Protein AF-C5LJG6-F1 (afdb_monomer_lite)

Organism: Perkinsus marinus (strain ATCC 50983 / TXsc) (NCBI:txid423536)

Foldseek 3Di:
DDPPPPDDDQPQQAPVVCVVVLVVLLLLLLVLLLQLQVFALLCQQQAFDVVQPRGHVLVSVQLVVQLVVQLVVVCVDLFDGLDDPVSHDHHVDPDDPPNDDNAADDDDFCLVVLVVCCSVPLSVLWYHHDHDPDPVSSNSSSVSVSSNSRSLRSSLSVLRSVLSNVCSVPVVVLVVCLVVLPLVVLLVVPDDPVVLVVSLVVQLVSSVVVQADPDPDDPDPPPPRDGSTNSVSRSCCCVVPRVVSSSVSSSVRSNCRPPQQEEEEEPDCLVVLVQCVNVVDHPPDPPDDDPDPSRRRYDYDNAPLVNQVCVLVVVGPHYGYQQADPQPGGDPRNVVSQVQQPPPPHSNDDDPDDGDDQFKKWKFWADPPPDDDPPVVGPDIDIDRDDDPPVVPVVVPDPPEDEDDDRDDVVLVVVVVVVCNVDVGYMYIDGPSVVVVVVVVVVVVVVPPPDDPDDDDDDDDD

Sequence (462 aa):
MNIECNRRQPEPLQLADLRSDLIRQEETVIFALIERAQHKQNLSNYTLCEEIGSCSKLDYFLTETEKLHSRFRRYDMLEEPFTNPKLLPAPLFTEVDDTPQRIVPNTINANTRLKSFYIKNVIPLVCPAGEDKSSASLGASVVRDVTALQAMSRRIHYGKMVAEAKFQAHRELYSELIRQQDADGLMDLLTDSAVEEKLLRRVREKARAYGRDIQTGSVEADECASLKVDPDTVVLAYRDLMIPLTKEVQVAYLLRRLDSVVIAVTTGWARVAAVEYTMGQPLNSSPKATGHALRPQLKVHDSVKCVFDDVASSAVSFGVVPLDSSITGVDIQTLGALIDSHRPSGANLVVCDQITLQPSYTVISLPKSGRPVPLTKASTVITTSLTSKYCRAQISEVPGIKLQLSDTYFEAVEKLIEIVEEDPKAVAVIPTPYLYEMMENYDKDFKSINIPNSELDQVKLQ

InterPro domains:
  IPR001086 Prephenate dehydratase [PF00800] (298-431)
  IPR001086 Prephenate dehydratase [PS51171] (274-462)
  IPR002701 Chorismate mutase II, prokaryotic-type [PF01817] (145-250)
  IPR008238 Chorismate mutase, AroQ class, eukaryotic type [PS51169] (6-259)
  IPR008238 Chorismate mutase, AroQ class, eukaryotic type [PTHR21145] (9-259)
  IPR008238 Chorismate mutase, AroQ class, eukaryotic type [TIGR01802] (13-259)
  IPR036263 Chorismate mutase type II superfamily [SSF48600] (10-259)
  IPR037039 Chorismate mutase, AroQ class superfamily, eukaryotic [G3DSA:1.10.590.10] (6-259)

Secondary structure (DSSP, 8-state):
--------------HHHHHHHHHHHHHHHHHHHHHHHTS---GGGTSEEGGGTSEEHHHHHHHHHHHHHHTTTGGGSSPPPSS-GGGSPPPS------PPPSS-------HHHHHHHIIIIIHHHHS-SS--SSHHHHHHHHH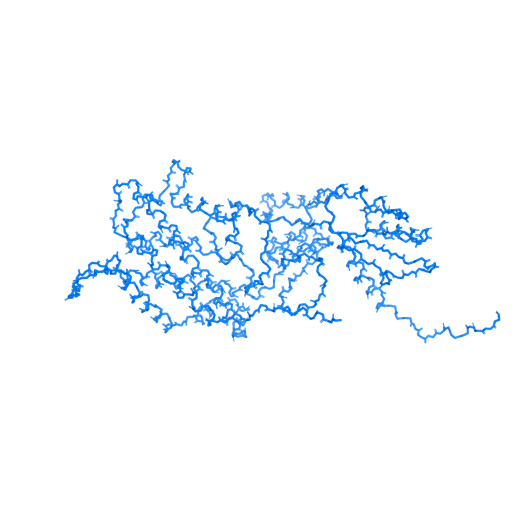HHHHHHHHHHHHHHTHHHHHHHHHHHTHHHHHHHHHTT-HHHHHHHH--HHHHHHHHHHHHHHHHHHTS---TT-SS--TT---SS-HHHHHHHIIIIIHHHHHHHHHHHHHTTS---EEEEESTHHHHHHHHHHHT--TTS-----SSS---EEEEESSHHHHHHHHHTT-SSEEE---EETTTEE-HHHHHHHHHHTSTTS-------------EEEEEE--S-SSPPPGGG-SEEEEEE--STTHHHHSTTSTT--EE--SSHHHHHHHHHHHHHH-TT-EEEEEHHHHHHHHHHHHHHTSS----S-S-------

Structure (mmCIF, N/CA/C/O backbone):
data_AF-C5LJG6-F1
#
_entry.id   AF-C5LJG6-F1
#
loop_
_atom_site.group_PDB
_atom_site.id
_atom_site.type_symbol
_atom_site.label_atom_id
_atom_site.label_alt_id
_atom_site.label_comp_id
_atom_site.label_asym_id
_atom_site.label_entity_id
_atom_site.label_seq_id
_atom_site.pdbx_PDB_ins_code
_atom_site.Cartn_x
_atom_site.Cartn_y
_atom_site.Cartn_z
_atom_site.occupancy
_atom_site.B_iso_or_equiv
_atom_site.auth_seq_id
_atom_site.auth_comp_id
_atom_site.auth_asym_id
_atom_site.auth_atom_id
_atom_site.pdbx_PDB_model_num
ATOM 1 N N . MET A 1 1 ? -41.383 26.216 8.316 1.00 28.47 1 MET A N 1
ATOM 2 C CA . MET A 1 1 ? -40.659 25.726 7.125 1.00 28.47 1 MET A CA 1
ATOM 3 C C . MET A 1 1 ? -39.734 24.619 7.592 1.00 28.47 1 MET A C 1
ATOM 5 O O . MET A 1 1 ? -38.770 24.904 8.290 1.00 28.47 1 MET A O 1
ATOM 9 N N . ASN A 1 2 ? -40.097 23.366 7.319 1.00 22.72 2 ASN A N 1
ATOM 10 C CA . ASN A 1 2 ? -39.275 22.205 7.648 1.00 22.72 2 ASN A CA 1
ATOM 11 C C . ASN A 1 2 ? -38.095 22.171 6.680 1.00 22.72 2 ASN A C 1
ATOM 13 O O . ASN A 1 2 ? -38.275 21.884 5.501 1.00 22.72 2 ASN A O 1
ATOM 17 N N . ILE A 1 3 ? -36.901 22.491 7.171 1.00 25.55 3 ILE A N 1
ATOM 18 C CA . ILE A 1 3 ? -35.667 22.191 6.450 1.00 25.55 3 ILE A CA 1
ATOM 19 C C . ILE A 1 3 ? -35.388 20.713 6.723 1.00 25.55 3 ILE A C 1
ATOM 21 O O . ILE A 1 3 ? -34.764 20.354 7.723 1.00 25.55 3 ILE A O 1
ATOM 25 N N . GLU A 1 4 ? -35.927 19.842 5.871 1.00 24.58 4 GLU A N 1
ATOM 26 C CA . GLU A 1 4 ? -35.448 18.469 5.750 1.00 24.58 4 GLU A CA 1
ATOM 27 C C . GLU A 1 4 ? -33.977 18.538 5.342 1.00 24.58 4 GLU A C 1
ATOM 29 O O . GLU A 1 4 ? -33.619 18.788 4.192 1.00 24.58 4 GLU A O 1
ATOM 34 N N . CYS A 1 5 ? -33.101 18.384 6.331 1.00 26.72 5 CYS A N 1
ATOM 35 C CA . CYS A 1 5 ? -31.684 18.176 6.112 1.00 26.72 5 CYS A CA 1
ATOM 36 C C . CYS A 1 5 ? -31.551 16.800 5.448 1.00 26.72 5 CYS A C 1
ATOM 38 O O . CYS A 1 5 ? -31.531 15.772 6.126 1.00 26.72 5 CYS A O 1
ATOM 40 N N . ASN A 1 6 ? -31.559 16.793 4.116 1.00 26.66 6 ASN A N 1
ATOM 41 C CA . ASN A 1 6 ? -31.378 15.625 3.267 1.00 26.66 6 ASN A CA 1
ATOM 42 C C . ASN A 1 6 ? -29.930 15.124 3.447 1.00 26.66 6 ASN A C 1
ATOM 44 O O . ASN A 1 6 ? -29.032 15.450 2.671 1.00 26.66 6 ASN A O 1
ATOM 48 N N . ARG A 1 7 ? -29.668 14.434 4.565 1.00 36.28 7 ARG A N 1
ATOM 49 C CA . ARG A 1 7 ? -28.359 13.866 4.903 1.00 36.28 7 ARG A CA 1
ATOM 50 C C . ARG A 1 7 ? -28.114 12.682 3.978 1.00 36.28 7 ARG A C 1
ATOM 52 O O . ARG A 1 7 ? -28.754 11.643 4.126 1.00 36.28 7 ARG A O 1
ATOM 59 N N . ARG A 1 8 ? -27.189 12.843 3.031 1.00 35.66 8 ARG A N 1
ATOM 60 C CA . ARG A 1 8 ? -26.712 11.746 2.185 1.00 35.66 8 ARG A CA 1
ATOM 61 C C . ARG A 1 8 ? -26.113 10.675 3.092 1.00 35.66 8 ARG A C 1
ATOM 63 O O . ARG A 1 8 ? -25.075 10.897 3.709 1.00 35.66 8 ARG A O 1
ATOM 70 N N . GLN A 1 9 ? -26.780 9.530 3.202 1.00 39.34 9 GLN A N 1
ATOM 71 C CA . GLN A 1 9 ? -26.105 8.327 3.675 1.00 39.34 9 GLN A CA 1
ATOM 72 C C . GLN A 1 9 ? -24.911 8.054 2.749 1.00 39.34 9 GLN A C 1
ATOM 74 O O . GLN A 1 9 ? -25.015 8.379 1.562 1.00 39.34 9 GLN A O 1
ATOM 79 N N . PRO A 1 10 ? -23.789 7.500 3.247 1.00 53.34 10 PRO A N 1
ATOM 80 C CA . PRO A 1 10 ? -22.742 7.021 2.358 1.00 53.34 10 PRO A CA 1
ATOM 81 C C . PRO A 1 10 ? -23.381 6.081 1.342 1.00 53.34 10 PRO A C 1
ATOM 83 O O . PRO A 1 10 ? -23.948 5.054 1.716 1.00 53.34 10 PRO A O 1
ATOM 86 N N . GLU A 1 11 ? -23.347 6.470 0.070 1.00 61.44 11 GLU A N 1
ATOM 87 C CA . GLU A 1 11 ? -23.898 5.639 -0.989 1.00 61.44 11 GLU A CA 1
ATOM 88 C C . GLU A 1 11 ? -23.191 4.278 -0.969 1.00 61.44 11 GLU A C 1
ATOM 90 O O . GLU A 1 11 ? -21.957 4.232 -0.813 1.00 61.44 11 GLU A O 1
ATOM 95 N N . PRO A 1 12 ? -23.958 3.178 -1.102 1.00 69.44 12 PRO A N 1
ATOM 96 C CA . PRO A 1 12 ? -23.397 1.837 -1.081 1.00 69.44 12 PRO A CA 1
ATOM 97 C C . PRO A 1 12 ? -22.282 1.745 -2.118 1.00 69.44 12 PRO A C 1
ATOM 99 O O . PRO A 1 12 ? -22.400 2.245 -3.237 1.00 69.44 12 PRO A O 1
ATOM 102 N N . LEU A 1 13 ? -21.164 1.153 -1.720 1.00 82.12 13 LEU A N 1
ATOM 103 C CA . LEU A 1 13 ? -19.975 1.082 -2.547 1.00 82.12 13 LEU A CA 1
ATOM 104 C C . LEU A 1 13 ? -20.167 0.009 -3.614 1.00 82.12 13 LEU A C 1
ATOM 106 O O . LEU A 1 13 ? -20.173 -1.181 -3.305 1.00 82.12 13 LEU A O 1
ATOM 110 N N . GLN A 1 14 ? -20.301 0.416 -4.877 1.00 84.00 14 GLN A N 1
ATOM 111 C CA . GLN A 1 14 ? -20.460 -0.529 -5.976 1.00 84.00 14 GLN A CA 1
ATOM 112 C C . GLN A 1 14 ? -19.134 -0.774 -6.693 1.00 84.00 14 GLN A C 1
ATOM 114 O O . GLN A 1 14 ? -18.335 0.133 -6.923 1.00 84.00 14 GLN A O 1
ATOM 119 N N . LEU A 1 15 ? -18.918 -2.017 -7.132 1.00 83.62 15 LEU A N 1
ATOM 120 C CA . LEU A 1 15 ? -17.744 -2.378 -7.937 1.00 83.62 15 LEU A CA 1
ATOM 121 C C . LEU A 1 15 ? -17.674 -1.602 -9.262 1.00 83.62 15 LEU A C 1
ATOM 123 O O . LEU A 1 15 ? -16.580 -1.390 -9.787 1.00 83.62 15 LEU A O 1
ATOM 127 N N . ALA A 1 16 ? -18.823 -1.185 -9.803 1.00 85.19 16 ALA A N 1
ATOM 128 C CA . ALA A 1 16 ? -18.896 -0.365 -11.007 1.00 85.19 16 ALA A CA 1
ATOM 129 C C . ALA A 1 16 ? -18.226 1.004 -10.802 1.00 85.19 16 ALA A C 1
ATOM 131 O O . ALA A 1 16 ? -17.433 1.415 -11.652 1.00 85.19 16 ALA A O 1
ATOM 132 N N . ASP A 1 17 ? -18.455 1.638 -9.648 1.00 81.75 17 ASP A N 1
ATOM 133 C CA . ASP A 1 17 ? -17.880 2.942 -9.289 1.00 81.75 17 ASP A CA 1
ATOM 134 C C . ASP A 1 17 ? -16.354 2.876 -9.183 1.00 81.75 17 ASP A C 1
ATOM 136 O O . ASP A 1 17 ? -15.646 3.812 -9.542 1.00 81.75 17 ASP A O 1
ATOM 140 N N . LEU A 1 18 ? -15.837 1.737 -8.713 1.00 89.44 18 LEU A N 1
ATOM 141 C CA . LEU A 1 18 ? -14.407 1.516 -8.502 1.00 89.44 18 LEU A CA 1
ATOM 142 C C . LEU A 1 18 ? -13.652 1.177 -9.789 1.00 89.44 18 LEU A C 1
ATOM 144 O O . LEU A 1 18 ? -12.424 1.271 -9.844 1.00 89.44 18 LEU A O 1
ATOM 148 N N . ARG A 1 19 ? -14.359 0.724 -10.830 1.00 89.44 19 ARG A N 1
ATOM 149 C CA . ARG A 1 19 ? -13.734 0.141 -12.021 1.00 89.44 19 ARG A CA 1
ATOM 150 C C . ARG A 1 19 ? -12.889 1.158 -12.785 1.00 89.44 19 ARG A C 1
ATOM 152 O O . ARG A 1 19 ? -11.786 0.819 -13.209 1.00 89.44 19 ARG A O 1
ATOM 159 N N . SER A 1 20 ? -13.387 2.380 -12.960 1.00 89.75 20 SER A N 1
ATOM 160 C CA . SER A 1 20 ? -12.664 3.462 -13.644 1.00 89.75 20 SER A CA 1
ATOM 161 C C . SER A 1 20 ? -11.384 3.842 -12.893 1.00 89.75 20 SER A C 1
ATOM 163 O O . SER A 1 20 ? -10.318 3.948 -13.501 1.00 89.75 20 SER A O 1
ATOM 165 N N . ASP A 1 21 ? -11.460 3.945 -11.566 1.00 91.56 21 ASP A N 1
ATOM 166 C CA . ASP A 1 21 ? -10.315 4.236 -10.707 1.00 91.56 21 ASP A CA 1
ATOM 167 C C . ASP A 1 21 ? -9.250 3.141 -10.759 1.00 91.56 21 ASP A C 1
ATOM 169 O O . ASP A 1 21 ? -8.063 3.447 -10.875 1.00 91.56 21 ASP A O 1
ATOM 173 N N . LEU A 1 22 ? -9.653 1.870 -10.728 1.00 93.31 22 LEU A N 1
ATOM 174 C CA . LEU A 1 22 ? -8.733 0.737 -10.846 1.00 93.31 22 LEU A CA 1
ATOM 175 C C . LEU A 1 22 ? -8.014 0.716 -12.203 1.00 93.31 22 LEU A C 1
ATOM 177 O O . LEU A 1 22 ? -6.819 0.425 -12.251 1.00 93.31 22 LEU A O 1
ATOM 181 N N . ILE A 1 23 ? -8.719 1.044 -13.292 1.00 92.69 23 ILE A N 1
ATOM 182 C CA . ILE A 1 23 ? -8.146 1.126 -14.646 1.00 92.69 23 ILE A CA 1
ATOM 183 C C . ILE A 1 23 ? -7.145 2.286 -14.748 1.00 92.69 23 ILE A C 1
ATOM 185 O O . ILE A 1 23 ? -6.078 2.120 -15.338 1.00 92.69 23 ILE A O 1
ATOM 189 N N . ARG A 1 24 ? -7.444 3.437 -14.140 1.00 93.88 24 ARG A N 1
ATOM 190 C CA . ARG A 1 24 ? -6.531 4.590 -14.106 1.00 93.88 24 ARG A CA 1
ATOM 191 C C . ARG A 1 24 ? -5.283 4.317 -13.261 1.00 93.88 24 ARG A C 1
ATOM 193 O O . ARG A 1 24 ? -4.170 4.681 -13.638 1.00 93.88 24 ARG A O 1
ATOM 200 N N . GLN A 1 25 ? -5.450 3.655 -12.116 1.00 95.31 25 GLN A N 1
ATOM 201 C CA . GLN A 1 25 ? -4.320 3.251 -11.275 1.00 95.31 25 GLN A CA 1
ATOM 202 C C . GLN A 1 25 ? -3.431 2.221 -11.985 1.00 95.31 25 GLN A C 1
ATOM 204 O O . GLN A 1 25 ? -2.213 2.281 -11.850 1.00 95.31 25 GLN A O 1
ATOM 209 N N . GLU A 1 26 ? -4.016 1.321 -12.784 1.00 94.81 26 GLU A N 1
ATOM 210 C CA . GLU A 1 26 ? -3.267 0.373 -13.617 1.00 94.81 26 GLU A CA 1
ATOM 211 C C . GLU A 1 26 ? -2.314 1.095 -14.581 1.00 94.81 26 GLU A C 1
ATOM 213 O O . GLU A 1 26 ? -1.129 0.770 -14.632 1.00 94.81 26 GLU A O 1
ATOM 218 N N . GLU A 1 27 ? -2.803 2.122 -15.281 1.00 94.94 27 GLU A N 1
ATOM 219 C CA . GLU A 1 27 ? -1.991 2.959 -16.178 1.00 94.94 27 GLU A CA 1
ATOM 220 C C . GLU A 1 27 ? -0.882 3.686 -15.425 1.00 94.94 27 GLU A C 1
ATOM 222 O O . GLU A 1 27 ? 0.269 3.670 -15.855 1.00 94.94 27 GLU A O 1
ATOM 227 N N . THR A 1 28 ? -1.205 4.254 -14.262 1.00 96.62 28 THR A N 1
ATOM 228 C CA . THR A 1 28 ? -0.229 4.951 -13.409 1.00 96.62 28 THR A CA 1
ATOM 229 C C . THR A 1 28 ? 0.940 4.038 -13.027 1.00 96.62 28 THR A C 1
ATOM 231 O O . THR A 1 28 ? 2.097 4.444 -13.123 1.00 96.62 28 THR A O 1
ATOM 234 N N . VAL A 1 29 ? 0.657 2.789 -12.639 1.00 97.00 29 VAL A N 1
ATOM 235 C CA . VAL A 1 29 ? 1.699 1.803 -12.313 1.00 97.00 29 VAL A CA 1
ATOM 236 C C . VAL A 1 29 ? 2.525 1.446 -13.550 1.00 97.00 29 VAL A C 1
ATOM 238 O O . VAL A 1 29 ? 3.748 1.390 -13.458 1.00 97.00 29 VAL A O 1
ATOM 241 N N . ILE A 1 30 ? 1.890 1.235 -14.709 1.00 95.62 30 ILE A N 1
ATOM 242 C CA . ILE A 1 30 ? 2.604 0.906 -15.954 1.00 95.62 30 ILE A CA 1
ATOM 243 C C . ILE A 1 30 ? 3.569 2.035 -16.331 1.00 95.62 30 ILE A C 1
ATOM 245 O O . ILE A 1 30 ? 4.744 1.768 -16.571 1.00 95.62 30 ILE A O 1
ATOM 249 N N . PHE A 1 31 ? 3.113 3.290 -16.325 1.00 95.88 31 PHE A N 1
ATOM 250 C CA . PHE A 1 31 ? 3.976 4.435 -16.617 1.00 95.88 31 PHE A CA 1
ATOM 251 C C . PHE A 1 31 ? 5.123 4.563 -15.615 1.00 95.88 31 PHE A C 1
ATOM 253 O O . PHE A 1 31 ? 6.261 4.771 -16.023 1.00 95.88 31 PHE A O 1
ATOM 260 N N . ALA A 1 32 ? 4.862 4.377 -14.319 1.00 96.75 32 ALA A N 1
ATOM 261 C CA . ALA A 1 32 ? 5.914 4.449 -13.309 1.00 96.75 32 ALA A CA 1
ATOM 262 C C . ALA A 1 32 ? 7.002 3.377 -13.514 1.00 96.75 32 ALA A C 1
ATOM 264 O O . ALA A 1 32 ? 8.187 3.671 -13.362 1.00 96.75 32 ALA A O 1
ATOM 265 N N . LEU A 1 33 ? 6.618 2.157 -13.909 1.00 95.69 33 LEU A N 1
ATOM 266 C CA . LEU A 1 33 ? 7.570 1.089 -14.231 1.00 95.69 33 LEU A CA 1
ATOM 267 C C . LEU A 1 33 ? 8.345 1.372 -15.525 1.00 95.69 33 LEU A C 1
ATOM 269 O O . LEU A 1 33 ? 9.549 1.129 -15.562 1.00 95.69 33 LEU A O 1
ATOM 273 N N . ILE A 1 34 ? 7.695 1.936 -16.551 1.00 93.94 34 ILE A N 1
ATOM 274 C CA . ILE A 1 34 ? 8.365 2.373 -17.788 1.00 93.94 34 ILE A CA 1
ATOM 275 C C . ILE A 1 34 ? 9.419 3.442 -17.494 1.00 93.94 34 ILE A C 1
ATOM 277 O O . ILE A 1 34 ? 10.545 3.345 -17.974 1.00 93.94 34 ILE A O 1
ATOM 281 N N . GLU A 1 35 ? 9.088 4.431 -16.665 1.00 94.81 35 GLU A N 1
ATOM 282 C CA . GLU A 1 35 ? 10.033 5.475 -16.265 1.00 94.81 35 GLU A CA 1
ATOM 283 C C . GLU A 1 35 ? 11.183 4.920 -15.418 1.00 94.81 35 GLU A C 1
ATOM 285 O O . GLU A 1 35 ? 12.331 5.333 -15.579 1.00 94.81 35 GLU A O 1
ATOM 290 N N . ARG A 1 36 ? 10.915 3.949 -14.536 1.00 95.81 36 ARG A N 1
ATOM 291 C CA . ARG A 1 36 ? 11.970 3.320 -13.734 1.00 95.81 36 ARG A CA 1
ATOM 292 C C . ARG A 1 36 ? 12.938 2.492 -14.582 1.00 95.81 36 ARG A C 1
ATOM 294 O O . ARG A 1 36 ? 14.132 2.483 -14.281 1.00 95.81 36 ARG A O 1
ATOM 301 N N . ALA A 1 37 ? 12.455 1.833 -15.630 1.00 93.56 37 ALA A N 1
ATOM 302 C CA . ALA A 1 37 ? 13.266 0.972 -16.490 1.00 93.56 37 ALA A CA 1
ATOM 303 C C . ALA A 1 37 ? 14.306 1.717 -17.342 1.00 93.56 37 ALA A C 1
ATOM 305 O O . ALA A 1 37 ? 15.245 1.101 -17.841 1.00 93.56 37 ALA A O 1
ATOM 306 N N . GLN A 1 38 ? 14.177 3.041 -17.481 1.00 91.50 38 GLN A N 1
ATOM 307 C CA . GLN A 1 38 ? 15.178 3.881 -18.152 1.00 91.50 38 GLN A CA 1
ATOM 308 C C . GLN A 1 38 ? 16.508 3.955 -17.380 1.00 91.50 38 GLN A C 1
ATOM 310 O O . GLN A 1 38 ? 17.518 4.408 -17.917 1.00 91.50 38 GLN A O 1
ATOM 315 N N . HIS A 1 39 ? 16.513 3.508 -16.123 1.00 94.44 39 HIS A N 1
ATOM 316 C CA . HIS A 1 39 ? 17.675 3.454 -15.246 1.00 94.44 39 HIS A CA 1
ATOM 317 C C . HIS A 1 39 ? 18.081 2.005 -14.977 1.00 94.44 39 HIS A C 1
ATOM 319 O O . HIS A 1 39 ? 17.240 1.102 -14.945 1.00 94.44 39 HIS A O 1
ATOM 325 N N . LYS A 1 40 ? 19.363 1.772 -14.692 1.00 95.44 40 LYS A N 1
ATOM 326 C CA . LYS A 1 40 ? 19.828 0.446 -14.265 1.00 95.44 40 LYS A CA 1
ATOM 327 C C . LYS A 1 40 ? 19.313 0.073 -12.872 1.00 95.44 40 LYS A C 1
ATOM 329 O O . LYS A 1 40 ? 18.633 0.850 -12.198 1.00 95.44 40 LYS A O 1
ATOM 334 N N . GLN A 1 41 ? 19.614 -1.145 -12.429 1.00 95.38 41 GLN A N 1
ATOM 335 C CA . GLN A 1 41 ? 19.210 -1.648 -11.114 1.00 95.38 41 GLN A CA 1
ATOM 336 C C . GLN A 1 41 ? 19.648 -0.738 -9.963 1.00 95.38 41 GLN A C 1
ATOM 338 O O . GLN A 1 41 ? 18.856 -0.543 -9.048 1.00 95.38 41 GLN A O 1
ATOM 343 N N . ASN A 1 42 ? 20.838 -0.133 -10.037 1.00 95.06 42 ASN A N 1
ATOM 344 C CA . ASN A 1 42 ? 21.320 0.854 -9.063 1.00 95.06 42 ASN A CA 1
ATOM 345 C C . ASN A 1 42 ? 21.175 0.369 -7.606 1.00 95.06 42 ASN A C 1
ATOM 347 O O . ASN A 1 42 ? 20.594 1.046 -6.755 1.00 95.06 42 ASN A O 1
ATOM 351 N N . LEU A 1 43 ? 21.672 -0.841 -7.329 1.00 93.94 43 LEU A N 1
ATOM 352 C CA . LEU A 1 43 ? 21.542 -1.530 -6.043 1.00 93.94 43 LEU A CA 1
ATOM 353 C C . LEU A 1 43 ? 22.131 -0.730 -4.875 1.00 93.94 43 LEU A C 1
ATOM 355 O O . LEU A 1 43 ? 21.648 -0.847 -3.747 1.00 93.94 43 LEU A O 1
ATOM 359 N N . SER A 1 44 ? 23.113 0.129 -5.153 1.00 92.69 44 SER A N 1
ATOM 360 C CA . SER A 1 44 ? 23.684 1.083 -4.196 1.00 92.69 44 SER A CA 1
ATOM 361 C C . SER A 1 44 ? 22.645 2.013 -3.542 1.00 92.69 44 SER A C 1
ATOM 363 O O . SER A 1 44 ? 22.868 2.520 -2.441 1.00 92.69 44 SER A O 1
ATOM 365 N N . ASN A 1 45 ? 21.484 2.225 -4.172 1.00 94.44 45 ASN A N 1
ATOM 366 C CA . ASN A 1 45 ? 20.395 3.026 -3.611 1.00 94.44 45 ASN A CA 1
ATOM 367 C C . ASN A 1 45 ? 19.594 2.310 -2.512 1.00 94.44 45 ASN A C 1
ATOM 369 O O . ASN A 1 45 ? 18.899 2.971 -1.735 1.00 94.44 45 ASN A O 1
ATOM 373 N N . TYR A 1 46 ? 19.691 0.982 -2.439 1.00 95.00 46 TYR A N 1
ATOM 374 C CA . TYR A 1 46 ? 18.949 0.141 -1.494 1.00 95.00 46 TYR A CA 1
ATOM 375 C C . TYR A 1 46 ? 19.821 -0.360 -0.336 1.00 95.00 46 TYR A C 1
ATOM 377 O O . TYR A 1 46 ? 19.312 -0.948 0.616 1.00 95.00 46 TYR A O 1
ATOM 385 N N . THR A 1 47 ? 21.131 -0.126 -0.400 1.00 92.12 47 THR A N 1
ATOM 386 C CA . THR A 1 47 ? 22.081 -0.422 0.677 1.00 92.12 47 THR A CA 1
ATOM 387 C C . THR A 1 47 ? 22.190 0.737 1.662 1.00 92.12 47 THR A C 1
ATOM 389 O O . THR A 1 47 ? 21.900 1.882 1.316 1.00 92.12 47 THR A O 1
ATOM 392 N N . LEU A 1 48 ? 22.629 0.444 2.889 1.00 91.88 48 LEU A N 1
ATOM 393 C CA . LEU A 1 48 ? 22.852 1.460 3.918 1.00 91.88 48 LEU A CA 1
ATOM 394 C C . LEU A 1 48 ? 23.911 2.471 3.470 1.00 91.88 48 LEU A C 1
ATOM 396 O O . LEU A 1 48 ? 24.951 2.098 2.931 1.00 91.88 48 LEU A O 1
ATOM 400 N N . CYS A 1 49 ? 23.644 3.746 3.731 1.00 87.94 49 CYS A N 1
ATOM 401 C CA . CYS A 1 49 ? 24.546 4.849 3.454 1.00 87.94 49 CYS A CA 1
ATOM 402 C C . CYS A 1 49 ? 24.749 5.660 4.740 1.00 87.94 49 CYS A C 1
ATOM 404 O O . CYS A 1 49 ? 23.798 6.195 5.314 1.00 87.94 49 CYS A O 1
ATOM 406 N N . GLU A 1 50 ? 25.994 5.727 5.214 1.00 86.62 50 GLU A N 1
ATOM 407 C CA . GLU A 1 50 ? 26.342 6.402 6.473 1.00 86.62 50 GLU A CA 1
ATOM 408 C C . GLU A 1 50 ? 26.140 7.921 6.392 1.00 86.62 50 GLU A C 1
ATOM 410 O O . GLU A 1 50 ? 25.698 8.535 7.360 1.00 86.62 50 GLU A O 1
ATOM 415 N N . GLU A 1 51 ? 26.359 8.518 5.215 1.00 84.19 51 GLU A N 1
ATOM 416 C CA . GLU A 1 51 ? 26.220 9.964 4.973 1.00 84.19 51 GLU A CA 1
ATOM 417 C C . GLU A 1 51 ? 24.800 10.492 5.234 1.00 84.19 51 GLU A C 1
ATOM 419 O O . GLU A 1 51 ? 24.618 11.669 5.537 1.00 84.19 51 GLU A O 1
ATOM 424 N N . ILE A 1 52 ? 23.792 9.619 5.146 1.00 85.25 52 ILE A N 1
ATOM 425 C CA . ILE A 1 52 ? 22.373 9.943 5.355 1.00 85.25 52 ILE A CA 1
ATOM 426 C C . ILE A 1 52 ? 21.809 9.301 6.630 1.00 85.25 52 ILE A C 1
ATOM 428 O O . ILE A 1 52 ? 20.608 9.057 6.737 1.00 85.25 52 ILE A O 1
ATOM 432 N N . GLY A 1 53 ? 22.673 9.021 7.612 1.00 81.50 53 GLY A N 1
ATOM 433 C CA . GLY A 1 53 ? 22.261 8.514 8.922 1.00 81.50 53 GLY A CA 1
ATOM 434 C C . GLY A 1 53 ? 22.000 7.008 8.948 1.00 81.50 53 GLY A C 1
ATOM 435 O O . GLY A 1 53 ? 21.079 6.557 9.624 1.00 81.50 53 GLY A O 1
ATOM 436 N N . SER A 1 54 ? 22.799 6.235 8.207 1.00 86.12 54 SER A N 1
ATOM 437 C CA . SER A 1 54 ? 22.749 4.765 8.184 1.00 86.12 54 SER A CA 1
ATOM 438 C C . SER A 1 54 ? 21.392 4.205 7.751 1.00 86.12 54 SER A C 1
ATOM 440 O O . SER A 1 54 ? 20.903 3.223 8.307 1.00 86.12 54 SER A O 1
ATOM 442 N N . CYS A 1 55 ? 20.786 4.816 6.733 1.00 89.56 55 CYS A N 1
ATOM 443 C CA . CYS A 1 55 ? 19.604 4.300 6.043 1.00 89.56 55 CYS A CA 1
ATOM 444 C C . CYS A 1 55 ? 19.874 4.173 4.535 1.00 89.56 55 CYS A C 1
ATOM 446 O O . CYS A 1 55 ? 20.901 4.644 4.042 1.00 89.56 55 CYS A O 1
ATOM 448 N N . SER A 1 56 ? 18.997 3.485 3.797 1.00 94.38 56 SER A N 1
ATOM 449 C CA . SER A 1 56 ? 19.109 3.443 2.334 1.00 94.38 56 SER A CA 1
ATOM 450 C C . SER A 1 56 ? 18.646 4.763 1.715 1.00 94.38 56 SER A C 1
ATOM 452 O O . SER A 1 56 ? 17.790 5.451 2.277 1.00 94.38 56 SER A O 1
ATOM 454 N N . LYS A 1 57 ? 19.167 5.122 0.533 1.00 94.69 57 LYS A N 1
ATOM 455 C CA . LYS A 1 57 ? 18.707 6.328 -0.183 1.00 94.69 57 LYS A CA 1
ATOM 456 C C . LYS A 1 57 ? 17.210 6.251 -0.465 1.00 94.69 57 LYS A C 1
ATOM 458 O O . LYS A 1 57 ? 16.517 7.253 -0.331 1.00 94.69 57 LYS A O 1
ATOM 463 N N . LEU A 1 58 ? 16.701 5.063 -0.791 1.00 95.94 58 LEU A N 1
ATOM 464 C CA . LEU A 1 58 ? 15.268 4.840 -0.953 1.00 95.94 58 LEU A CA 1
ATOM 465 C C . LEU A 1 58 ? 14.480 5.145 0.330 1.00 95.94 58 LEU A C 1
ATOM 467 O O . LEU A 1 58 ? 13.483 5.859 0.268 1.00 95.94 58 LEU A O 1
ATOM 471 N N . ASP A 1 59 ? 14.922 4.641 1.484 1.00 94.75 59 ASP A N 1
ATOM 472 C CA . ASP A 1 59 ? 14.238 4.869 2.765 1.00 94.75 59 ASP A CA 1
ATOM 473 C C . ASP A 1 59 ? 14.268 6.337 3.189 1.00 94.75 59 ASP A C 1
ATOM 475 O O . ASP A 1 59 ? 13.275 6.844 3.716 1.00 94.75 59 ASP A O 1
ATOM 479 N N . TYR A 1 60 ? 15.381 7.024 2.925 1.00 94.75 60 TYR A N 1
ATOM 480 C CA . TYR A 1 60 ? 15.505 8.460 3.144 1.00 94.75 60 TYR A CA 1
ATOM 481 C C . TYR A 1 60 ? 14.506 9.237 2.280 1.00 94.75 60 TYR A C 1
ATOM 483 O O . TYR A 1 60 ? 13.712 10.022 2.797 1.00 94.75 60 TYR A O 1
ATOM 491 N N . PHE A 1 61 ? 14.492 8.976 0.968 1.00 95.38 61 PHE A N 1
ATOM 492 C CA . PHE A 1 61 ? 13.589 9.649 0.035 1.00 95.38 61 PHE A CA 1
ATOM 493 C C . PHE A 1 61 ? 12.119 9.366 0.336 1.00 95.38 61 PHE A C 1
ATOM 495 O O . PHE A 1 61 ? 11.316 10.298 0.288 1.00 95.38 61 PHE A O 1
ATOM 502 N N . LEU A 1 62 ? 11.762 8.119 0.665 1.00 95.94 62 LEU A N 1
ATOM 503 C CA . LEU A 1 62 ? 10.424 7.784 1.148 1.00 95.94 62 LEU A CA 1
ATOM 504 C C . LEU A 1 62 ? 10.116 8.632 2.381 1.00 95.94 62 LEU A C 1
ATOM 506 O O . LEU A 1 62 ? 9.243 9.485 2.312 1.00 95.94 62 LEU A O 1
ATOM 510 N N . THR A 1 63 ? 10.898 8.506 3.451 1.00 94.44 63 THR A N 1
ATOM 511 C CA . THR A 1 63 ? 10.633 9.192 4.723 1.00 94.44 63 THR A CA 1
ATOM 512 C C . THR A 1 63 ? 10.455 10.702 4.567 1.00 94.44 63 THR A C 1
ATOM 514 O O . THR A 1 63 ? 9.479 11.249 5.073 1.00 94.44 63 THR A O 1
ATOM 517 N N . GLU A 1 64 ? 11.339 11.390 3.847 1.00 94.94 64 GLU A N 1
ATOM 518 C CA . GLU A 1 64 ? 11.223 12.842 3.660 1.00 94.94 64 GLU A CA 1
ATOM 519 C C . GLU A 1 64 ? 10.020 13.233 2.788 1.00 94.94 64 GLU A C 1
ATOM 521 O O . GLU A 1 64 ? 9.317 14.200 3.094 1.00 94.94 64 GLU A O 1
ATOM 526 N N . THR A 1 65 ? 9.714 12.445 1.754 1.00 95.75 65 THR A N 1
ATOM 527 C CA . THR A 1 65 ? 8.520 12.653 0.921 1.00 95.75 65 THR A CA 1
ATOM 528 C C . THR A 1 65 ? 7.238 12.427 1.725 1.00 95.75 65 THR A C 1
ATOM 530 O O . THR A 1 65 ? 6.286 13.200 1.622 1.00 95.75 65 THR A O 1
ATOM 533 N N . GLU A 1 66 ? 7.203 11.393 2.561 1.00 95.12 66 GLU A N 1
ATOM 534 C CA . GLU A 1 66 ? 6.040 11.069 3.381 1.00 95.12 66 GLU A CA 1
ATOM 535 C C . GLU A 1 66 ? 5.829 12.090 4.498 1.00 95.12 66 GLU A C 1
ATOM 537 O O . GLU A 1 66 ? 4.694 12.492 4.739 1.00 95.12 66 GLU A O 1
ATOM 542 N N . LYS A 1 67 ? 6.897 12.615 5.112 1.00 92.56 67 LYS A N 1
ATOM 543 C CA . LYS A 1 67 ? 6.788 13.743 6.052 1.00 92.56 67 LYS A CA 1
ATOM 544 C C . LYS A 1 67 ? 6.185 14.982 5.398 1.00 92.56 67 LYS A C 1
ATOM 546 O O . LYS A 1 67 ? 5.439 15.720 6.040 1.00 92.56 67 LYS A O 1
ATOM 551 N N . LEU A 1 68 ? 6.528 15.250 4.137 1.00 94.12 68 LEU A N 1
ATOM 552 C CA . LEU A 1 68 ? 5.920 16.346 3.391 1.00 94.12 68 LEU A CA 1
ATOM 553 C C . LEU A 1 68 ? 4.435 16.066 3.147 1.00 94.12 68 LEU A C 1
ATOM 555 O O . LEU A 1 68 ? 3.611 16.925 3.429 1.00 94.12 68 LEU A O 1
ATOM 559 N N . HIS A 1 69 ? 4.083 14.873 2.674 1.00 92.19 69 HIS A N 1
ATOM 560 C CA . HIS A 1 69 ? 2.699 14.506 2.383 1.00 92.19 69 HIS A CA 1
ATOM 561 C C . HIS A 1 69 ? 1.797 14.403 3.627 1.00 92.19 69 HIS A C 1
ATOM 563 O O . HIS A 1 69 ? 0.619 14.759 3.547 1.00 92.19 69 HIS A O 1
ATOM 569 N N . SER A 1 70 ? 2.316 13.957 4.776 1.00 87.44 70 SER A N 1
ATOM 570 C CA . SER A 1 70 ? 1.532 13.809 6.012 1.00 87.44 70 SER A CA 1
ATOM 571 C C . SER A 1 70 ? 1.059 15.157 6.553 1.00 87.44 70 SER A C 1
ATOM 573 O O . SER A 1 70 ? -0.069 15.275 7.025 1.00 87.44 70 SER A O 1
ATOM 575 N N . ARG A 1 71 ? 1.862 16.215 6.370 1.00 86.00 71 ARG A N 1
ATOM 576 C CA . ARG A 1 71 ? 1.475 17.600 6.691 1.00 86.00 71 ARG A CA 1
ATOM 577 C C . ARG A 1 71 ? 0.214 18.060 5.955 1.00 86.00 71 ARG A C 1
ATOM 579 O O . ARG A 1 71 ? -0.468 18.957 6.444 1.00 86.00 71 ARG A O 1
ATOM 586 N N . PHE A 1 72 ? -0.103 17.438 4.820 1.00 86.31 72 PHE A N 1
ATOM 587 C CA . PHE A 1 72 ? -1.289 17.708 4.004 1.00 86.31 72 PHE A CA 1
ATOM 588 C C . PHE A 1 72 ? -2.321 16.570 4.068 1.00 86.31 72 PHE A C 1
ATOM 590 O O . PHE A 1 72 ? -3.095 16.404 3.130 1.00 86.31 72 PHE A O 1
ATOM 597 N N . ARG A 1 73 ? -2.337 15.771 5.148 1.00 80.81 73 ARG A N 1
ATOM 598 C CA . ARG A 1 73 ? -3.357 14.731 5.405 1.00 80.81 73 ARG A CA 1
ATOM 599 C C . ARG A 1 73 ? -3.451 13.624 4.354 1.00 80.81 73 ARG A C 1
ATOM 601 O O . ARG A 1 73 ? -4.452 12.919 4.278 1.00 80.81 73 ARG A O 1
ATOM 608 N N . ARG A 1 74 ? -2.406 13.410 3.545 1.00 84.06 74 ARG A N 1
ATOM 609 C CA . ARG A 1 74 ? -2.430 12.380 2.489 1.00 84.06 74 ARG A CA 1
ATOM 610 C C . ARG A 1 74 ? -2.762 10.979 3.028 1.00 84.06 74 ARG A C 1
ATOM 612 O O . ARG A 1 74 ? -3.441 10.217 2.345 1.00 84.06 74 ARG A O 1
ATOM 619 N N . TYR A 1 75 ? -2.289 10.670 4.234 1.00 82.31 75 TYR A N 1
ATOM 620 C CA . TYR A 1 75 ? -2.445 9.367 4.891 1.00 82.31 75 TYR A CA 1
ATOM 621 C C . TYR A 1 75 ? -3.678 9.268 5.802 1.00 82.31 75 TYR A C 1
ATOM 623 O O . TYR A 1 75 ? -3.878 8.234 6.425 1.00 82.31 75 TYR A O 1
ATOM 631 N N . ASP A 1 76 ? -4.519 10.307 5.860 1.00 73.69 76 ASP A N 1
ATOM 632 C CA . ASP A 1 76 ? -5.829 10.237 6.532 1.00 73.69 76 ASP A CA 1
ATOM 633 C C . ASP A 1 76 ? -6.859 9.493 5.649 1.00 73.69 76 ASP A C 1
ATOM 635 O O . ASP A 1 76 ? -7.945 9.120 6.092 1.00 73.69 76 ASP A O 1
ATOM 639 N N . MET A 1 77 ? -6.514 9.288 4.372 1.00 70.31 77 MET A N 1
ATOM 640 C CA . MET A 1 77 ? -7.301 8.577 3.367 1.00 70.31 77 MET A CA 1
ATOM 641 C C . MET A 1 77 ? -6.843 7.112 3.238 1.00 70.31 77 MET A C 1
ATOM 643 O O . MET A 1 77 ? -6.088 6.592 4.045 1.00 70.31 77 MET A O 1
ATOM 647 N N . LEU A 1 78 ? -7.282 6.418 2.184 1.00 73.62 78 LEU A N 1
ATOM 648 C CA . LEU A 1 78 ? -6.962 5.003 1.938 1.00 73.62 78 LEU A CA 1
ATOM 649 C C . LEU A 1 78 ? -5.475 4.712 1.626 1.00 73.62 78 LEU A C 1
ATOM 651 O O . LEU A 1 78 ? -5.108 3.556 1.412 1.00 73.62 78 LEU A O 1
ATOM 655 N N . GLU A 1 79 ? -4.639 5.742 1.491 1.00 81.81 79 GLU A N 1
ATOM 656 C CA . GLU A 1 79 ? -3.222 5.574 1.171 1.00 81.81 79 GLU A CA 1
ATOM 657 C C . GLU A 1 79 ? -2.418 5.303 2.446 1.00 81.81 79 GLU A C 1
ATOM 659 O O . GLU A 1 79 ? -2.533 6.024 3.430 1.00 81.81 79 GLU A O 1
ATOM 664 N N . GLU A 1 80 ? -1.565 4.281 2.404 1.00 86.94 80 GLU A N 1
ATOM 665 C CA . GLU A 1 80 ? -0.750 3.862 3.544 1.00 86.94 80 GLU A CA 1
ATOM 666 C C . GLU A 1 80 ? 0.699 4.353 3.393 1.00 86.94 80 GLU A C 1
ATOM 668 O O . GLU A 1 80 ? 1.255 4.238 2.291 1.00 86.94 80 GLU A O 1
ATOM 673 N N . PRO A 1 81 ? 1.354 4.839 4.464 1.00 91.88 81 PRO A N 1
ATOM 674 C CA . PRO A 1 81 ? 2.762 5.228 4.423 1.00 91.88 81 PRO A CA 1
ATOM 675 C C . PRO A 1 81 ? 3.703 4.012 4.472 1.00 91.88 81 PRO A C 1
ATOM 677 O O . PRO A 1 81 ? 3.370 2.952 5.013 1.00 91.88 81 PRO A O 1
ATOM 680 N N . PHE A 1 82 ? 4.891 4.133 3.884 1.00 92.31 82 PHE A N 1
ATOM 681 C CA . PHE A 1 82 ? 5.994 3.172 4.012 1.00 92.31 82 PHE A CA 1
ATOM 682 C C . PHE A 1 82 ? 6.771 3.370 5.315 1.00 92.31 82 PHE A C 1
ATOM 684 O O . PHE A 1 82 ? 7.303 2.410 5.880 1.00 92.31 82 PHE A O 1
ATOM 691 N N . THR A 1 83 ? 6.851 4.612 5.777 1.00 87.38 83 THR A N 1
ATOM 692 C CA . THR A 1 83 ? 7.458 5.016 7.035 1.00 87.38 83 THR A CA 1
ATOM 693 C C . THR A 1 83 ? 6.481 4.764 8.176 1.00 87.38 83 THR A C 1
ATOM 695 O O . THR A 1 83 ? 5.264 4.865 8.028 1.00 87.38 83 THR A O 1
ATOM 698 N N . ASN A 1 84 ? 7.021 4.423 9.347 1.00 81.00 84 ASN A N 1
ATOM 699 C CA . ASN A 1 84 ? 6.220 4.264 10.552 1.00 81.00 84 ASN A CA 1
ATOM 700 C C . ASN A 1 84 ? 5.412 5.556 10.808 1.00 81.00 84 ASN A C 1
ATOM 702 O O . ASN A 1 84 ? 6.041 6.606 10.969 1.00 81.00 84 ASN A O 1
ATOM 706 N N . PRO A 1 85 ? 4.068 5.494 10.903 1.00 79.25 85 PRO A N 1
ATOM 707 C CA . PRO A 1 85 ? 3.229 6.668 11.138 1.00 79.25 85 PRO A CA 1
ATOM 708 C C . PRO A 1 85 ? 3.658 7.507 12.348 1.00 79.25 85 PRO A C 1
ATOM 710 O O . PRO A 1 85 ? 3.546 8.726 12.314 1.00 79.25 85 PRO A O 1
ATOM 713 N N . LYS A 1 86 ? 4.247 6.884 13.381 1.00 76.38 86 LYS A N 1
ATOM 714 C CA . LYS A 1 86 ? 4.765 7.576 14.578 1.00 76.38 86 LYS A CA 1
ATOM 715 C C . LYS A 1 86 ? 5.915 8.548 14.291 1.00 76.38 86 LYS A C 1
ATOM 717 O O . LYS A 1 86 ? 6.216 9.398 15.120 1.00 76.38 86 LYS A O 1
ATOM 722 N N . LEU A 1 87 ? 6.598 8.388 13.159 1.00 78.69 87 LEU A N 1
ATOM 723 C CA . LEU A 1 87 ? 7.703 9.248 12.728 1.00 78.69 87 LEU A CA 1
ATOM 724 C C . LEU A 1 87 ? 7.238 10.367 11.783 1.00 78.69 87 LEU A C 1
ATOM 726 O O . LEU A 1 87 ? 8.050 11.207 11.386 1.00 78.69 87 LEU A O 1
ATOM 730 N N . LEU A 1 88 ? 5.960 10.367 11.391 1.00 83.81 88 LEU A N 1
ATOM 731 C CA . LEU A 1 88 ? 5.389 11.371 10.506 1.00 83.81 88 LEU A CA 1
ATOM 732 C C . LEU A 1 88 ? 4.880 12.570 11.325 1.00 83.81 88 LEU A C 1
ATOM 734 O O . LEU A 1 88 ? 4.279 12.387 12.383 1.00 83.81 88 LEU A O 1
ATOM 738 N N . PRO A 1 89 ? 5.115 13.813 10.870 1.00 81.25 89 PRO A N 1
ATOM 739 C CA . PRO A 1 89 ? 4.595 14.999 11.529 1.00 81.25 89 PRO A CA 1
ATOM 740 C C . PRO A 1 89 ? 3.072 15.074 11.405 1.00 81.25 89 PRO A C 1
ATOM 742 O O . PRO A 1 89 ? 2.500 14.642 10.398 1.00 81.25 89 PRO A O 1
ATOM 745 N N . ALA A 1 90 ? 2.452 15.707 12.403 1.00 77.25 90 ALA A N 1
ATOM 746 C CA . ALA A 1 90 ? 1.028 16.010 12.400 1.00 77.25 90 ALA A CA 1
ATOM 747 C C . ALA A 1 90 ? 0.634 16.920 11.212 1.00 77.25 90 ALA A C 1
ATOM 749 O O . ALA A 1 90 ? 1.456 17.732 10.758 1.00 77.25 90 ALA A O 1
ATOM 750 N N . PRO A 1 91 ? -0.614 16.818 10.717 1.00 80.81 91 PRO A N 1
ATOM 751 C CA . PRO A 1 91 ? -1.139 17.712 9.691 1.00 80.81 91 PRO A CA 1
ATOM 752 C C . PRO A 1 91 ? -1.047 19.194 10.071 1.00 80.81 91 PRO A C 1
ATOM 754 O O . PRO A 1 91 ? -1.290 19.565 11.216 1.00 80.81 91 PRO A O 1
ATOM 757 N N . LEU A 1 92 ? -0.743 20.056 9.095 1.00 78.12 92 LEU A N 1
ATOM 758 C CA . LEU A 1 92 ? -0.692 21.511 9.297 1.00 78.12 92 LEU A CA 1
ATOM 759 C C . LEU A 1 92 ? -2.084 22.150 9.356 1.00 78.12 92 LEU A C 1
ATOM 761 O O . LEU A 1 92 ? -2.253 23.191 9.986 1.00 78.12 92 LEU A O 1
ATOM 765 N N . PHE A 1 93 ? -3.069 21.545 8.690 1.00 75.31 93 PHE A N 1
ATOM 766 C CA . PHE A 1 93 ? -4.424 22.079 8.572 1.00 75.31 93 PHE A CA 1
ATOM 767 C C . PHE A 1 93 ? -5.395 21.254 9.421 1.00 75.31 93 PHE A C 1
ATOM 769 O O . PHE A 1 93 ? -5.425 20.025 9.339 1.00 75.31 93 PHE A O 1
ATOM 776 N N . THR A 1 94 ? -6.200 21.922 10.247 1.00 61.44 94 THR A N 1
ATOM 777 C CA . THR A 1 94 ? -7.146 21.279 11.177 1.00 61.44 94 THR A CA 1
ATOM 778 C C . THR A 1 94 ? -8.467 20.876 10.529 1.00 61.44 94 THR A C 1
ATOM 780 O O . THR A 1 94 ? -9.211 20.109 11.130 1.00 61.44 94 THR A O 1
ATOM 783 N N . GLU A 1 95 ? -8.757 21.366 9.326 1.00 64.25 95 GLU A N 1
ATOM 784 C CA . GLU A 1 95 ? -9.979 21.035 8.593 1.00 64.25 95 GLU A CA 1
ATOM 785 C C . GLU A 1 95 ? -9.970 19.559 8.176 1.00 64.25 95 GLU A C 1
ATOM 787 O O . GLU A 1 95 ? -8.986 19.056 7.628 1.00 64.25 95 GLU A O 1
ATOM 792 N N . VAL A 1 96 ? -11.065 18.868 8.483 1.00 63.50 96 VAL A N 1
ATOM 793 C CA . VAL A 1 96 ? -11.336 17.492 8.070 1.00 63.50 96 VAL A CA 1
ATOM 794 C C . VAL A 1 96 ? -12.545 17.560 7.152 1.00 63.50 96 VAL A C 1
ATOM 796 O O . VAL A 1 96 ? -13.553 18.160 7.521 1.00 63.50 96 VAL A O 1
ATOM 799 N N . ASP A 1 97 ? -12.445 16.980 5.958 1.00 57.16 97 ASP A N 1
ATOM 800 C CA . ASP A 1 97 ? -13.602 16.851 5.077 1.00 57.16 97 ASP A CA 1
ATOM 801 C C . ASP A 1 97 ? -14.671 15.984 5.759 1.00 57.16 97 ASP A C 1
ATOM 803 O O . ASP A 1 97 ? -14.400 14.847 6.143 1.00 57.16 97 ASP A O 1
ATOM 807 N N . ASP A 1 98 ? -15.915 16.470 5.811 1.00 54.94 98 ASP A N 1
ATOM 808 C CA . ASP A 1 98 ? -17.093 15.742 6.322 1.00 54.94 98 ASP A CA 1
ATOM 809 C C . ASP A 1 98 ? -17.517 14.557 5.419 1.00 54.94 98 ASP A C 1
ATOM 811 O O . ASP A 1 98 ? -18.661 14.091 5.452 1.00 54.94 98 ASP A O 1
ATOM 815 N N . THR A 1 99 ? -16.618 14.061 4.564 1.00 55.34 99 THR A N 1
ATOM 816 C CA . THR A 1 99 ? -16.920 12.966 3.643 1.00 55.34 99 THR A CA 1
ATOM 817 C C . THR A 1 99 ? -17.049 11.666 4.439 1.00 55.34 99 THR A C 1
ATOM 819 O O . THR A 1 99 ? -16.077 11.234 5.063 1.00 55.34 99 THR A O 1
ATOM 822 N N . PRO A 1 100 ? -18.213 10.989 4.411 1.00 57.75 100 PRO A N 1
ATOM 823 C CA . PRO A 1 100 ? -18.398 9.755 5.159 1.00 57.75 100 PRO A CA 1
ATOM 824 C C . PRO A 1 100 ? -17.384 8.691 4.726 1.00 57.75 100 PRO A C 1
ATOM 826 O O . PRO A 1 100 ? -17.262 8.388 3.533 1.00 57.75 100 PRO A O 1
ATOM 829 N N . GLN A 1 101 ? -16.685 8.086 5.689 1.00 65.38 101 GLN A N 1
ATOM 830 C CA . GLN A 1 101 ? -15.795 6.963 5.402 1.00 65.38 101 GLN A CA 1
ATOM 831 C C . GLN A 1 101 ? -16.605 5.801 4.813 1.00 65.38 101 GLN A C 1
ATOM 833 O O . GLN A 1 101 ? -17.530 5.278 5.432 1.00 65.38 101 GLN A O 1
ATOM 838 N N . ARG A 1 102 ? -16.251 5.396 3.588 1.00 76.94 102 ARG A N 1
ATOM 839 C CA . ARG A 1 102 ? -16.930 4.309 2.857 1.00 76.94 102 ARG A CA 1
ATOM 840 C C . ARG A 1 102 ? -16.457 2.915 3.275 1.00 76.94 102 ARG A C 1
ATOM 842 O O . ARG A 1 102 ? -17.016 1.938 2.795 1.00 76.94 102 ARG A O 1
ATOM 849 N N . ILE A 1 103 ? -15.431 2.825 4.124 1.00 81.50 103 ILE A N 1
ATOM 850 C CA . ILE A 1 103 ? -14.849 1.577 4.629 1.00 81.50 103 ILE A CA 1
ATOM 851 C C . ILE A 1 103 ? -14.695 1.636 6.154 1.00 81.50 103 ILE A C 1
ATOM 853 O O . ILE A 1 103 ? -14.546 2.712 6.723 1.00 81.50 103 ILE A O 1
ATOM 857 N N . VAL A 1 104 ? -14.687 0.474 6.809 1.00 79.19 104 VAL A N 1
ATOM 858 C CA . VAL A 1 104 ? -14.372 0.356 8.245 1.00 79.19 104 VAL A CA 1
ATOM 859 C C . VAL A 1 104 ? -12.916 0.771 8.544 1.00 79.19 104 VAL A C 1
ATOM 861 O O . VAL A 1 104 ? -12.007 0.322 7.825 1.00 79.19 104 VAL A O 1
ATOM 864 N N . PRO A 1 105 ? -12.675 1.582 9.598 1.00 75.56 105 PRO A N 1
ATOM 865 C CA . PRO A 1 105 ? -11.333 1.907 10.078 1.00 75.56 105 PRO A CA 1
ATOM 866 C C . PRO A 1 105 ? -10.484 0.657 10.318 1.00 75.56 105 PRO A C 1
ATOM 868 O O . PRO A 1 105 ? -10.962 -0.347 10.839 1.00 75.56 105 PRO A O 1
ATOM 871 N N . ASN A 1 106 ? -9.216 0.694 9.914 1.00 80.62 106 ASN A N 1
ATOM 872 C CA . ASN A 1 106 ? -8.313 -0.451 10.005 1.00 80.62 106 ASN A CA 1
ATOM 873 C C . ASN A 1 106 ? -6.848 0.004 10.018 1.00 80.62 106 ASN A C 1
ATOM 875 O O . ASN A 1 106 ? -6.534 1.123 9.636 1.00 80.62 106 ASN A O 1
ATOM 879 N N . THR A 1 107 ? -5.954 -0.902 10.410 1.00 80.19 107 THR A N 1
ATOM 880 C CA . THR A 1 107 ? -4.498 -0.677 10.501 1.00 80.19 107 THR A CA 1
ATOM 881 C C . THR A 1 107 ? -3.709 -1.504 9.479 1.00 80.19 107 THR A C 1
ATOM 883 O O . THR A 1 107 ? -2.540 -1.828 9.682 1.00 80.19 107 THR A O 1
ATOM 886 N N . ILE A 1 108 ? -4.363 -1.938 8.397 1.00 85.00 108 ILE A N 1
ATOM 887 C CA . ILE A 1 108 ? -3.779 -2.881 7.437 1.00 85.00 108 ILE A CA 1
ATOM 888 C C . ILE A 1 108 ? -2.831 -2.139 6.504 1.00 85.00 108 ILE A C 1
ATOM 890 O O . ILE A 1 108 ? -3.273 -1.303 5.719 1.00 85.00 108 ILE A O 1
ATOM 894 N N . ASN A 1 109 ? -1.555 -2.513 6.529 1.00 89.00 109 ASN A N 1
ATOM 895 C CA . ASN A 1 109 ? -0.530 -1.920 5.684 1.00 89.00 109 ASN A CA 1
ATOM 896 C C . ASN A 1 109 ? 0.427 -3.002 5.148 1.00 89.00 109 ASN A C 1
ATOM 898 O O . ASN A 1 109 ? 1.146 -3.656 5.902 1.00 89.00 109 ASN A O 1
ATOM 902 N N . ALA A 1 110 ? 0.432 -3.192 3.829 1.00 91.94 110 ALA A N 1
ATOM 903 C CA . ALA A 1 110 ? 1.250 -4.164 3.105 1.00 91.94 110 ALA A CA 1
ATOM 904 C C . ALA A 1 110 ? 2.585 -3.584 2.590 1.00 91.94 110 ALA A C 1
ATOM 906 O O . ALA A 1 110 ? 3.352 -4.291 1.929 1.00 91.94 110 ALA A O 1
ATOM 907 N N . ASN A 1 111 ? 2.896 -2.315 2.881 1.00 93.44 111 ASN A N 1
ATOM 908 C CA . ASN A 1 111 ? 4.039 -1.604 2.303 1.00 93.44 111 ASN A CA 1
ATOM 909 C C . ASN A 1 111 ? 5.393 -2.225 2.641 1.00 93.44 111 ASN A C 1
ATOM 911 O O . ASN A 1 111 ? 6.288 -2.223 1.797 1.00 93.44 111 ASN A O 1
ATOM 915 N N . THR A 1 112 ? 5.556 -2.810 3.831 1.00 92.69 112 THR A N 1
ATOM 916 C CA . THR A 1 112 ? 6.802 -3.499 4.205 1.00 92.69 112 THR A CA 1
ATOM 917 C C . THR A 1 112 ? 7.105 -4.652 3.248 1.00 92.69 112 THR A C 1
ATOM 919 O O . THR A 1 112 ? 8.224 -4.775 2.742 1.00 92.69 112 THR A O 1
ATOM 922 N N . ARG A 1 113 ? 6.091 -5.475 2.954 1.00 93.50 113 ARG A N 1
ATOM 923 C CA . ARG A 1 113 ? 6.215 -6.617 2.044 1.00 93.50 113 ARG A CA 1
ATOM 924 C C . ARG A 1 113 ? 6.347 -6.156 0.595 1.00 93.50 113 ARG A C 1
ATOM 926 O O . ARG A 1 113 ? 7.228 -6.649 -0.107 1.00 93.50 113 ARG A O 1
ATOM 933 N N . LEU A 1 114 ? 5.550 -5.165 0.185 1.00 96.25 114 LEU A N 1
ATOM 934 C CA . LEU A 1 114 ? 5.640 -4.536 -1.134 1.00 96.25 114 LEU A CA 1
ATOM 935 C C . LEU A 1 114 ? 7.051 -4.007 -1.408 1.00 96.25 114 LEU A C 1
ATOM 937 O O . LEU A 1 114 ? 7.635 -4.364 -2.424 1.00 96.25 114 LEU A O 1
ATOM 941 N N . LYS A 1 115 ? 7.628 -3.215 -0.495 1.00 97.00 115 LYS A N 1
ATOM 942 C CA . LYS A 1 115 ? 8.980 -2.658 -0.649 1.00 97.00 115 LYS A CA 1
ATOM 943 C C . LYS A 1 115 ? 10.021 -3.764 -0.809 1.00 97.00 115 LYS A C 1
ATOM 945 O O . LYS A 1 115 ? 10.866 -3.688 -1.697 1.00 97.00 115 LYS A O 1
ATOM 950 N N . SER A 1 116 ? 9.949 -4.811 0.019 1.00 95.69 116 SER A N 1
ATOM 951 C CA . SER A 1 116 ? 10.898 -5.929 -0.054 1.00 95.69 116 SER A CA 1
ATOM 952 C C . SER A 1 116 ? 10.829 -6.653 -1.399 1.00 95.69 116 SER A C 1
ATOM 954 O O . SER A 1 116 ? 11.863 -6.893 -2.019 1.00 95.69 116 SER A O 1
ATOM 956 N N . PHE A 1 117 ? 9.621 -6.966 -1.870 1.00 95.62 117 PHE A N 1
ATOM 957 C CA . PHE A 1 117 ? 9.422 -7.675 -3.133 1.00 95.62 117 PHE A CA 1
ATOM 958 C C . PHE A 1 117 ? 9.739 -6.789 -4.344 1.00 95.62 117 PHE A C 1
ATOM 960 O O . PHE A 1 117 ? 10.322 -7.254 -5.319 1.00 95.62 117 PHE A O 1
ATOM 967 N N . TYR A 1 118 ? 9.424 -5.494 -4.276 1.00 97.12 118 TYR A N 1
ATOM 968 C CA . TYR A 1 118 ? 9.785 -4.527 -5.308 1.00 97.12 118 TYR A CA 1
ATOM 969 C C . TYR A 1 118 ? 11.300 -4.528 -5.557 1.00 97.12 118 TYR A C 1
ATOM 971 O O . TYR A 1 118 ? 11.739 -4.750 -6.683 1.00 97.12 118 TYR A O 1
ATOM 979 N N . ILE A 1 119 ? 12.103 -4.398 -4.496 1.00 96.69 119 ILE A N 1
ATOM 980 C CA . ILE A 1 119 ? 13.570 -4.381 -4.598 1.00 96.69 119 ILE A CA 1
ATOM 981 C C . ILE A 1 119 ? 14.120 -5.737 -5.068 1.00 96.69 119 ILE A C 1
ATOM 983 O O . ILE A 1 119 ? 15.024 -5.780 -5.895 1.00 96.69 119 ILE A O 1
ATOM 987 N N . LYS A 1 120 ? 13.596 -6.852 -4.542 1.00 95.38 120 LYS A N 1
ATOM 988 C CA . LYS A 1 120 ? 14.153 -8.194 -4.791 1.00 95.38 120 LYS A CA 1
ATOM 989 C C . LYS A 1 120 ? 13.716 -8.824 -6.110 1.00 95.38 120 LYS A C 1
ATOM 991 O O . LYS A 1 120 ? 14.449 -9.649 -6.645 1.00 95.38 120 LYS A O 1
ATOM 996 N N . ASN A 1 121 ? 12.533 -8.481 -6.611 1.00 94.12 121 ASN A N 1
ATOM 997 C CA . ASN A 1 121 ? 11.913 -9.175 -7.737 1.00 94.12 121 ASN A CA 1
ATOM 998 C C . ASN A 1 121 ? 11.550 -8.222 -8.876 1.00 94.12 121 ASN A C 1
ATOM 1000 O O . ASN A 1 121 ? 11.822 -8.547 -10.025 1.00 94.12 121 ASN A O 1
ATOM 1004 N N . VAL A 1 122 ? 10.974 -7.048 -8.589 1.00 94.88 122 VAL A N 1
ATOM 1005 C CA . VAL A 1 122 ? 10.536 -6.118 -9.650 1.00 94.88 122 VAL A CA 1
ATOM 1006 C C . VAL A 1 122 ? 11.724 -5.390 -10.271 1.00 94.88 122 VAL A C 1
ATOM 1008 O O . VAL A 1 122 ? 11.844 -5.370 -11.492 1.00 94.88 122 VAL A O 1
ATOM 1011 N N . ILE A 1 123 ? 12.632 -4.842 -9.458 1.00 95.88 123 ILE A N 1
ATOM 1012 C CA . ILE A 1 123 ? 13.814 -4.130 -9.963 1.00 95.88 123 ILE A CA 1
ATOM 1013 C C . ILE A 1 123 ? 14.686 -5.024 -10.858 1.00 95.88 123 ILE A C 1
ATOM 1015 O O . ILE A 1 123 ? 14.982 -4.598 -11.976 1.00 95.88 123 ILE A O 1
ATOM 1019 N N . PRO A 1 124 ? 15.055 -6.261 -10.462 1.00 94.56 124 PRO A N 1
ATOM 1020 C CA . PRO A 1 124 ? 15.858 -7.126 -11.322 1.00 94.56 124 PRO A CA 1
ATOM 1021 C C . PRO A 1 124 ? 15.152 -7.559 -12.607 1.00 94.56 124 PRO A C 1
ATOM 1023 O O . PRO A 1 124 ? 15.823 -7.856 -13.590 1.00 94.56 124 PRO A O 1
ATOM 1026 N N . LEU A 1 125 ? 13.818 -7.607 -12.588 1.00 92.25 125 LEU A N 1
ATOM 1027 C CA . LEU A 1 125 ? 13.001 -8.021 -13.721 1.00 92.25 125 LEU A CA 1
ATOM 1028 C C . LEU A 1 125 ? 12.819 -6.898 -14.751 1.00 92.25 125 LEU A C 1
ATOM 1030 O O . LEU A 1 125 ? 12.838 -7.160 -15.947 1.00 92.25 125 LEU A O 1
ATOM 1034 N N . VAL A 1 126 ? 12.621 -5.661 -14.290 1.00 92.00 126 VAL A N 1
ATOM 1035 C CA . VAL A 1 126 ? 12.262 -4.517 -15.144 1.00 92.00 126 VAL A CA 1
ATOM 1036 C C . VAL A 1 126 ? 13.491 -3.719 -15.592 1.00 92.00 126 VAL A C 1
ATOM 1038 O O . VAL A 1 126 ? 13.478 -3.132 -16.671 1.00 92.00 126 VAL A O 1
ATOM 1041 N N . CYS A 1 127 ? 14.553 -3.674 -14.782 1.00 93.69 127 CYS A N 1
ATOM 1042 C CA . CYS A 1 127 ? 15.688 -2.777 -15.007 1.00 93.69 127 CYS A CA 1
ATOM 1043 C C . CYS A 1 127 ? 16.934 -3.527 -15.512 1.00 93.69 127 CYS A C 1
ATOM 1045 O O . CYS A 1 127 ? 17.262 -4.595 -14.982 1.00 93.69 127 CYS A O 1
ATOM 1047 N N . PRO A 1 128 ? 17.710 -2.945 -16.447 1.00 92.31 128 PRO A N 1
ATOM 1048 C CA . PRO A 1 128 ? 18.988 -3.511 -16.870 1.00 92.31 128 PRO A CA 1
ATOM 1049 C C . PRO A 1 128 ? 19.977 -3.656 -15.707 1.00 92.31 128 PRO A C 1
ATOM 1051 O O . PRO A 1 128 ? 20.054 -2.802 -14.818 1.00 92.31 128 PRO A O 1
ATOM 1054 N N . ALA A 1 129 ? 20.780 -4.719 -15.731 1.00 94.19 129 ALA A N 1
ATOM 1055 C CA . ALA A 1 129 ? 21.746 -4.999 -14.675 1.00 94.19 129 ALA A CA 1
ATOM 1056 C C . ALA A 1 129 ? 22.851 -3.930 -14.557 1.00 94.19 129 ALA A C 1
ATOM 1058 O O . ALA A 1 129 ? 23.321 -3.358 -15.547 1.00 94.19 129 ALA A O 1
ATOM 1059 N N . GLY A 1 130 ? 23.314 -3.719 -13.324 1.00 93.12 130 GLY A N 1
ATOM 1060 C CA . GLY A 1 130 ? 24.452 -2.861 -12.993 1.00 93.12 130 GLY A CA 1
ATOM 1061 C C . GLY A 1 130 ? 24.075 -1.506 -12.393 1.00 93.12 130 GLY A C 1
ATOM 1062 O O . GLY A 1 130 ? 22.961 -1.298 -11.917 1.00 93.12 130 GLY A O 1
ATOM 1063 N N . GLU A 1 131 ? 25.044 -0.592 -12.420 1.00 93.31 131 GLU A N 1
ATOM 1064 C CA . GLU A 1 131 ? 24.946 0.760 -11.858 1.00 93.31 131 GLU A CA 1
ATOM 1065 C C . GLU A 1 131 ? 25.098 1.816 -12.961 1.00 93.31 131 GLU A C 1
ATOM 1067 O O . GLU A 1 131 ? 25.874 1.656 -13.924 1.00 93.31 131 GLU A O 1
ATOM 1072 N N . ASP A 1 132 ? 24.345 2.900 -12.826 1.00 90.75 132 ASP A N 1
ATOM 1073 C CA . ASP A 1 132 ? 24.511 4.104 -13.625 1.00 90.75 132 ASP A CA 1
ATOM 1074 C C . ASP A 1 132 ? 25.790 4.844 -13.211 1.00 90.75 132 ASP A C 1
ATOM 1076 O O . ASP A 1 132 ? 26.134 4.944 -12.036 1.00 90.75 132 ASP A O 1
ATOM 1080 N N . LYS A 1 133 ? 26.521 5.385 -14.194 1.00 85.81 133 LYS A N 1
ATOM 1081 C CA . LYS A 1 133 ? 27.833 6.019 -13.955 1.00 85.81 133 LYS A CA 1
ATOM 1082 C C . LYS A 1 133 ? 27.738 7.389 -13.278 1.00 85.81 133 LYS A C 1
ATOM 1084 O O . LYS A 1 133 ? 28.714 7.846 -12.695 1.00 85.81 133 LYS A O 1
ATOM 1089 N N . SER A 1 134 ? 26.604 8.071 -13.420 1.00 89.44 134 SER A N 1
ATOM 1090 C CA . SER A 1 134 ? 26.398 9.430 -12.918 1.00 89.44 134 SER A CA 1
ATOM 1091 C C . SER A 1 134 ? 25.603 9.413 -11.618 1.00 89.44 134 SER A C 1
ATOM 1093 O O . SER A 1 134 ? 24.545 8.787 -11.543 1.00 89.44 134 SER A O 1
ATOM 1095 N N . SER A 1 135 ? 26.056 10.177 -10.622 1.00 82.69 135 SER A N 1
ATOM 1096 C CA . SER A 1 135 ? 25.323 10.384 -9.367 1.00 82.69 135 SER A CA 1
ATOM 1097 C C . SER A 1 135 ? 23.938 11.001 -9.590 1.00 82.69 135 SER A C 1
ATOM 1099 O O . SER A 1 135 ? 22.997 10.665 -8.871 1.00 82.69 135 SER A O 1
ATOM 1101 N N . ALA A 1 136 ? 23.777 11.836 -10.623 1.00 86.88 136 ALA A N 1
ATOM 1102 C CA . ALA A 1 136 ? 22.483 12.403 -10.998 1.00 86.88 136 ALA A CA 1
ATOM 1103 C C . ALA A 1 136 ? 21.490 11.320 -11.457 1.00 86.88 136 ALA A C 1
ATOM 1105 O O . ALA A 1 136 ? 20.318 11.362 -11.088 1.00 86.88 136 ALA A O 1
ATOM 1106 N N . SER A 1 137 ? 21.960 10.316 -12.205 1.00 88.00 137 SER A N 1
ATOM 1107 C CA . SER A 1 137 ? 21.137 9.180 -12.642 1.00 88.00 137 SER A CA 1
ATOM 1108 C C . SER A 1 137 ? 20.745 8.276 -11.471 1.00 88.00 137 SER A C 1
ATOM 1110 O O . SER A 1 137 ? 19.600 7.831 -11.408 1.00 88.00 137 SER A O 1
ATOM 1112 N N . LEU A 1 138 ? 21.648 8.075 -10.501 1.00 89.12 138 LEU A N 1
ATOM 1113 C CA . LEU A 1 138 ? 21.331 7.357 -9.263 1.00 89.12 138 LEU A CA 1
ATOM 1114 C C . LEU A 1 138 ? 20.214 8.065 -8.488 1.00 89.12 138 LEU A C 1
ATOM 1116 O O . LEU A 1 138 ? 19.228 7.423 -8.132 1.00 89.12 138 LEU A O 1
ATOM 1120 N N . GLY A 1 139 ? 20.320 9.384 -8.293 1.00 91.12 139 GLY A N 1
ATOM 1121 C CA . GLY A 1 139 ? 19.281 10.180 -7.633 1.00 91.12 139 GLY A CA 1
ATOM 1122 C C . GLY A 1 139 ? 17.943 10.150 -8.378 1.00 91.12 139 GLY A C 1
ATOM 1123 O O . GLY A 1 139 ? 16.899 9.938 -7.763 1.00 91.12 139 GLY A O 1
ATOM 1124 N N . ALA A 1 140 ? 17.967 10.278 -9.709 1.00 93.94 140 ALA A N 1
ATOM 1125 C CA . ALA A 1 140 ? 16.766 10.184 -10.537 1.00 93.94 140 ALA A CA 1
ATOM 1126 C C . ALA A 1 140 ? 16.065 8.823 -10.388 1.00 93.94 140 ALA A C 1
ATOM 1128 O O . ALA A 1 140 ? 14.845 8.783 -10.225 1.00 93.94 140 ALA A O 1
ATOM 1129 N N . SER A 1 141 ? 16.824 7.721 -10.354 1.00 96.19 141 SER A N 1
ATOM 1130 C CA . SER A 1 141 ? 16.246 6.383 -10.194 1.00 96.19 141 SER A CA 1
ATOM 1131 C C . SER A 1 141 ? 15.506 6.203 -8.861 1.00 96.19 141 SER A C 1
ATOM 1133 O O . SER A 1 141 ? 14.415 5.638 -8.861 1.00 96.19 141 SER A O 1
ATOM 1135 N N . VAL A 1 142 ? 16.000 6.784 -7.757 1.00 96.06 142 VAL A N 1
ATOM 1136 C CA . VAL A 1 142 ? 15.307 6.742 -6.452 1.00 96.06 142 VAL A CA 1
ATOM 1137 C C . VAL A 1 142 ? 13.984 7.507 -6.489 1.00 96.06 142 VAL A C 1
ATOM 1139 O O . VAL A 1 142 ? 12.983 7.047 -5.945 1.00 96.06 142 VAL A O 1
ATOM 1142 N N . VAL A 1 143 ? 13.933 8.652 -7.173 1.00 96.81 143 VAL A N 1
ATOM 1143 C CA . VAL A 1 143 ? 12.678 9.403 -7.351 1.00 96.81 143 VAL A CA 1
ATOM 1144 C C . VAL A 1 143 ? 11.651 8.575 -8.138 1.00 96.81 143 VAL A C 1
ATOM 1146 O O . VAL A 1 143 ? 10.456 8.590 -7.819 1.00 96.81 143 VAL A O 1
ATOM 1149 N N . ARG A 1 144 ? 12.099 7.811 -9.146 1.00 97.44 144 ARG A N 1
ATOM 1150 C CA . ARG A 1 144 ? 11.237 6.870 -9.883 1.00 97.44 144 ARG A CA 1
ATOM 1151 C C . ARG A 1 144 ? 10.795 5.692 -9.023 1.00 97.44 144 ARG A C 1
ATOM 1153 O O . ARG A 1 144 ? 9.621 5.337 -9.091 1.00 97.44 144 ARG A O 1
ATOM 1160 N N . ASP A 1 145 ? 11.662 5.175 -8.154 1.00 97.94 145 ASP A N 1
ATOM 1161 C CA . ASP A 1 145 ? 11.297 4.141 -7.181 1.00 97.94 145 ASP A CA 1
ATOM 1162 C C . ASP A 1 145 ? 10.190 4.605 -6.233 1.00 97.94 145 ASP A C 1
ATOM 1164 O O . ASP A 1 145 ? 9.194 3.904 -6.070 1.00 97.94 145 ASP A O 1
ATOM 1168 N N . VAL A 1 146 ? 10.312 5.805 -5.655 1.00 97.88 146 VAL A N 1
ATOM 1169 C CA . VAL A 1 146 ? 9.270 6.379 -4.784 1.00 97.88 146 VAL A CA 1
ATOM 1170 C C . VAL A 1 146 ? 7.942 6.508 -5.531 1.00 97.88 146 VAL A C 1
ATOM 1172 O O . VAL A 1 146 ? 6.897 6.130 -5.002 1.00 97.88 146 VAL A O 1
ATOM 1175 N N . THR A 1 147 ? 7.978 6.993 -6.774 1.00 97.44 147 THR A N 1
ATOM 1176 C CA . THR A 1 147 ? 6.775 7.151 -7.607 1.00 97.44 147 THR A CA 1
ATOM 1177 C C . THR A 1 147 ? 6.108 5.799 -7.886 1.00 97.44 147 THR A C 1
ATOM 1179 O O . THR A 1 147 ? 4.893 5.663 -7.723 1.00 97.44 147 THR A O 1
ATOM 1182 N N . ALA A 1 148 ? 6.893 4.784 -8.260 1.00 97.69 148 ALA A N 1
ATOM 1183 C CA . ALA A 1 148 ? 6.399 3.435 -8.517 1.00 97.69 148 ALA A CA 1
ATOM 1184 C C . ALA A 1 148 ? 5.825 2.790 -7.250 1.00 97.69 148 ALA A C 1
ATOM 1186 O O . ALA A 1 148 ? 4.700 2.292 -7.271 1.00 97.69 148 ALA A O 1
ATOM 1187 N N . LEU A 1 149 ? 6.540 2.867 -6.127 1.00 98.06 149 LEU A N 1
ATOM 1188 C CA . LEU A 1 149 ? 6.100 2.324 -4.843 1.00 98.06 149 LEU A CA 1
ATOM 1189 C C . LEU A 1 149 ? 4.802 2.971 -4.350 1.00 98.06 149 LEU A C 1
ATOM 1191 O O . LEU A 1 149 ? 3.906 2.252 -3.911 1.00 98.06 149 LEU A O 1
ATOM 1195 N N . GLN A 1 150 ? 4.651 4.293 -4.468 1.00 96.50 150 GLN A N 1
ATOM 1196 C CA . GLN A 1 150 ? 3.405 4.982 -4.113 1.00 96.50 150 GLN A CA 1
ATOM 1197 C C . GLN A 1 150 ? 2.237 4.549 -5.009 1.00 96.50 150 GLN A C 1
ATOM 1199 O O . GLN A 1 150 ? 1.154 4.249 -4.504 1.00 96.50 150 GLN A O 1
ATOM 1204 N N . ALA A 1 151 ? 2.450 4.456 -6.327 1.00 96.88 151 ALA A N 1
ATOM 1205 C CA . ALA A 1 151 ? 1.423 3.999 -7.264 1.00 96.88 151 ALA A CA 1
ATOM 1206 C C . ALA A 1 151 ? 0.995 2.546 -6.984 1.00 96.88 151 ALA A C 1
ATOM 1208 O O . ALA A 1 151 ? -0.199 2.235 -6.946 1.00 96.88 151 ALA A O 1
ATOM 1209 N N . MET A 1 152 ? 1.965 1.662 -6.738 1.00 97.56 152 MET A N 1
ATOM 1210 C CA . MET A 1 152 ? 1.719 0.257 -6.412 1.00 97.56 152 MET A CA 1
ATOM 1211 C C . MET A 1 152 ? 1.023 0.108 -5.058 1.00 97.56 152 MET A C 1
ATOM 1213 O O . MET A 1 152 ? 0.042 -0.629 -4.957 1.00 97.56 152 MET A O 1
ATOM 1217 N N . SER A 1 153 ? 1.476 0.842 -4.037 1.00 97.06 153 SER A N 1
ATOM 1218 C CA . SER A 1 153 ? 0.869 0.850 -2.705 1.00 97.06 153 SER A CA 1
ATOM 1219 C C . SER A 1 153 ? -0.592 1.267 -2.772 1.00 97.06 153 SER A C 1
ATOM 1221 O O . SER A 1 153 ? -1.455 0.536 -2.284 1.00 97.06 153 SER A O 1
ATOM 1223 N N . ARG A 1 154 ? -0.892 2.381 -3.450 1.00 95.31 154 ARG A N 1
ATOM 1224 C CA . ARG A 1 154 ? -2.268 2.839 -3.639 1.00 95.31 154 ARG A CA 1
ATOM 1225 C C . ARG A 1 154 ? -3.116 1.757 -4.299 1.00 95.31 154 ARG A C 1
ATOM 1227 O O . ARG A 1 154 ? -4.179 1.435 -3.782 1.00 95.31 154 ARG A O 1
ATOM 1234 N N . ARG A 1 155 ? -2.632 1.145 -5.384 1.00 96.25 155 ARG A N 1
ATOM 1235 C CA . ARG A 1 155 ? -3.364 0.101 -6.121 1.00 96.25 155 ARG A CA 1
ATOM 1236 C C . ARG A 1 155 ? -3.631 -1.156 -5.298 1.00 96.25 155 ARG A C 1
ATOM 1238 O O . ARG A 1 155 ? -4.705 -1.745 -5.451 1.00 96.25 155 ARG A O 1
ATOM 1245 N N . ILE A 1 156 ? -2.680 -1.563 -4.461 1.00 96.69 156 ILE A N 1
ATOM 1246 C CA . ILE A 1 156 ? -2.806 -2.718 -3.565 1.00 96.69 156 ILE A CA 1
ATOM 1247 C C . ILE A 1 156 ? -3.798 -2.412 -2.437 1.00 96.69 156 ILE A C 1
ATOM 1249 O O . ILE A 1 156 ? -4.743 -3.172 -2.227 1.00 96.69 156 ILE A O 1
ATOM 1253 N N . HIS A 1 157 ? -3.650 -1.271 -1.758 1.00 95.12 157 HIS A N 1
ATOM 1254 C CA . HIS A 1 157 ? -4.518 -0.881 -0.642 1.00 95.12 157 HIS A CA 1
ATOM 1255 C C . HIS A 1 157 ? -5.927 -0.473 -1.077 1.00 95.12 157 HIS A C 1
ATOM 1257 O O . HIS A 1 157 ? -6.874 -0.637 -0.308 1.00 95.12 157 HIS A O 1
ATOM 1263 N N . TYR A 1 158 ? -6.116 -0.091 -2.344 1.00 94.50 158 TYR A N 1
ATOM 1264 C CA . TYR A 1 158 ? -7.445 0.038 -2.948 1.00 94.50 158 TYR A CA 1
ATOM 1265 C C . TYR A 1 158 ? -8.249 -1.275 -2.895 1.00 94.50 158 TYR A C 1
ATOM 1267 O O . TYR A 1 158 ? -9.478 -1.262 -2.966 1.00 94.50 158 TYR A O 1
ATOM 1275 N N . GLY A 1 159 ? -7.574 -2.413 -2.679 1.00 95.06 159 GLY A N 1
ATOM 1276 C CA . GLY A 1 159 ? -8.192 -3.690 -2.336 1.00 95.06 159 GLY A CA 1
ATOM 1277 C C . GLY A 1 159 ? -9.155 -3.613 -1.145 1.00 95.06 159 GLY A C 1
ATOM 1278 O O . GLY A 1 159 ? -10.155 -4.318 -1.162 1.00 95.06 159 GLY A O 1
ATOM 1279 N N . LYS A 1 160 ? -8.947 -2.715 -0.172 1.00 92.94 160 LYS A N 1
ATOM 1280 C CA . LYS A 1 160 ? -9.877 -2.499 0.954 1.00 92.94 160 LYS A CA 1
ATOM 1281 C C . LYS A 1 160 ? -11.269 -2.061 0.473 1.00 92.94 160 LYS A C 1
ATOM 1283 O O . LYS A 1 160 ? -12.275 -2.617 0.897 1.00 92.94 160 LYS A O 1
ATOM 1288 N N . MET A 1 161 ? -11.332 -1.119 -0.474 1.00 92.50 161 MET A N 1
ATOM 1289 C CA . MET A 1 161 ? -12.598 -0.682 -1.084 1.00 92.50 161 MET A CA 1
ATOM 1290 C C . MET A 1 161 ? -13.230 -1.791 -1.929 1.00 92.50 161 MET A C 1
ATOM 1292 O O . MET A 1 161 ? -14.441 -1.985 -1.900 1.00 92.50 161 MET A O 1
ATOM 1296 N N . VAL A 1 162 ? -12.418 -2.556 -2.662 1.00 94.50 162 VAL A N 1
ATOM 1297 C CA . VAL A 1 162 ? -12.918 -3.697 -3.444 1.00 94.50 162 VAL A CA 1
ATOM 1298 C C . VAL A 1 162 ? -13.514 -4.771 -2.531 1.00 94.50 162 VAL A C 1
ATOM 1300 O O . VAL A 1 162 ? -14.590 -5.287 -2.829 1.00 94.50 162 VAL A O 1
ATOM 1303 N N . ALA A 1 163 ? -12.849 -5.084 -1.418 1.00 94.88 163 ALA A N 1
ATOM 1304 C CA . ALA A 1 163 ? -13.357 -6.005 -0.409 1.00 94.88 163 ALA A CA 1
ATOM 1305 C C . ALA A 1 163 ? -14.670 -5.506 0.196 1.00 94.88 163 ALA A C 1
ATOM 1307 O O . ALA A 1 163 ? -15.618 -6.279 0.289 1.00 94.88 163 ALA A O 1
ATOM 1308 N N . GLU A 1 164 ? -14.758 -4.219 0.541 1.00 92.69 164 GLU A N 1
ATOM 1309 C CA . GLU A 1 164 ? -15.989 -3.632 1.070 1.00 92.69 164 GLU A CA 1
ATOM 1310 C C . GLU A 1 164 ? -17.149 -3.730 0.075 1.00 92.69 164 GLU A C 1
ATOM 1312 O O . GLU A 1 164 ? -18.241 -4.155 0.444 1.00 92.69 164 GLU A O 1
ATOM 1317 N N . ALA A 1 165 ? -16.915 -3.417 -1.201 1.00 92.62 165 ALA A N 1
ATOM 1318 C CA . ALA A 1 165 ? -17.935 -3.534 -2.241 1.00 92.62 165 ALA A CA 1
ATOM 1319 C C . ALA A 1 165 ? -18.430 -4.984 -2.402 1.00 92.62 165 ALA A C 1
ATOM 1321 O O . ALA A 1 165 ? -19.632 -5.233 -2.505 1.00 92.62 165 ALA A O 1
ATOM 1322 N N . LYS A 1 166 ? -17.509 -5.959 -2.388 1.00 93.81 166 LYS A N 1
ATOM 1323 C CA . LYS A 1 166 ? -17.843 -7.391 -2.449 1.00 93.81 166 LYS A CA 1
ATOM 1324 C C . LYS A 1 166 ? -18.619 -7.849 -1.210 1.00 93.81 166 LYS A C 1
ATOM 1326 O O . LYS A 1 166 ? -19.617 -8.555 -1.347 1.00 93.81 166 LYS A O 1
ATOM 1331 N N . PHE A 1 167 ? -18.206 -7.408 -0.021 1.00 93.31 167 PHE A N 1
ATOM 1332 C CA . PHE A 1 167 ? -18.901 -7.688 1.234 1.00 93.31 167 PHE A CA 1
ATOM 1333 C C . PHE A 1 167 ? -20.325 -7.128 1.222 1.00 93.31 167 PHE A C 1
ATOM 1335 O O . PHE A 1 167 ? -21.262 -7.838 1.571 1.00 93.31 167 PHE A O 1
ATOM 1342 N N . GLN A 1 168 ? -20.513 -5.880 0.786 1.00 88.44 168 GLN A N 1
ATOM 1343 C CA . GLN A 1 168 ? -21.838 -5.263 0.697 1.00 88.44 168 GLN A CA 1
ATOM 1344 C C . GLN A 1 168 ? -22.750 -5.996 -0.297 1.00 88.44 168 GLN A C 1
ATOM 1346 O O . GLN A 1 168 ? -23.932 -6.173 -0.010 1.00 88.44 168 GLN A O 1
ATOM 1351 N N . ALA A 1 169 ? -22.206 -6.470 -1.423 1.00 88.44 169 ALA A N 1
ATOM 1352 C CA . ALA A 1 169 ? -22.962 -7.226 -2.422 1.00 88.44 169 ALA A CA 1
ATOM 1353 C C . ALA A 1 169 ? -23.393 -8.626 -1.938 1.00 88.44 169 ALA A C 1
ATOM 1355 O O . ALA A 1 169 ? -24.493 -9.070 -2.259 1.00 88.44 169 ALA A O 1
ATOM 1356 N N . HIS A 1 170 ? -22.555 -9.318 -1.157 1.00 90.12 170 HIS A N 1
ATOM 1357 C CA . HIS A 1 170 ? -22.795 -10.702 -0.715 1.00 90.12 170 HIS A CA 1
ATOM 1358 C C . HIS A 1 170 ? -22.589 -10.880 0.796 1.00 90.12 170 HIS A C 1
ATOM 1360 O O . HIS A 1 170 ? -21.835 -11.744 1.248 1.00 90.12 170 HIS A O 1
ATOM 1366 N N . ARG A 1 171 ? -23.273 -10.050 1.591 1.00 89.94 171 ARG A N 1
ATOM 1367 C CA . ARG A 1 171 ? -23.025 -9.911 3.035 1.00 89.94 171 ARG A CA 1
ATOM 1368 C C . ARG A 1 171 ? -23.088 -11.220 3.813 1.00 89.94 171 ARG A C 1
ATOM 1370 O O . ARG A 1 171 ? -22.224 -11.445 4.653 1.00 89.94 171 ARG A O 1
ATOM 1377 N N . GLU A 1 172 ? -24.092 -12.057 3.573 1.00 85.00 172 GLU A N 1
ATOM 1378 C CA . GLU A 1 172 ? -24.287 -13.312 4.315 1.00 85.00 172 GLU A CA 1
ATOM 1379 C C . GLU A 1 172 ? -23.123 -14.285 4.102 1.00 85.00 172 GLU A C 1
ATOM 1381 O O . GLU A 1 172 ? -22.531 -14.743 5.077 1.00 85.00 172 GLU A O 1
ATOM 1386 N N . LEU A 1 173 ? -22.740 -14.505 2.839 1.00 90.38 173 LEU A N 1
ATOM 1387 C CA . LEU A 1 173 ? -21.661 -15.412 2.448 1.00 90.38 173 LEU A CA 1
ATOM 1388 C C . LEU A 1 173 ? -20.321 -15.005 3.069 1.00 90.38 173 LEU A C 1
ATOM 1390 O O . LEU A 1 173 ? -19.669 -15.813 3.723 1.00 90.38 173 LEU A O 1
ATOM 1394 N N . TYR A 1 174 ? -19.929 -13.737 2.904 1.00 91.06 174 TYR A N 1
ATOM 1395 C CA . TYR A 1 174 ? -18.693 -13.240 3.507 1.00 91.06 174 TYR A CA 1
ATOM 1396 C C . TYR A 1 174 ? -18.770 -13.251 5.035 1.00 91.06 174 TYR A C 1
ATOM 1398 O O . TYR A 1 174 ? -17.789 -13.592 5.686 1.00 91.06 174 TYR A O 1
ATOM 1406 N N . SER A 1 175 ? -19.919 -12.904 5.624 1.00 85.75 175 SER A N 1
ATOM 1407 C CA . SER A 1 175 ? -20.051 -12.864 7.085 1.00 85.75 175 SER A CA 1
ATOM 1408 C C . SER A 1 175 ? -19.831 -14.226 7.734 1.00 85.75 175 SER A C 1
ATOM 1410 O O . SER A 1 175 ? -19.288 -14.283 8.832 1.00 85.75 175 SER A O 1
ATOM 1412 N N . GLU A 1 176 ? -20.247 -15.307 7.077 1.00 87.69 176 GLU A N 1
ATOM 1413 C CA . GLU A 1 176 ? -20.035 -16.661 7.586 1.00 87.69 176 GLU A CA 1
ATOM 1414 C C . GLU A 1 176 ? -18.546 -17.014 7.643 1.00 87.69 176 GLU A C 1
ATOM 1416 O O . GLU A 1 176 ? -18.033 -17.338 8.713 1.00 87.69 176 GLU A O 1
ATOM 1421 N N . LEU A 1 177 ? -17.827 -16.826 6.532 1.00 88.62 177 LEU A N 1
ATOM 1422 C CA . LEU A 1 177 ? -1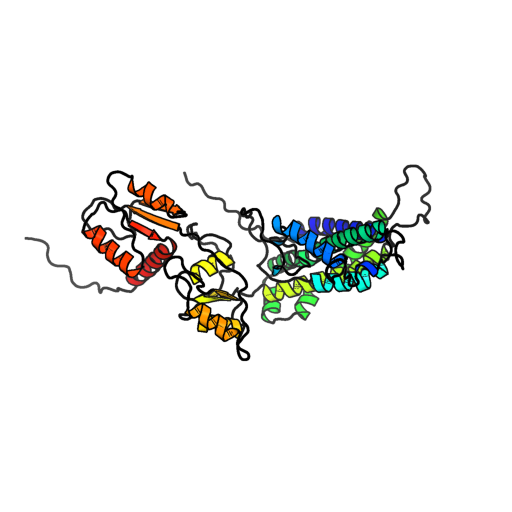6.384 -17.077 6.456 1.00 88.62 177 LEU A CA 1
ATOM 1423 C C . LEU A 1 177 ? -15.591 -16.200 7.439 1.00 88.62 177 LEU A C 1
ATOM 1425 O O . LEU A 1 177 ? -14.660 -16.668 8.090 1.00 88.62 177 LEU A O 1
ATOM 1429 N N . ILE A 1 178 ? -15.992 -14.934 7.606 1.00 88.38 178 ILE A N 1
ATOM 1430 C CA . ILE A 1 178 ? -15.351 -14.009 8.552 1.00 88.38 178 ILE A CA 1
ATOM 1431 C C . ILE A 1 178 ? -15.548 -14.472 10.001 1.00 88.38 178 ILE A C 1
ATOM 1433 O O . ILE A 1 178 ? -14.597 -14.455 10.782 1.00 88.38 178 ILE A O 1
ATOM 1437 N N . ARG A 1 179 ? -16.755 -14.914 10.385 1.00 83.94 179 ARG A N 1
ATOM 1438 C CA . ARG A 1 179 ? -17.008 -15.426 11.747 1.00 83.94 179 ARG A CA 1
ATOM 1439 C C . ARG A 1 179 ? -16.225 -16.699 12.042 1.00 83.94 179 ARG A C 1
ATOM 1441 O O . ARG A 1 179 ? -15.797 -16.888 13.175 1.00 83.94 179 ARG A O 1
ATOM 1448 N N . GLN A 1 180 ? -16.025 -17.539 11.032 1.00 85.81 180 GLN A N 1
ATOM 1449 C CA . GLN A 1 180 ? -15.208 -18.747 11.131 1.00 85.81 180 GLN A CA 1
ATOM 1450 C C . GLN A 1 180 ? -13.697 -18.459 11.094 1.00 85.81 180 GLN A C 1
ATOM 1452 O O . GLN A 1 180 ? -12.909 -19.374 11.311 1.00 85.81 180 GLN A O 1
ATOM 1457 N N . GLN A 1 181 ? -13.290 -17.205 10.847 1.00 84.50 181 GLN A N 1
ATOM 1458 C CA . GLN A 1 181 ? -11.894 -16.804 10.623 1.00 84.50 181 GLN A CA 1
ATOM 1459 C C . GLN A 1 181 ? -11.220 -17.607 9.494 1.00 84.50 181 GLN A C 1
ATOM 1461 O O . GLN A 1 181 ? -10.017 -17.869 9.525 1.00 84.50 181 GLN A O 1
ATOM 1466 N N . ASP A 1 182 ? -11.998 -17.981 8.476 1.00 90.00 182 ASP A N 1
ATOM 1467 C CA . ASP A 1 182 ? -11.543 -18.802 7.356 1.00 90.00 182 ASP A CA 1
ATOM 1468 C C . ASP A 1 182 ? -10.845 -17.943 6.289 1.00 90.00 182 ASP A C 1
ATOM 1470 O O . ASP A 1 182 ? -11.445 -17.470 5.319 1.00 90.00 182 ASP A O 1
ATOM 1474 N N . ALA A 1 183 ? -9.553 -17.692 6.504 1.00 91.31 183 ALA A N 1
ATOM 1475 C CA . ALA A 1 183 ? -8.726 -16.911 5.588 1.00 91.31 183 ALA A CA 1
ATOM 1476 C C . ALA A 1 183 ? -8.584 -17.572 4.204 1.00 91.31 183 ALA A C 1
ATOM 1478 O O . ALA A 1 183 ? -8.564 -16.863 3.193 1.00 91.31 183 ALA A O 1
ATOM 1479 N N . ASP A 1 184 ? -8.512 -18.904 4.160 1.00 94.56 184 ASP A N 1
ATOM 1480 C CA . ASP A 1 184 ? -8.337 -19.668 2.924 1.00 94.56 184 ASP A CA 1
ATOM 1481 C C . ASP A 1 184 ? -9.635 -19.666 2.108 1.00 94.56 184 ASP A C 1
ATOM 1483 O O . ASP A 1 184 ? -9.620 -19.315 0.928 1.00 94.56 184 ASP A O 1
ATOM 1487 N N . GLY A 1 185 ? -10.783 -19.902 2.751 1.00 95.00 185 GLY A N 1
ATOM 1488 C CA . GLY A 1 185 ? -12.092 -19.787 2.109 1.00 95.00 185 GLY A CA 1
ATOM 1489 C C . GLY A 1 185 ? -12.372 -18.379 1.575 1.00 95.00 185 GLY A C 1
ATOM 1490 O O . GLY A 1 185 ? -12.926 -18.221 0.484 1.00 95.00 185 GLY A O 1
ATOM 1491 N N . LEU A 1 186 ? -11.933 -17.330 2.285 1.00 94.06 186 LEU A N 1
ATOM 1492 C CA . LEU A 1 186 ? -11.988 -15.955 1.777 1.00 94.06 186 LEU A CA 1
ATOM 1493 C C . LEU A 1 186 ? -11.074 -15.753 0.560 1.00 94.06 186 LEU A C 1
ATOM 1495 O O . LEU A 1 186 ? -11.478 -15.085 -0.393 1.00 94.06 186 LEU A O 1
ATOM 1499 N N . MET A 1 187 ? -9.858 -16.304 0.571 1.00 95.62 187 MET A N 1
ATOM 1500 C CA . MET A 1 187 ? -8.922 -16.211 -0.553 1.00 95.62 187 MET A CA 1
ATOM 1501 C C . MET A 1 187 ? -9.480 -16.888 -1.811 1.00 95.62 187 MET A C 1
ATOM 1503 O O . MET A 1 187 ? -9.422 -16.305 -2.902 1.00 95.62 187 MET A O 1
ATOM 1507 N N . ASP A 1 188 ? -10.062 -18.075 -1.656 1.00 96.25 188 ASP A N 1
ATOM 1508 C CA . ASP A 1 188 ? -10.690 -18.828 -2.739 1.00 96.25 188 ASP A CA 1
ATOM 1509 C C . ASP A 1 188 ? -11.900 -18.076 -3.296 1.00 96.25 188 ASP A C 1
ATOM 1511 O O . ASP A 1 188 ? -11.991 -17.851 -4.503 1.00 96.25 188 ASP A O 1
ATOM 1515 N N . LEU A 1 189 ? -12.777 -17.571 -2.421 1.00 95.38 189 LEU A N 1
ATOM 1516 C CA . LEU A 1 189 ? -13.950 -16.789 -2.819 1.00 95.38 189 LEU A CA 1
ATOM 1517 C C . LEU A 1 189 ? -13.581 -15.486 -3.551 1.00 95.38 189 LEU A C 1
ATOM 1519 O O . LEU A 1 189 ? -14.324 -15.002 -4.405 1.00 95.38 189 LEU A O 1
ATOM 1523 N N . LEU A 1 190 ? -12.448 -14.874 -3.206 1.00 94.38 190 LEU A N 1
ATOM 1524 C CA . LEU A 1 190 ? -11.970 -13.652 -3.853 1.00 94.38 190 LEU A CA 1
ATOM 1525 C C . LEU A 1 190 ? -11.270 -13.903 -5.191 1.00 94.38 190 LEU A C 1
ATOM 1527 O O . LEU A 1 190 ? -11.096 -12.939 -5.950 1.00 94.38 190 LEU A O 1
ATOM 1531 N N . THR A 1 191 ? -10.857 -15.141 -5.462 1.00 93.44 191 THR A N 1
ATOM 1532 C CA . THR A 1 191 ? -10.089 -15.512 -6.648 1.00 93.44 191 THR A CA 1
ATOM 1533 C C . THR A 1 191 ? -11.018 -15.752 -7.834 1.00 93.44 191 THR A C 1
ATOM 1535 O O . THR A 1 191 ? -11.791 -16.701 -7.874 1.00 93.44 191 THR A O 1
ATOM 1538 N N . ASP A 1 192 ? -10.900 -14.891 -8.844 1.00 92.94 192 ASP A N 1
ATOM 1539 C CA . ASP A 1 192 ? -11.567 -15.049 -10.137 1.00 92.94 192 ASP A CA 1
ATOM 1540 C C . ASP A 1 192 ? -10.498 -15.082 -11.231 1.00 92.94 192 ASP A C 1
ATOM 1542 O O . ASP A 1 192 ? -10.019 -14.045 -11.703 1.00 92.94 192 ASP A O 1
ATOM 1546 N N . SER A 1 193 ? -10.111 -16.295 -11.630 1.00 93.19 193 SER A N 1
ATOM 1547 C CA . SER A 1 193 ? -9.054 -16.507 -12.621 1.00 93.19 193 SER A CA 1
ATOM 1548 C C . SER A 1 193 ? -9.383 -15.876 -13.977 1.00 93.19 193 SER A C 1
ATOM 1550 O O . SER A 1 193 ? -8.478 -15.407 -14.665 1.00 93.19 193 SER A O 1
ATOM 1552 N N . ALA A 1 194 ? -10.662 -15.796 -14.362 1.00 94.69 194 ALA A N 1
ATOM 1553 C CA . ALA A 1 194 ? -11.063 -15.194 -15.631 1.00 94.69 194 ALA A CA 1
ATOM 1554 C C . ALA A 1 194 ? -10.913 -13.663 -15.605 1.00 94.69 194 ALA A C 1
ATOM 1556 O O . ALA A 1 194 ? -10.539 -13.049 -16.610 1.00 94.69 194 ALA A O 1
ATOM 1557 N N . VAL A 1 195 ? -11.192 -13.024 -14.465 1.00 91.62 195 VAL A N 1
ATOM 1558 C CA . VAL A 1 195 ? -10.951 -11.587 -14.266 1.00 91.62 195 VAL A CA 1
ATOM 1559 C C . VAL A 1 195 ? -9.457 -11.286 -14.184 1.00 91.62 195 VAL A C 1
ATOM 1561 O O . VAL A 1 195 ? -9.010 -10.311 -14.798 1.00 91.62 195 VAL A O 1
ATOM 1564 N N . GLU A 1 196 ? -8.683 -12.118 -13.486 1.00 94.75 196 GLU A N 1
ATOM 1565 C CA . GLU A 1 196 ? -7.224 -11.998 -13.409 1.00 94.75 196 GLU A CA 1
ATOM 1566 C C . GLU A 1 196 ? -6.583 -12.127 -14.802 1.00 94.75 196 GLU A C 1
ATOM 1568 O O . GLU A 1 196 ? -5.786 -11.275 -15.194 1.00 94.75 196 GLU A O 1
ATOM 1573 N N . GLU A 1 197 ? -6.995 -13.102 -15.615 1.00 95.75 197 GLU A N 1
ATOM 1574 C CA . GLU A 1 197 ? -6.470 -13.270 -16.975 1.00 95.75 197 GLU A CA 1
ATOM 1575 C C . GLU A 1 197 ? -6.802 -12.067 -17.877 1.00 95.75 197 GLU A C 1
ATOM 1577 O O . GLU A 1 197 ? -5.939 -11.554 -18.596 1.00 95.75 197 GLU A O 1
ATOM 1582 N N . LYS A 1 198 ? -8.039 -11.552 -17.804 1.00 95.25 198 LYS A N 1
ATOM 1583 C CA . LYS A 1 198 ? -8.448 -10.336 -18.531 1.00 95.25 198 LYS A CA 1
ATOM 1584 C C . LYS A 1 198 ? -7.649 -9.108 -18.094 1.00 95.25 198 LYS A C 1
ATOM 1586 O O . LYS A 1 198 ? -7.332 -8.262 -18.932 1.00 95.25 198 LYS A O 1
ATOM 1591 N N . LEU A 1 199 ? -7.339 -8.988 -16.802 1.00 94.81 199 LEU A N 1
ATOM 1592 C CA . LEU A 1 199 ? -6.472 -7.938 -16.268 1.00 94.81 199 LEU A CA 1
ATOM 1593 C C . LEU A 1 199 ? -5.061 -8.053 -16.857 1.00 94.81 199 LEU A C 1
ATOM 1595 O O . LEU A 1 199 ? -4.572 -7.079 -17.421 1.00 94.81 199 LEU A O 1
ATOM 1599 N N . LEU A 1 200 ? -4.438 -9.232 -16.801 1.00 97.06 200 LEU A N 1
ATOM 1600 C CA . LEU A 1 200 ? -3.081 -9.442 -17.316 1.00 97.06 200 LEU A CA 1
ATOM 1601 C C . LEU A 1 200 ? -2.987 -9.200 -18.830 1.00 97.06 200 LEU A C 1
ATOM 1603 O O . LEU A 1 200 ? -2.021 -8.599 -19.301 1.00 97.06 200 LEU A O 1
ATOM 1607 N N . ARG A 1 201 ? -4.006 -9.605 -19.599 1.00 96.50 201 ARG A N 1
ATOM 1608 C CA . ARG A 1 201 ? -4.085 -9.325 -21.041 1.00 96.50 201 ARG A CA 1
ATOM 1609 C C . ARG A 1 201 ? -4.124 -7.824 -21.322 1.00 96.50 201 ARG A C 1
ATOM 1611 O O . ARG A 1 201 ? -3.336 -7.338 -22.128 1.00 96.50 201 ARG A O 1
ATOM 1618 N N . ARG A 1 202 ? -4.969 -7.084 -20.598 1.00 95.38 202 ARG A N 1
ATOM 1619 C CA . ARG A 1 202 ? -5.068 -5.625 -20.730 1.00 95.38 202 ARG A CA 1
ATOM 1620 C C . ARG A 1 202 ? -3.772 -4.920 -20.326 1.00 95.38 202 ARG A C 1
ATOM 1622 O O . ARG A 1 202 ? -3.334 -4.017 -21.031 1.00 95.38 202 ARG A O 1
ATOM 1629 N N . VAL A 1 203 ? -3.137 -5.344 -19.232 1.00 95.56 203 VAL A N 1
ATOM 1630 C CA . VAL A 1 203 ? -1.836 -4.809 -18.792 1.00 95.56 203 VAL A CA 1
ATOM 1631 C C . VAL A 1 203 ? -0.781 -5.008 -19.879 1.00 95.56 203 VAL A C 1
ATOM 1633 O O . VAL A 1 203 ? -0.063 -4.065 -20.202 1.00 95.56 203 VAL A O 1
ATOM 1636 N N . ARG A 1 204 ? -0.730 -6.194 -20.501 1.00 95.31 204 ARG A N 1
ATOM 1637 C CA . ARG A 1 204 ? 0.181 -6.477 -21.620 1.00 95.31 204 ARG A CA 1
ATOM 1638 C C . ARG A 1 204 ? -0.057 -5.542 -22.804 1.00 95.31 204 ARG A C 1
ATOM 1640 O O . ARG A 1 204 ? 0.895 -4.987 -23.344 1.00 95.31 204 ARG A O 1
ATOM 1647 N N . GLU A 1 205 ? -1.310 -5.379 -23.220 1.00 94.44 205 GLU A N 1
ATOM 1648 C CA . GLU A 1 205 ? -1.684 -4.513 -24.347 1.00 94.44 205 GLU A CA 1
ATOM 1649 C C . GLU A 1 205 ? -1.322 -3.048 -24.081 1.00 94.44 205 GLU A C 1
ATOM 1651 O O . GLU A 1 205 ? -0.735 -2.394 -24.942 1.00 94.44 205 GLU A O 1
ATOM 1656 N N . LYS A 1 206 ? -1.580 -2.551 -22.867 1.00 93.75 206 LYS A N 1
ATOM 1657 C CA . LYS A 1 206 ? -1.208 -1.191 -22.457 1.00 93.75 206 LYS A CA 1
ATOM 1658 C C . LYS A 1 206 ? 0.300 -0.989 -22.385 1.00 93.75 206 LYS A C 1
ATOM 1660 O O . LYS A 1 206 ? 0.800 -0.008 -22.921 1.00 93.75 206 LYS A O 1
ATOM 1665 N N . ALA A 1 207 ? 1.035 -1.925 -21.787 1.00 92.38 207 ALA A N 1
ATOM 1666 C CA . ALA A 1 207 ? 2.493 -1.859 -21.736 1.00 92.38 207 ALA A CA 1
ATOM 1667 C C . ALA A 1 207 ? 3.105 -1.861 -23.149 1.00 92.38 207 ALA A C 1
ATOM 1669 O O . ALA A 1 207 ? 3.998 -1.066 -23.431 1.00 92.38 207 ALA A O 1
ATOM 1670 N N . ARG A 1 208 ? 2.563 -2.671 -24.075 1.00 91.00 208 ARG A N 1
ATOM 1671 C CA . ARG A 1 208 ? 2.939 -2.644 -25.502 1.00 91.00 208 ARG A CA 1
ATOM 1672 C C . ARG A 1 208 ? 2.639 -1.303 -26.163 1.00 91.00 208 ARG A C 1
ATOM 1674 O O . ARG A 1 208 ? 3.455 -0.830 -26.944 1.00 91.00 208 ARG A O 1
ATOM 1681 N N . ALA A 1 209 ? 1.481 -0.712 -25.883 1.00 89.94 209 ALA A N 1
ATOM 1682 C CA . ALA A 1 209 ? 1.084 0.565 -26.466 1.00 89.94 209 ALA A CA 1
ATOM 1683 C C . ALA A 1 209 ? 1.957 1.728 -25.964 1.00 89.94 209 ALA A C 1
ATOM 1685 O O . ALA A 1 209 ? 2.426 2.523 -26.771 1.00 89.94 209 ALA A O 1
ATOM 1686 N N . TYR A 1 210 ? 2.210 1.810 -24.655 1.00 88.44 210 TYR A N 1
ATOM 1687 C CA . TYR A 1 210 ? 2.973 2.905 -24.043 1.00 88.44 210 TYR A CA 1
ATOM 1688 C C . TYR A 1 210 ? 4.493 2.753 -24.180 1.00 88.44 210 TYR A C 1
ATOM 1690 O O . TYR A 1 210 ? 5.216 3.744 -24.136 1.00 88.44 210 TYR A O 1
ATOM 1698 N N . GLY A 1 211 ? 4.990 1.525 -24.350 1.00 81.88 211 GLY A N 1
ATOM 1699 C CA . GLY A 1 211 ? 6.417 1.235 -24.496 1.00 81.88 211 GLY A CA 1
ATOM 1700 C C . GLY A 1 211 ? 6.997 1.521 -25.885 1.00 81.88 211 GLY A C 1
ATOM 1701 O O . GLY A 1 211 ? 8.209 1.397 -26.053 1.00 81.88 211 GLY A O 1
ATOM 1702 N N . ARG A 1 212 ? 6.165 1.881 -26.873 1.00 81.81 212 ARG A N 1
ATOM 1703 C CA . ARG A 1 212 ? 6.591 2.223 -28.240 1.00 81.81 212 ARG A CA 1
ATOM 1704 C C . ARG A 1 212 ? 6.920 3.709 -28.368 1.00 81.81 212 ARG A C 1
ATOM 1706 O O . ARG A 1 212 ? 6.217 4.554 -27.818 1.00 81.81 212 ARG A O 1
ATOM 1713 N N . ASP A 1 213 ? 7.936 4.029 -29.165 1.00 70.19 213 ASP A N 1
ATOM 1714 C CA . ASP A 1 213 ? 8.154 5.396 -29.634 1.00 70.19 213 ASP A CA 1
ATOM 1715 C C . ASP A 1 213 ? 7.203 5.705 -30.793 1.00 70.19 213 ASP A C 1
ATOM 1717 O O . ASP A 1 213 ? 7.214 5.042 -31.829 1.00 70.19 213 ASP A O 1
ATOM 1721 N N . ILE A 1 214 ? 6.356 6.720 -30.618 1.00 65.88 214 ILE A N 1
ATOM 1722 C CA . ILE A 1 214 ? 5.461 7.191 -31.676 1.00 65.88 214 ILE A CA 1
ATOM 1723 C C . ILE A 1 214 ? 6.281 8.105 -32.592 1.00 65.88 214 ILE A C 1
ATOM 1725 O O . ILE A 1 214 ? 6.370 9.308 -32.359 1.00 65.88 214 ILE A O 1
ATOM 1729 N N . GLN A 1 215 ? 6.911 7.540 -33.623 1.00 59.41 215 GLN A N 1
ATOM 1730 C CA . GLN A 1 215 ? 7.532 8.345 -34.674 1.00 59.41 215 GLN A CA 1
ATOM 1731 C C . GLN A 1 215 ? 6.449 8.844 -35.639 1.00 59.41 215 GLN A C 1
ATOM 1733 O O . GLN A 1 215 ? 5.853 8.080 -36.397 1.00 59.41 215 GLN A O 1
ATOM 1738 N N . THR A 1 216 ? 6.178 10.146 -35.623 1.00 50.53 216 THR A N 1
ATOM 1739 C CA . THR A 1 216 ? 5.351 10.824 -36.625 1.00 50.53 216 THR A CA 1
ATOM 1740 C C . THR A 1 216 ? 6.139 10.963 -37.933 1.00 50.53 216 THR A C 1
ATOM 1742 O O . THR A 1 216 ? 6.744 12.003 -38.174 1.00 50.53 216 THR A O 1
ATOM 1745 N N . GLY A 1 217 ? 6.162 9.934 -38.792 1.00 49.75 217 GLY A N 1
ATOM 1746 C CA . GLY A 1 217 ? 6.712 10.124 -40.144 1.00 49.75 217 GLY A CA 1
ATOM 1747 C C . GLY A 1 217 ? 7.082 8.920 -41.010 1.00 49.75 217 GLY A C 1
ATOM 1748 O O . GLY A 1 217 ? 7.339 9.136 -42.190 1.00 49.75 217 GLY A O 1
ATOM 1749 N N . SER A 1 218 ? 7.095 7.681 -40.520 1.00 43.50 218 SER A N 1
ATOM 1750 C CA . SER A 1 218 ? 7.462 6.517 -41.344 1.00 43.50 218 SER A CA 1
ATOM 1751 C C . SER A 1 218 ? 6.362 5.460 -41.333 1.00 43.50 218 SER A C 1
ATOM 1753 O O . SER A 1 218 ? 6.070 4.814 -40.330 1.00 43.50 218 SER A O 1
ATOM 1755 N N . VAL A 1 219 ? 5.733 5.306 -42.497 1.00 49.12 219 VAL A N 1
ATOM 1756 C CA . VAL A 1 219 ? 4.778 4.246 -42.824 1.00 49.12 219 VAL A CA 1
ATOM 1757 C C . VAL A 1 219 ? 5.567 2.979 -43.133 1.00 49.12 219 VAL A C 1
ATOM 1759 O O . VAL A 1 219 ? 5.601 2.581 -44.276 1.00 49.12 219 VAL A O 1
ATOM 1762 N N . GLU A 1 220 ? 6.241 2.403 -42.142 1.00 46.16 220 GLU A N 1
ATOM 1763 C CA . GLU A 1 220 ? 6.558 0.972 -42.028 1.00 46.16 220 GLU A CA 1
ATOM 1764 C C . GLU A 1 220 ? 6.827 0.746 -40.539 1.00 46.16 220 GLU A C 1
ATOM 1766 O O . GLU A 1 220 ? 7.804 1.248 -39.984 1.00 46.16 220 GLU A O 1
ATOM 1771 N N . ALA A 1 221 ? 5.891 0.087 -39.853 1.00 45.91 221 ALA A N 1
ATOM 1772 C CA . ALA A 1 221 ? 6.095 -0.325 -38.475 1.00 45.91 221 ALA A CA 1
ATOM 1773 C C . ALA A 1 221 ? 7.183 -1.398 -38.484 1.00 45.91 221 ALA A C 1
ATOM 1775 O O . ALA A 1 221 ? 6.892 -2.570 -38.704 1.00 45.91 221 ALA A O 1
ATOM 1776 N N . ASP A 1 222 ? 8.430 -0.981 -38.291 1.00 45.03 222 ASP A N 1
ATOM 1777 C CA . ASP A 1 222 ? 9.519 -1.896 -38.008 1.00 45.03 222 ASP A CA 1
ATOM 1778 C C . ASP A 1 222 ? 9.121 -2.667 -36.737 1.00 45.03 222 ASP A C 1
ATOM 1780 O O . ASP A 1 222 ? 9.060 -2.105 -35.637 1.00 45.03 222 ASP A O 1
ATOM 1784 N N . GLU A 1 223 ? 8.762 -3.948 -36.883 1.00 49.34 223 GLU A N 1
ATOM 1785 C CA . GLU A 1 223 ? 8.413 -4.837 -35.763 1.00 49.34 223 GLU A CA 1
ATOM 1786 C C . GLU A 1 223 ? 9.571 -4.956 -34.749 1.00 49.34 223 GLU A C 1
ATOM 1788 O O . GLU A 1 223 ? 9.386 -5.476 -33.648 1.00 49.34 223 GLU A O 1
ATOM 1793 N N . CYS A 1 224 ? 10.745 -4.415 -35.097 1.00 43.28 224 CYS A N 1
ATOM 1794 C CA . CYS A 1 224 ? 11.960 -4.355 -34.304 1.00 43.28 224 CYS A CA 1
ATOM 1795 C C . CYS A 1 224 ? 12.223 -2.989 -33.622 1.00 43.28 224 CYS A C 1
ATOM 1797 O O . CYS A 1 224 ? 13.343 -2.735 -33.173 1.00 43.28 224 CYS A O 1
ATOM 1799 N N . ALA A 1 225 ? 11.233 -2.095 -33.496 1.00 54.34 225 ALA A N 1
ATOM 1800 C CA . ALA A 1 225 ? 11.376 -0.925 -32.624 1.00 54.34 225 ALA A CA 1
ATOM 1801 C C . ALA A 1 225 ? 11.543 -1.385 -31.160 1.00 54.34 225 ALA A C 1
ATOM 1803 O O . ALA A 1 225 ? 10.630 -1.971 -30.573 1.00 54.34 225 ALA A O 1
ATOM 1804 N N . SER A 1 226 ? 12.719 -1.142 -30.568 1.00 65.38 226 SER A N 1
ATOM 1805 C CA . SER A 1 226 ? 13.037 -1.555 -29.198 1.00 65.38 226 SER A CA 1
ATOM 1806 C C . SER A 1 226 ? 12.040 -0.947 -28.209 1.00 65.38 226 SER A C 1
ATOM 1808 O O . SER A 1 226 ? 12.001 0.272 -28.034 1.00 65.38 226 SER A O 1
ATOM 1810 N N . LEU A 1 227 ? 11.229 -1.784 -27.562 1.00 76.62 227 LEU A N 1
ATOM 1811 C CA . LEU A 1 227 ? 10.300 -1.340 -26.525 1.00 76.62 227 LEU A CA 1
ATOM 1812 C C . LEU A 1 227 ? 11.085 -0.809 -25.318 1.00 76.62 227 LEU A C 1
ATOM 1814 O O . LEU A 1 227 ? 12.052 -1.435 -24.887 1.00 76.62 227 LEU A O 1
ATOM 1818 N N . LYS A 1 228 ? 10.637 0.312 -24.736 1.00 81.75 228 LYS A N 1
ATOM 1819 C CA . LYS A 1 228 ? 11.251 0.908 -23.528 1.00 81.75 228 LYS A CA 1
ATOM 1820 C C . LYS A 1 228 ? 11.261 -0.046 -22.334 1.00 81.75 228 LYS A C 1
ATOM 1822 O O . LYS A 1 228 ? 12.145 0.034 -21.490 1.00 81.75 228 LYS A O 1
ATOM 1827 N N . VAL A 1 229 ? 10.267 -0.930 -22.276 1.00 84.56 229 VAL A N 1
ATOM 1828 C CA . VAL A 1 229 ? 10.136 -2.015 -21.303 1.00 84.56 229 VAL A CA 1
ATOM 1829 C C . VAL A 1 229 ? 9.548 -3.220 -22.003 1.00 84.56 229 VAL A C 1
ATOM 1831 O O . VAL A 1 229 ? 8.602 -3.074 -22.779 1.00 84.56 229 VAL A O 1
ATOM 1834 N N . ASP A 1 230 ? 10.066 -4.406 -21.688 1.00 88.62 230 ASP A N 1
ATOM 1835 C CA . ASP A 1 230 ? 9.440 -5.656 -22.099 1.00 88.62 230 ASP A CA 1
ATOM 1836 C C . ASP A 1 230 ? 8.055 -5.792 -21.426 1.00 88.62 230 ASP A C 1
ATOM 1838 O O . ASP A 1 230 ? 7.975 -5.914 -20.200 1.00 88.62 230 ASP A O 1
ATOM 1842 N N . PRO A 1 231 ? 6.947 -5.795 -22.186 1.00 92.38 231 PRO A N 1
ATOM 1843 C CA . PRO A 1 231 ? 5.599 -5.917 -21.642 1.00 92.38 231 PRO A CA 1
ATOM 1844 C C . PRO A 1 231 ? 5.409 -7.140 -20.744 1.00 92.38 231 PRO A C 1
ATOM 1846 O O . PRO A 1 231 ? 4.616 -7.081 -19.803 1.00 92.38 231 PRO A O 1
ATOM 1849 N N . ASP A 1 232 ? 6.119 -8.240 -21.008 1.00 92.81 232 ASP A N 1
ATOM 1850 C CA . ASP A 1 232 ? 5.985 -9.457 -20.213 1.00 92.81 232 ASP A CA 1
ATOM 1851 C C . ASP A 1 232 ? 6.585 -9.297 -18.808 1.00 92.81 232 ASP A C 1
ATOM 1853 O O . ASP A 1 232 ? 6.034 -9.845 -17.852 1.00 92.81 232 ASP A O 1
ATOM 1857 N N . THR A 1 233 ? 7.602 -8.446 -18.630 1.00 92.38 233 THR A N 1
ATOM 1858 C CA . THR A 1 233 ? 8.129 -8.095 -17.295 1.00 92.38 233 THR A CA 1
ATOM 1859 C C . THR A 1 233 ? 7.086 -7.371 -16.440 1.00 92.38 233 THR A C 1
ATOM 1861 O O . THR A 1 233 ? 6.911 -7.685 -15.261 1.00 92.38 233 THR A O 1
ATOM 1864 N N . VAL A 1 234 ? 6.310 -6.460 -17.039 1.00 93.62 234 VAL A N 1
ATOM 1865 C CA . VAL A 1 234 ? 5.221 -5.747 -16.350 1.00 93.62 234 VAL A CA 1
ATOM 1866 C C . VAL A 1 234 ? 4.092 -6.712 -15.990 1.00 93.62 234 VAL A C 1
ATOM 1868 O O . VAL A 1 234 ? 3.563 -6.664 -14.880 1.00 93.62 234 VAL A O 1
ATOM 1871 N N . VAL A 1 235 ? 3.740 -7.628 -16.897 1.00 96.00 235 VAL A N 1
ATOM 1872 C CA . VAL A 1 235 ? 2.726 -8.664 -16.642 1.00 96.00 235 VAL A CA 1
ATOM 1873 C C . VAL A 1 235 ? 3.144 -9.571 -15.488 1.00 96.00 235 VAL A C 1
ATOM 1875 O O . VAL A 1 235 ? 2.321 -9.861 -14.621 1.00 96.00 235 VAL A O 1
ATOM 1878 N N . LEU A 1 236 ? 4.410 -9.986 -15.442 1.00 95.44 236 LEU A N 1
ATOM 1879 C CA . LEU A 1 236 ? 4.961 -10.790 -14.352 1.00 95.44 236 LEU A CA 1
ATOM 1880 C C . LEU A 1 236 ? 4.920 -10.041 -13.015 1.00 95.44 236 LEU A C 1
ATOM 1882 O O . LEU A 1 236 ? 4.459 -10.605 -12.026 1.00 95.44 236 LEU A O 1
ATOM 1886 N N . ALA A 1 237 ? 5.281 -8.753 -12.984 1.00 93.94 237 ALA A N 1
ATOM 1887 C CA . ALA A 1 237 ? 5.128 -7.930 -11.782 1.00 93.94 237 ALA A CA 1
ATOM 1888 C C . ALA A 1 237 ? 3.659 -7.852 -11.319 1.00 93.94 237 ALA A C 1
ATOM 1890 O O . ALA A 1 237 ? 3.368 -7.900 -10.123 1.00 93.94 237 ALA A O 1
ATOM 1891 N N . TYR A 1 238 ? 2.697 -7.791 -12.242 1.00 95.94 238 TYR A N 1
ATOM 1892 C CA . TYR A 1 238 ? 1.284 -7.840 -11.870 1.00 95.94 238 TYR A CA 1
ATOM 1893 C C . TYR A 1 238 ? 0.851 -9.208 -11.332 1.00 95.94 238 TYR A C 1
ATOM 1895 O O . TYR A 1 238 ? 0.173 -9.269 -10.303 1.00 95.94 238 TYR A O 1
ATOM 1903 N N . ARG A 1 239 ? 1.240 -10.286 -12.019 1.00 96.12 239 ARG A N 1
ATOM 1904 C CA . ARG A 1 239 ? 0.871 -11.668 -11.693 1.00 96.12 239 ARG A CA 1
ATOM 1905 C C . ARG A 1 239 ? 1.449 -12.115 -10.352 1.00 96.12 239 ARG A C 1
ATOM 1907 O O . ARG A 1 239 ? 0.718 -12.673 -9.544 1.00 96.12 239 ARG A O 1
ATOM 1914 N N . ASP A 1 240 ? 2.731 -11.851 -10.121 1.00 94.06 240 ASP A N 1
ATOM 1915 C CA . ASP A 1 240 ? 3.481 -12.439 -9.005 1.00 94.06 240 ASP A CA 1
ATOM 1916 C C . ASP A 1 240 ? 3.497 -11.551 -7.756 1.00 94.06 240 ASP A C 1
ATOM 1918 O O . ASP A 1 240 ? 3.781 -12.035 -6.663 1.00 94.06 240 ASP A O 1
ATOM 1922 N N . LEU A 1 241 ? 3.172 -10.259 -7.896 1.00 94.38 241 LEU A N 1
ATOM 1923 C CA . LEU A 1 241 ? 3.204 -9.298 -6.793 1.00 94.38 241 LEU A CA 1
ATOM 1924 C C . LEU A 1 241 ? 1.877 -8.565 -6.600 1.00 94.38 241 LEU A C 1
ATOM 1926 O O . LEU A 1 241 ? 1.277 -8.657 -5.528 1.00 94.38 241 LEU A O 1
ATOM 1930 N N . MET A 1 242 ? 1.419 -7.816 -7.609 1.00 95.38 242 MET A N 1
ATOM 1931 C CA . MET A 1 242 ? 0.288 -6.897 -7.426 1.00 95.38 242 MET A CA 1
ATOM 1932 C C . MET A 1 242 ? -1.004 -7.637 -7.090 1.00 95.38 242 MET A C 1
ATOM 1934 O O . MET A 1 242 ? -1.680 -7.275 -6.127 1.00 95.38 242 MET A O 1
ATOM 1938 N N . ILE A 1 243 ? -1.359 -8.662 -7.872 1.00 96.25 243 ILE A N 1
ATOM 1939 C CA . ILE A 1 243 ? -2.588 -9.436 -7.665 1.00 96.25 243 ILE A CA 1
ATOM 1940 C C . ILE A 1 243 ? -2.542 -10.168 -6.310 1.00 96.25 243 ILE A C 1
ATOM 1942 O O . ILE A 1 243 ? -3.466 -9.943 -5.521 1.00 96.25 243 ILE A O 1
ATOM 1946 N N . PRO A 1 244 ? -1.488 -10.945 -5.970 1.00 96.44 244 PRO A N 1
ATOM 1947 C CA . PRO A 1 244 ? -1.392 -11.613 -4.673 1.00 96.44 244 PRO A CA 1
ATOM 1948 C C . PRO A 1 244 ? -1.496 -10.656 -3.482 1.00 96.44 244 PRO A C 1
ATOM 1950 O O . PRO A 1 244 ? -2.366 -10.847 -2.636 1.00 96.44 244 PRO A O 1
ATOM 1953 N N . LEU A 1 245 ? -0.705 -9.574 -3.441 1.00 96.25 245 LEU A N 1
ATOM 1954 C CA . LEU A 1 245 ? -0.757 -8.626 -2.319 1.00 96.25 245 LEU A CA 1
ATOM 1955 C C . LEU A 1 245 ? -2.109 -7.916 -2.208 1.00 96.25 245 LEU A C 1
ATOM 1957 O O . LEU A 1 245 ? -2.593 -7.678 -1.104 1.00 96.25 245 LEU A O 1
ATOM 1961 N N . THR A 1 246 ? -2.755 -7.598 -3.334 1.00 96.88 246 THR A N 1
ATOM 1962 C CA . THR A 1 246 ? -4.100 -7.000 -3.306 1.00 96.88 246 THR A CA 1
ATOM 1963 C C . THR A 1 246 ? -5.123 -7.976 -2.719 1.00 96.88 246 THR A C 1
ATOM 1965 O O . THR A 1 246 ? -6.052 -7.545 -2.032 1.00 96.88 246 THR A O 1
ATOM 1968 N N . LYS A 1 247 ? -4.997 -9.284 -2.982 1.00 96.50 247 LYS A N 1
ATOM 1969 C CA . LYS A 1 247 ? -5.870 -10.302 -2.376 1.00 96.50 247 LYS A CA 1
ATOM 1970 C C . LYS A 1 247 ? -5.581 -10.478 -0.887 1.00 96.50 247 LYS A C 1
ATOM 1972 O O . LYS A 1 247 ? -6.522 -10.496 -0.106 1.00 96.50 247 LYS A O 1
ATOM 1977 N N . GLU A 1 248 ? -4.315 -10.488 -0.479 1.00 95.31 248 GLU A N 1
ATOM 1978 C CA . GLU A 1 248 ? -3.939 -10.518 0.942 1.00 95.31 248 GLU A CA 1
ATOM 1979 C C . GLU A 1 248 ? -4.520 -9.327 1.720 1.00 95.31 248 GLU A C 1
ATOM 1981 O O . GLU A 1 248 ? -5.078 -9.512 2.799 1.00 95.31 248 GLU A O 1
ATOM 1986 N N . VAL A 1 249 ? -4.471 -8.113 1.156 1.00 95.44 249 VAL A N 1
ATOM 1987 C CA . VAL A 1 249 ? -5.108 -6.930 1.762 1.00 95.44 249 VAL A CA 1
ATOM 1988 C C . VAL A 1 249 ? -6.628 -7.087 1.849 1.00 95.44 249 VAL A C 1
ATOM 1990 O O . VAL A 1 249 ? -7.209 -6.727 2.871 1.00 95.44 249 VAL A O 1
ATOM 1993 N N . GLN A 1 250 ? -7.279 -7.627 0.811 1.00 96.44 250 GLN A N 1
ATOM 1994 C CA . GLN A 1 250 ? -8.723 -7.896 0.839 1.00 96.44 250 GLN A CA 1
ATOM 1995 C C . GLN A 1 250 ? -9.083 -8.889 1.953 1.00 96.44 250 GLN A C 1
ATOM 1997 O O . GLN A 1 250 ? -10.001 -8.618 2.721 1.00 96.44 250 GLN A O 1
ATOM 2002 N N . VAL A 1 251 ? -8.353 -10.001 2.077 1.00 95.75 251 VAL A N 1
ATOM 2003 C CA . VAL A 1 251 ? -8.585 -11.007 3.127 1.00 95.75 251 VAL A CA 1
ATOM 2004 C C . VAL A 1 251 ? -8.354 -10.408 4.513 1.00 95.75 251 VAL A C 1
ATOM 2006 O O . VAL A 1 251 ? -9.234 -10.500 5.365 1.00 95.75 251 VAL A O 1
ATOM 2009 N N . ALA A 1 252 ? -7.226 -9.722 4.727 1.00 90.94 252 ALA A N 1
ATOM 2010 C CA . ALA A 1 252 ? -6.920 -9.075 6.003 1.00 90.94 252 ALA A CA 1
ATOM 2011 C C . ALA A 1 252 ? -7.991 -8.050 6.410 1.00 90.94 252 ALA A C 1
ATOM 2013 O O . ALA A 1 252 ? -8.308 -7.918 7.592 1.00 90.94 252 ALA A O 1
ATOM 2014 N N . TYR A 1 253 ? -8.560 -7.339 5.431 1.00 93.31 253 TYR A N 1
ATOM 2015 C CA . TYR A 1 253 ? -9.658 -6.403 5.648 1.00 93.31 253 TYR A CA 1
ATOM 2016 C C . TYR A 1 253 ? -10.949 -7.120 6.038 1.00 93.31 253 TYR A C 1
ATOM 2018 O O . TYR A 1 253 ? -11.572 -6.754 7.032 1.00 93.31 253 TYR A O 1
ATOM 2026 N N . LEU A 1 254 ? -11.333 -8.157 5.291 1.00 92.69 254 LEU A N 1
ATOM 2027 C CA . LEU A 1 254 ? -12.560 -8.914 5.535 1.00 92.69 254 LEU A CA 1
ATOM 2028 C C . LEU A 1 254 ? -12.540 -9.618 6.891 1.00 92.69 254 LEU A C 1
ATOM 2030 O O . LEU A 1 254 ? -13.527 -9.538 7.612 1.00 92.69 254 LEU A O 1
ATOM 2034 N N . LEU A 1 255 ? -11.419 -10.224 7.287 1.00 88.12 255 LEU A N 1
ATOM 2035 C CA . LEU A 1 255 ? -11.301 -10.910 8.580 1.00 88.12 255 LEU A CA 1
ATOM 2036 C C . LEU A 1 255 ? -11.599 -10.003 9.779 1.00 88.12 255 LEU A C 1
ATOM 2038 O O . LEU A 1 255 ? -12.111 -10.485 10.782 1.00 88.12 255 LEU A O 1
ATOM 2042 N N . ARG A 1 256 ? -11.331 -8.698 9.648 1.00 83.06 256 ARG A N 1
ATOM 2043 C CA . ARG A 1 256 ? -11.597 -7.678 10.676 1.00 83.06 256 ARG A CA 1
ATOM 2044 C C . ARG A 1 256 ? -12.870 -6.875 10.416 1.00 83.06 256 ARG A C 1
ATOM 2046 O O . ARG A 1 256 ? -13.193 -5.937 11.138 1.00 83.06 256 ARG A O 1
ATOM 2053 N N . ARG A 1 257 ? -13.606 -7.193 9.348 1.00 85.88 257 ARG A N 1
ATOM 2054 C CA . ARG A 1 257 ? -14.733 -6.380 8.872 1.00 85.88 257 ARG A CA 1
ATOM 2055 C C . ARG A 1 257 ? -15.954 -6.466 9.779 1.00 85.88 257 ARG A C 1
ATOM 2057 O O . ARG A 1 257 ? -16.752 -5.522 9.820 1.00 85.88 257 ARG A O 1
ATOM 2064 N N . LEU A 1 258 ? -16.137 -7.614 10.426 1.00 78.31 258 LEU A N 1
ATOM 2065 C CA . LEU A 1 258 ? -17.216 -7.847 11.381 1.00 78.31 258 LEU A CA 1
ATOM 2066 C C . LEU A 1 258 ? -16.819 -7.543 12.821 1.00 78.31 258 LEU A C 1
ATOM 2068 O O . LEU A 1 258 ? -17.704 -7.573 13.677 1.00 78.31 258 LEU A O 1
ATOM 2072 N N . ASP A 1 259 ? -15.545 -7.240 13.077 1.00 65.62 259 ASP A N 1
ATOM 2073 C CA . ASP A 1 259 ? -15.095 -6.857 14.405 1.00 65.62 259 ASP A CA 1
ATOM 2074 C C . ASP A 1 259 ? -15.886 -5.615 14.813 1.00 65.62 259 ASP A C 1
ATOM 2076 O O . ASP A 1 259 ? -15.755 -4.525 14.249 1.00 65.62 259 ASP A O 1
ATOM 2080 N N . SER A 1 260 ? -16.770 -5.782 15.792 1.00 56.78 260 SER A N 1
ATOM 2081 C CA . SER A 1 260 ? -17.241 -4.640 16.550 1.00 56.78 260 SER A CA 1
ATOM 2082 C C . SER A 1 260 ? -16.016 -4.079 17.248 1.00 56.78 260 SER A C 1
ATOM 2084 O O . SER A 1 260 ? -15.383 -4.809 18.005 1.00 56.78 260 SER A O 1
ATOM 2086 N N . VAL A 1 261 ? -15.672 -2.815 17.004 1.00 59.19 261 VAL A N 1
ATOM 2087 C CA . VAL A 1 261 ? -14.638 -2.138 17.791 1.00 59.19 261 VAL A CA 1
ATOM 2088 C C . VAL A 1 261 ? -15.092 -2.197 19.247 1.00 59.19 261 VAL A C 1
ATOM 2090 O O . VAL A 1 261 ? -16.031 -1.494 19.627 1.00 59.19 261 VAL A O 1
ATOM 2093 N N . VAL A 1 262 ? -14.501 -3.101 20.030 1.00 62.34 262 VAL A N 1
ATOM 2094 C CA . VAL A 1 262 ? -14.781 -3.214 21.459 1.00 62.34 262 VAL A CA 1
ATOM 2095 C C . VAL A 1 262 ? -13.789 -2.298 22.145 1.00 62.34 262 VAL A C 1
ATOM 2097 O O . VAL A 1 262 ? -12.583 -2.496 22.016 1.00 62.34 262 VAL A O 1
ATOM 2100 N N . ILE A 1 263 ? -14.283 -1.274 22.827 1.00 67.38 263 ILE A N 1
ATOM 2101 C CA . ILE A 1 263 ? -13.442 -0.301 23.521 1.00 67.38 263 ILE A CA 1
ATOM 2102 C C . ILE A 1 263 ? -13.657 -0.490 25.011 1.00 67.38 263 ILE A C 1
ATOM 2104 O O . ILE A 1 263 ? -14.783 -0.330 25.490 1.00 67.38 263 ILE A O 1
ATOM 2108 N N . ALA A 1 264 ? -12.591 -0.798 25.745 1.00 75.25 264 ALA A N 1
ATOM 2109 C CA . ALA A 1 264 ? -12.641 -0.714 27.197 1.00 75.25 264 ALA A CA 1
ATOM 2110 C C . ALA A 1 264 ? -12.521 0.756 27.611 1.00 75.25 264 ALA A C 1
ATOM 2112 O O . ALA A 1 264 ? -11.602 1.457 27.192 1.00 75.25 264 ALA A O 1
ATOM 2113 N N . VAL A 1 265 ? -13.455 1.244 28.415 1.00 76.69 265 VAL A N 1
ATOM 2114 C CA . VAL A 1 265 ? -13.496 2.649 28.834 1.00 76.69 265 VAL A CA 1
ATOM 2115 C C . VAL A 1 265 ? -13.733 2.738 30.326 1.00 76.69 265 VAL A C 1
ATOM 2117 O O . VAL A 1 265 ? -14.498 1.947 30.879 1.00 76.69 265 VAL A O 1
ATOM 2120 N N . THR A 1 266 ? -13.119 3.716 30.984 1.00 73.56 266 THR A N 1
ATOM 2121 C CA . THR A 1 266 ? -13.530 4.057 32.348 1.00 73.56 266 THR A CA 1
ATOM 2122 C C . THR A 1 266 ? -14.857 4.819 32.337 1.00 73.56 266 THR A C 1
ATOM 2124 O O . THR A 1 266 ? -15.314 5.316 31.301 1.00 73.56 266 THR A O 1
ATOM 2127 N N . THR A 1 267 ? -15.497 4.926 33.498 1.00 64.38 267 THR A N 1
ATOM 2128 C CA . THR A 1 267 ? -16.676 5.779 33.693 1.00 64.38 267 THR A CA 1
ATOM 2129 C C . THR A 1 267 ? -16.375 7.266 33.415 1.00 64.38 267 THR A C 1
ATOM 2131 O O . THR A 1 267 ? -15.220 7.684 33.283 1.00 64.38 267 THR A O 1
ATOM 2134 N N . GLY A 1 268 ? -17.430 8.078 33.274 1.00 63.41 268 GLY A N 1
ATOM 2135 C CA . GLY A 1 268 ? -17.321 9.518 33.020 1.00 63.41 268 GLY A CA 1
ATOM 2136 C C . GLY A 1 268 ? -16.929 9.877 31.580 1.00 63.41 268 GLY A C 1
ATOM 2137 O O . GLY A 1 268 ? -17.378 9.256 30.614 1.00 63.41 268 GLY A O 1
ATOM 2138 N N . TRP A 1 269 ? -16.091 10.906 31.421 1.00 62.12 269 TRP A N 1
ATOM 2139 C CA . TRP A 1 269 ? -15.768 11.503 30.117 1.00 62.12 269 TRP A CA 1
ATOM 2140 C C . TRP A 1 269 ? -14.980 10.581 29.175 1.00 62.12 269 TRP A C 1
ATOM 2142 O O . TRP A 1 269 ? -15.012 10.789 27.964 1.00 62.12 269 TRP A O 1
ATOM 2152 N N . ALA A 1 270 ? -14.330 9.529 29.681 1.00 61.34 270 ALA A N 1
ATOM 2153 C CA . ALA A 1 270 ? -13.625 8.556 28.845 1.00 61.34 270 ALA A CA 1
ATOM 2154 C C . ALA A 1 270 ? -14.573 7.811 27.883 1.00 61.34 270 ALA A C 1
ATOM 2156 O O . ALA A 1 270 ? -14.196 7.532 26.746 1.00 61.34 270 ALA A O 1
ATOM 2157 N N . ARG A 1 271 ? -15.836 7.566 28.282 1.00 63.72 271 ARG A N 1
ATOM 2158 C CA . ARG A 1 271 ? -16.887 7.043 27.382 1.00 63.72 271 ARG A CA 1
ATOM 2159 C C . ARG A 1 271 ? -17.164 7.989 26.220 1.00 63.72 271 ARG A C 1
ATOM 2161 O O . ARG A 1 271 ? -17.273 7.546 25.082 1.00 63.72 271 ARG A O 1
ATOM 2168 N N . VAL A 1 272 ? -17.301 9.277 26.523 1.00 58.81 272 VAL A N 1
ATOM 2169 C CA . VAL A 1 272 ? -17.576 10.344 25.549 1.00 58.81 272 VAL A CA 1
ATOM 2170 C C . VAL A 1 272 ? -16.403 10.441 24.574 1.00 58.81 272 VAL A C 1
ATOM 2172 O O . VAL A 1 272 ? -16.604 10.301 23.373 1.00 58.81 272 VAL A O 1
ATOM 2175 N N . ALA A 1 273 ? -15.176 10.539 25.094 1.00 60.97 273 ALA A N 1
ATOM 2176 C CA . ALA A 1 273 ? -13.947 10.568 24.303 1.00 60.97 273 ALA A CA 1
ATOM 2177 C C . ALA A 1 273 ? -13.801 9.347 23.384 1.00 60.97 273 ALA A C 1
ATOM 2179 O O . ALA A 1 273 ? -13.465 9.499 22.214 1.00 60.97 273 ALA A O 1
ATOM 2180 N N . ALA A 1 274 ? -14.100 8.143 23.878 1.00 59.56 274 ALA A N 1
ATOM 2181 C CA . ALA A 1 274 ? -14.036 6.922 23.079 1.00 59.56 274 ALA A CA 1
ATOM 2182 C C . ALA A 1 274 ? -15.021 6.924 21.902 1.00 59.56 274 ALA A C 1
ATOM 2184 O O . ALA A 1 274 ? -14.684 6.467 20.807 1.00 59.56 274 ALA A O 1
ATOM 2185 N N . VAL A 1 275 ? -16.232 7.445 22.114 1.00 57.47 275 VAL A N 1
ATOM 2186 C CA . VAL A 1 275 ? -17.241 7.581 21.057 1.00 57.47 275 VAL A CA 1
ATOM 2187 C C . VAL A 1 275 ? -16.838 8.662 20.056 1.00 57.47 275 VAL A C 1
ATOM 2189 O O . VAL A 1 275 ? -16.909 8.409 18.858 1.00 57.47 275 VAL A O 1
ATOM 2192 N N . GLU A 1 276 ? -16.363 9.827 20.506 1.00 57.88 276 GLU A N 1
ATOM 2193 C CA . GLU A 1 276 ? -15.898 10.892 19.602 1.00 57.88 276 GLU A CA 1
ATOM 2194 C C . GLU A 1 276 ? -14.713 10.435 18.749 1.00 57.88 276 GLU A C 1
ATOM 2196 O O . GLU A 1 276 ? -14.712 10.634 17.535 1.00 57.88 276 GLU A O 1
ATOM 2201 N N . TYR A 1 277 ? -13.745 9.749 19.363 1.00 58.78 277 TYR A N 1
ATOM 2202 C CA . TYR A 1 277 ? -12.569 9.217 18.679 1.00 58.78 277 TYR A CA 1
ATOM 2203 C C . TYR A 1 277 ? -12.932 8.196 17.599 1.00 58.78 277 TYR A C 1
ATOM 2205 O O . TYR A 1 277 ? -12.371 8.211 16.507 1.00 58.78 277 TYR A O 1
ATOM 2213 N N . THR A 1 278 ? -13.900 7.320 17.876 1.00 56.88 278 THR A N 1
ATOM 2214 C CA . THR A 1 278 ? -14.304 6.278 16.920 1.00 56.88 278 THR A CA 1
ATOM 2215 C C . THR A 1 278 ? -15.304 6.732 15.874 1.00 56.88 278 THR A C 1
ATOM 2217 O O . THR A 1 278 ? -15.345 6.147 14.794 1.00 56.88 278 THR A O 1
ATOM 2220 N N . MET A 1 279 ? -16.112 7.750 16.168 1.00 51.56 279 MET A N 1
ATOM 2221 C CA . MET A 1 279 ? -17.109 8.275 15.233 1.00 51.56 279 MET A CA 1
ATOM 2222 C C . MET A 1 279 ? -16.630 9.509 14.460 1.00 51.56 279 MET A C 1
ATOM 2224 O O . MET A 1 279 ? -17.318 9.928 13.531 1.00 51.56 279 MET A O 1
ATOM 2228 N N . GLY A 1 280 ? -15.486 10.099 14.826 1.00 46.94 280 GLY A N 1
ATOM 2229 C CA . GLY A 1 280 ? -14.934 11.291 14.175 1.00 46.94 280 GLY A CA 1
ATOM 2230 C C . GLY A 1 280 ? -15.829 12.533 14.286 1.00 46.94 280 GLY A C 1
ATOM 2231 O O . GLY A 1 280 ? -15.747 13.416 13.438 1.00 46.94 280 GLY A O 1
ATOM 2232 N N . GLN A 1 281 ? -16.721 12.595 15.283 1.00 39.22 281 GLN A N 1
ATOM 2233 C CA . GLN A 1 281 ? -17.721 13.659 15.445 1.00 39.22 281 GLN A CA 1
ATOM 2234 C C . GLN A 1 281 ? -17.701 14.221 16.877 1.00 39.22 281 GLN A C 1
ATOM 2236 O O . GLN A 1 281 ? -17.753 13.428 17.817 1.00 39.22 281 GLN A O 1
ATOM 2241 N N . PRO A 1 282 ? -17.712 15.556 17.069 1.00 37.16 282 PRO A N 1
ATOM 2242 C CA . PRO A 1 282 ? -17.952 16.161 18.376 1.00 37.16 282 PRO A CA 1
ATOM 2243 C C . PRO A 1 282 ? -19.431 16.020 18.786 1.00 37.16 282 PRO A C 1
ATOM 2245 O O . PRO A 1 282 ? -20.341 16.319 18.003 1.00 37.16 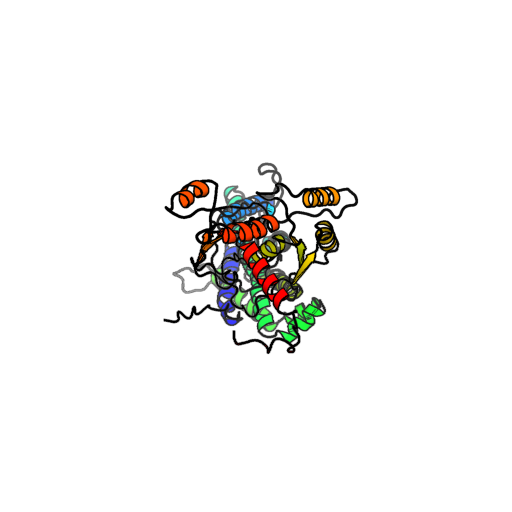282 PRO A O 1
ATOM 2248 N N . LEU A 1 283 ? -19.692 15.628 20.038 1.00 36.19 283 LEU A N 1
ATOM 2249 C CA . LEU A 1 283 ? -21.031 15.365 20.607 1.00 36.19 283 LEU A CA 1
ATOM 2250 C C . LEU A 1 283 ? -21.962 16.591 20.707 1.00 36.19 283 LEU A C 1
ATOM 2252 O O . LEU A 1 283 ? -23.109 16.479 21.143 1.00 36.19 283 LEU A O 1
ATOM 2256 N N . ASN A 1 284 ? -21.521 17.759 20.237 1.00 35.47 284 ASN A N 1
ATOM 2257 C CA . ASN A 1 284 ? -22.347 18.965 20.136 1.00 35.47 284 ASN A CA 1
ATOM 2258 C C . ASN A 1 284 ? -23.451 18.853 19.064 1.00 35.47 284 ASN A C 1
ATOM 2260 O O . ASN A 1 284 ? -24.315 19.727 18.974 1.00 35.47 284 ASN A O 1
ATOM 2264 N N . SER A 1 285 ? -23.454 17.792 18.251 1.00 31.31 285 SER A N 1
ATOM 2265 C CA . SER A 1 285 ? -24.540 17.498 17.319 1.00 31.31 285 SER A CA 1
ATOM 2266 C C . SER A 1 285 ? -25.564 16.550 17.965 1.00 31.31 285 SER A C 1
ATOM 2268 O O . SER A 1 285 ? -25.272 15.418 18.331 1.00 31.31 285 SER A O 1
ATOM 2270 N N . SER A 1 286 ? -26.792 17.044 18.146 1.00 27.34 286 SER A N 1
ATOM 2271 C CA . SER A 1 286 ? -27.917 16.317 18.757 1.00 27.34 286 SER A CA 1
ATOM 2272 C C . SER A 1 286 ? -28.052 14.867 18.234 1.00 27.34 286 SER A C 1
ATOM 2274 O O . SER A 1 286 ? -27.965 14.668 17.013 1.00 27.34 286 SER A O 1
ATOM 2276 N N . PRO A 1 287 ? -28.315 13.862 19.101 1.00 30.19 287 PRO A N 1
ATOM 2277 C CA . PRO A 1 287 ? -28.362 12.449 18.734 1.00 30.19 287 PRO A CA 1
ATOM 2278 C C . PRO A 1 287 ? -29.630 12.149 17.931 1.00 30.19 287 PRO A C 1
ATOM 2280 O O . PRO A 1 287 ? -30.615 11.609 18.427 1.00 30.19 287 PRO A O 1
ATOM 2283 N N . LYS A 1 288 ? -29.627 12.495 16.644 1.00 28.16 288 LYS A N 1
ATOM 2284 C CA . LYS A 1 288 ? -30.636 12.012 15.704 1.00 28.16 288 LYS A CA 1
ATOM 2285 C C . LYS A 1 288 ? -30.189 10.653 15.193 1.00 28.16 288 LYS A C 1
ATOM 2287 O O . LYS A 1 288 ? -29.310 10.582 14.342 1.00 28.16 288 LYS A O 1
ATOM 2292 N N . ALA A 1 289 ? -30.796 9.618 15.776 1.00 31.19 289 ALA A N 1
ATOM 2293 C CA . ALA A 1 289 ? -30.799 8.211 15.380 1.00 31.19 289 ALA A CA 1
ATOM 2294 C C . ALA A 1 289 ? -30.163 7.936 14.003 1.00 31.19 289 ALA A C 1
ATOM 2296 O O . ALA A 1 289 ? -30.832 7.941 12.971 1.00 31.19 289 ALA A O 1
ATOM 2297 N N . THR A 1 290 ? -28.858 7.675 13.993 1.00 35.00 290 THR A N 1
ATOM 2298 C CA . THR A 1 290 ? -28.169 7.096 12.845 1.00 35.00 290 THR A CA 1
ATOM 2299 C C . THR A 1 290 ? -28.358 5.586 12.901 1.00 35.00 290 THR A C 1
ATOM 2301 O O . THR A 1 290 ? -2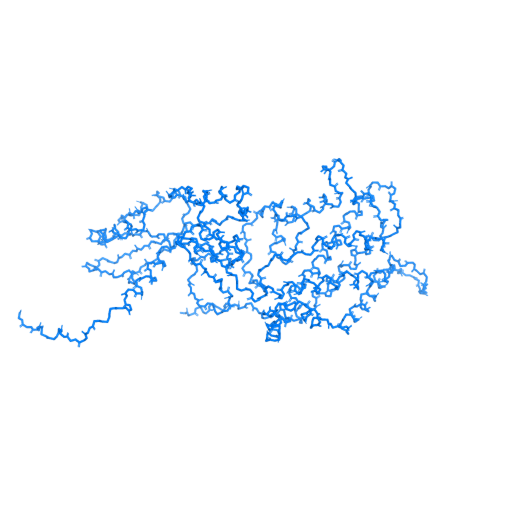7.821 4.887 13.760 1.00 35.00 290 THR A O 1
ATOM 2304 N N . GLY A 1 291 ? -29.175 5.067 11.988 1.00 32.22 291 GLY A N 1
ATOM 2305 C CA . GLY A 1 291 ? -29.174 3.648 11.680 1.00 32.22 291 GLY A CA 1
ATOM 2306 C C . GLY A 1 291 ? -27.828 3.266 11.063 1.00 32.22 291 GLY A C 1
ATOM 2307 O O . GLY A 1 291 ? -27.434 3.828 10.050 1.00 32.22 291 GLY A O 1
ATOM 2308 N N . HIS A 1 292 ? -27.163 2.288 11.678 1.00 33.41 292 HIS A N 1
ATOM 2309 C CA . HIS A 1 292 ? -26.162 1.405 11.061 1.00 33.41 292 HIS A CA 1
ATOM 2310 C C . HIS A 1 292 ? -24.741 1.946 10.809 1.00 33.41 292 HIS A C 1
ATOM 2312 O O . HIS A 1 292 ? -23.958 1.268 10.144 1.00 33.41 292 HIS A O 1
ATOM 2318 N N . ALA A 1 293 ? -24.327 3.051 11.439 1.00 39.88 293 ALA A N 1
ATOM 2319 C CA . ALA A 1 293 ? -22.911 3.172 11.802 1.00 39.88 293 ALA A CA 1
ATOM 2320 C C . ALA A 1 293 ? -22.624 2.110 12.880 1.00 39.88 293 ALA A C 1
ATOM 2322 O O . ALA A 1 293 ? -23.383 2.023 13.849 1.00 39.88 293 ALA A O 1
ATOM 2323 N N . LEU A 1 294 ? -21.603 1.264 12.693 1.00 43.34 294 LEU A N 1
ATOM 2324 C CA . LEU A 1 294 ? -21.147 0.297 13.701 1.00 43.34 294 LEU A CA 1
ATOM 2325 C C . LEU A 1 294 ? -20.841 1.072 14.990 1.00 43.34 294 LEU A C 1
ATOM 2327 O O . LEU A 1 294 ? -19.778 1.673 15.113 1.00 43.34 294 LEU A O 1
ATOM 2331 N N . ARG A 1 295 ? -21.794 1.122 15.930 1.00 49.12 295 ARG A N 1
ATOM 2332 C CA . ARG A 1 295 ? -21.538 1.700 17.248 1.00 49.12 295 ARG A CA 1
ATOM 2333 C C . ARG A 1 295 ? -20.429 0.860 17.882 1.00 49.12 295 ARG A C 1
ATOM 2335 O O . ARG A 1 295 ? -20.586 -0.366 17.910 1.00 49.12 295 ARG A O 1
ATOM 2342 N N . PRO A 1 296 ? -19.337 1.473 18.367 1.00 59.50 296 PRO A N 1
ATOM 2343 C CA . PRO A 1 296 ? -18.342 0.730 19.117 1.00 59.50 296 PRO A CA 1
ATOM 2344 C C . PRO A 1 296 ? -19.039 0.069 20.305 1.00 59.50 296 PRO A C 1
ATOM 2346 O O . PRO A 1 296 ? -19.904 0.668 20.954 1.00 59.50 296 PRO A O 1
ATOM 2349 N N . GLN A 1 297 ? -18.697 -1.184 20.570 1.00 63.75 297 GLN A N 1
ATOM 2350 C CA . GLN A 1 297 ? -19.166 -1.855 21.769 1.00 63.75 297 GLN A CA 1
ATOM 2351 C C . GLN A 1 297 ? -18.320 -1.348 22.932 1.00 63.75 297 GLN A C 1
ATOM 2353 O O . GLN A 1 297 ? -17.137 -1.654 23.039 1.00 63.75 297 GLN A O 1
ATOM 2358 N N . LEU A 1 298 ? -18.911 -0.518 23.786 1.00 66.62 298 LEU A N 1
ATOM 2359 C CA . LEU A 1 298 ? -18.214 0.003 24.955 1.00 66.62 298 LEU A CA 1
ATOM 2360 C C . LEU A 1 298 ? -18.293 -1.015 26.090 1.00 66.62 298 LEU A C 1
ATOM 2362 O O . LEU A 1 298 ? -19.384 -1.342 26.560 1.00 66.62 298 LEU A O 1
ATOM 2366 N N . LYS A 1 299 ? -17.135 -1.467 26.560 1.00 75.88 299 LYS A N 1
ATOM 2367 C CA . LYS A 1 299 ? -16.998 -2.240 27.790 1.00 75.88 299 LYS A CA 1
ATOM 2368 C C . LYS A 1 299 ? -16.595 -1.276 28.904 1.00 75.88 299 LYS A C 1
ATOM 2370 O O . LYS A 1 299 ? -15.451 -0.839 28.993 1.00 75.88 299 LYS A O 1
ATOM 2375 N N . VAL A 1 300 ? -17.585 -0.844 29.682 1.00 73.94 300 VAL A N 1
ATOM 2376 C CA . VAL A 1 300 ? -17.393 0.169 30.727 1.00 73.94 300 VAL A CA 1
ATOM 2377 C C . VAL A 1 300 ? -16.867 -0.500 31.992 1.00 73.94 300 VAL A C 1
ATOM 2379 O O . VAL A 1 300 ? -17.448 -1.476 32.461 1.00 73.94 300 VAL A O 1
ATOM 2382 N N . HIS A 1 301 ? -15.789 0.047 32.543 1.00 77.44 301 HIS A N 1
ATOM 2383 C CA . HIS A 1 301 ? -15.166 -0.402 33.780 1.00 77.44 301 HIS A CA 1
ATOM 2384 C C . HIS A 1 301 ? -15.088 0.728 34.803 1.00 77.44 301 HIS A C 1
ATOM 2386 O O . HIS A 1 301 ? -14.885 1.890 34.457 1.00 77.44 301 HIS A O 1
ATOM 2392 N N . ASP A 1 302 ? -15.162 0.370 36.081 1.00 74.44 302 ASP A N 1
ATOM 2393 C CA . ASP A 1 302 ? -15.048 1.328 37.188 1.00 74.44 302 ASP A CA 1
ATOM 2394 C C . ASP A 1 302 ? -13.590 1.697 37.515 1.00 74.44 302 ASP A C 1
ATOM 2396 O O . ASP A 1 302 ? -13.331 2.572 38.335 1.00 74.44 302 ASP A O 1
ATOM 2400 N N . SER A 1 303 ? -12.620 1.017 36.896 1.00 79.88 303 SER A N 1
ATOM 2401 C CA . SER A 1 303 ? -11.200 1.100 37.234 1.00 79.88 303 SER A CA 1
ATOM 2402 C C . SER A 1 303 ? -10.324 1.088 35.986 1.00 79.88 303 SER A C 1
ATOM 2404 O O . SER A 1 303 ? -10.503 0.254 35.094 1.00 79.88 303 SER A O 1
ATOM 2406 N N . VAL A 1 304 ? -9.312 1.962 35.975 1.00 81.75 304 VAL A N 1
ATOM 2407 C CA . VAL A 1 304 ? -8.269 2.014 34.938 1.00 81.75 304 VAL A CA 1
ATOM 2408 C C . VAL A 1 304 ? -7.542 0.675 34.810 1.00 81.75 304 VAL A C 1
ATOM 2410 O O . VAL A 1 304 ? -7.228 0.238 33.705 1.00 81.75 304 VAL A O 1
ATOM 2413 N N . LYS A 1 305 ? -7.335 -0.028 35.929 1.00 82.38 305 LYS A N 1
ATOM 2414 C CA . LYS A 1 305 ? -6.667 -1.332 35.937 1.00 82.38 305 LYS A CA 1
ATOM 2415 C C . LYS A 1 305 ? -7.426 -2.367 35.107 1.00 82.38 305 LYS A C 1
ATOM 2417 O O . LYS A 1 305 ? -6.807 -3.078 34.332 1.00 82.38 305 LYS A O 1
ATOM 2422 N N . CYS A 1 306 ? -8.754 -2.408 35.207 1.00 83.00 306 CYS A N 1
ATOM 2423 C CA . CYS A 1 306 ? -9.561 -3.352 34.430 1.00 83.00 306 CYS A CA 1
ATOM 2424 C C . CYS A 1 306 ? -9.499 -3.058 32.927 1.00 83.00 306 CYS A C 1
ATOM 2426 O O . CYS A 1 306 ? -9.422 -3.985 32.128 1.00 83.00 306 CYS A O 1
ATOM 2428 N N . VAL A 1 307 ? -9.471 -1.775 32.547 1.00 78.06 307 VAL A N 1
ATOM 2429 C CA . VAL A 1 307 ? -9.252 -1.369 31.150 1.00 78.06 307 VAL A CA 1
ATOM 2430 C C . VAL A 1 307 ? -7.883 -1.850 30.664 1.00 78.06 307 VAL A C 1
ATOM 2432 O O . VAL A 1 307 ? -7.764 -2.370 29.560 1.00 78.06 307 VAL A O 1
ATOM 2435 N N . PHE A 1 308 ? -6.852 -1.724 31.497 1.00 80.00 308 PHE A N 1
ATOM 2436 C CA . PHE A 1 308 ? -5.493 -2.155 31.172 1.00 80.00 308 PHE A CA 1
ATOM 2437 C C . PHE A 1 308 ? -5.384 -3.678 31.063 1.00 80.00 308 PHE A C 1
ATOM 2439 O O . PHE A 1 308 ? -4.736 -4.163 30.140 1.00 80.00 308 PHE A O 1
ATOM 2446 N N . ASP A 1 309 ? -6.047 -4.425 31.948 1.00 79.56 309 ASP A N 1
ATOM 2447 C CA . ASP A 1 309 ? -6.102 -5.891 31.921 1.00 79.56 309 ASP A CA 1
ATOM 2448 C C . ASP A 1 309 ? -6.804 -6.401 30.646 1.00 79.56 309 ASP A C 1
ATOM 2450 O O . ASP A 1 309 ? -6.343 -7.347 30.003 1.00 79.56 309 ASP A O 1
ATOM 2454 N N . ASP A 1 310 ? -7.882 -5.739 30.224 1.00 73.31 310 ASP A N 1
ATOM 2455 C CA . ASP A 1 310 ? -8.590 -6.040 28.978 1.00 73.31 310 ASP A CA 1
ATOM 2456 C C . ASP A 1 310 ? -7.737 -5.764 27.731 1.00 73.31 310 ASP A C 1
ATOM 2458 O O . ASP A 1 310 ? -7.730 -6.562 26.791 1.00 73.31 310 ASP A O 1
ATOM 2462 N N . VAL A 1 311 ? -6.988 -4.657 27.717 1.00 72.00 311 VAL A N 1
ATOM 2463 C CA . VAL A 1 311 ? -6.057 -4.343 26.621 1.00 72.00 311 VAL A CA 1
ATOM 2464 C C . VAL A 1 311 ? -4.886 -5.329 26.613 1.00 72.00 311 VAL A C 1
ATOM 2466 O O . VAL A 1 311 ? -4.529 -5.853 25.560 1.00 72.00 311 VAL A O 1
ATOM 2469 N N . ALA A 1 312 ? -4.319 -5.640 27.780 1.00 69.81 312 ALA A N 1
ATOM 2470 C CA . ALA A 1 312 ? -3.210 -6.581 27.930 1.00 69.81 312 ALA A CA 1
ATOM 2471 C C . ALA A 1 312 ? -3.586 -8.007 27.503 1.00 69.81 312 ALA A C 1
ATOM 2473 O O . ALA A 1 312 ? -2.776 -8.714 26.906 1.00 69.81 312 ALA A O 1
ATOM 2474 N N . SER A 1 313 ? -4.823 -8.424 27.778 1.00 72.25 313 SER A N 1
ATOM 2475 C CA . SER A 1 313 ? -5.361 -9.727 27.370 1.00 72.25 313 SER A CA 1
ATOM 2476 C C . SER A 1 313 ? -5.875 -9.759 25.927 1.00 72.25 313 SER A C 1
ATOM 2478 O O . SER A 1 313 ? -6.327 -10.809 25.474 1.00 72.25 313 SER A O 1
ATOM 2480 N N . SER A 1 314 ? -5.792 -8.642 25.190 1.00 62.34 314 SER A N 1
ATOM 2481 C CA . SER A 1 314 ? -6.356 -8.493 23.838 1.00 62.34 314 SER A CA 1
ATOM 2482 C C . SER A 1 314 ? -7.865 -8.783 23.769 1.00 62.34 314 SER A C 1
ATOM 2484 O O . SER A 1 314 ? -8.380 -9.169 22.722 1.00 62.34 314 SER A O 1
ATOM 2486 N N . ALA A 1 315 ? -8.588 -8.596 24.880 1.00 63.69 315 ALA A N 1
ATOM 2487 C CA . ALA A 1 315 ? -10.039 -8.776 24.954 1.00 63.69 315 ALA A CA 1
ATOM 2488 C C . ALA A 1 315 ? -10.815 -7.618 24.299 1.00 63.69 315 ALA A C 1
ATOM 2490 O O . ALA A 1 315 ? -12.013 -7.737 24.039 1.00 63.69 315 ALA A O 1
ATOM 2491 N N . VAL A 1 316 ? -10.138 -6.494 24.051 1.00 63.78 316 VAL A N 1
ATOM 2492 C CA . VAL A 1 316 ? -10.680 -5.276 23.438 1.00 63.78 316 VAL A CA 1
ATOM 2493 C C . VAL A 1 316 ? -9.724 -4.739 22.375 1.00 63.78 316 VAL A C 1
ATOM 2495 O O . VAL A 1 316 ? -8.527 -5.019 22.406 1.00 63.78 316 VAL A O 1
ATOM 2498 N N . SER A 1 317 ? -10.239 -3.946 21.434 1.00 62.72 317 SER A N 1
ATOM 2499 C CA . SER A 1 317 ? -9.444 -3.350 20.354 1.00 62.72 317 SER A CA 1
ATOM 2500 C C . SER A 1 317 ? -8.452 -2.309 20.881 1.00 62.72 317 SER A C 1
ATOM 2502 O O . SER A 1 317 ? -7.311 -2.255 20.429 1.00 62.72 317 SER A O 1
ATOM 2504 N N . PHE A 1 318 ? -8.893 -1.473 21.823 1.00 66.62 318 PHE A N 1
ATOM 2505 C CA . PHE A 1 318 ? -8.063 -0.539 22.582 1.00 66.62 318 PHE A CA 1
ATOM 2506 C C . PHE A 1 318 ? -8.819 -0.057 23.828 1.00 66.62 318 PHE A C 1
ATOM 2508 O O . PHE A 1 318 ? -10.033 -0.243 23.948 1.00 66.62 318 PHE A O 1
ATOM 2515 N N . GLY A 1 319 ? -8.088 0.551 24.763 1.00 72.31 319 GLY A N 1
ATOM 2516 C CA . GLY A 1 319 ? -8.638 1.143 25.979 1.00 72.31 319 GLY A CA 1
ATOM 2517 C C . GLY A 1 319 ? -8.564 2.667 25.945 1.00 72.31 319 GLY A C 1
ATOM 2518 O O . GLY A 1 319 ? -7.575 3.217 25.464 1.00 72.31 319 GLY A O 1
ATOM 2519 N N . VAL A 1 320 ? -9.582 3.350 26.471 1.00 71.56 320 VAL A N 1
ATOM 2520 C CA . VAL A 1 320 ? -9.568 4.805 26.688 1.00 71.56 320 VAL A CA 1
ATOM 2521 C C . VAL A 1 320 ? -9.654 5.079 28.181 1.00 71.56 320 VAL A C 1
ATOM 2523 O O . VAL A 1 320 ? -10.586 4.637 28.858 1.00 71.56 320 VAL A O 1
ATOM 2526 N N . VAL A 1 321 ? -8.663 5.805 28.690 1.00 78.31 321 VAL A N 1
ATOM 2527 C CA . VAL A 1 321 ? -8.502 6.104 30.114 1.00 78.31 321 VAL A CA 1
ATOM 2528 C C . VAL A 1 321 ? -8.207 7.587 30.319 1.00 78.31 321 VAL A C 1
ATOM 2530 O O . VAL A 1 321 ? -7.633 8.222 29.430 1.00 78.31 321 VAL A O 1
ATOM 2533 N N . PRO A 1 322 ? -8.587 8.157 31.472 1.00 72.94 322 PRO A N 1
ATOM 2534 C CA . PRO A 1 322 ? -8.275 9.534 31.798 1.00 72.94 322 PRO A CA 1
ATOM 2535 C C . PRO A 1 322 ? -6.770 9.707 31.977 1.00 72.94 322 PRO A C 1
ATOM 2537 O O . PRO A 1 322 ? -6.164 8.973 32.749 1.00 72.94 322 PRO A O 1
ATOM 2540 N N . LEU A 1 323 ? -6.160 10.663 31.276 1.00 67.50 323 LEU A N 1
ATOM 2541 C CA . LEU A 1 323 ? -4.734 10.969 31.430 1.00 67.50 323 LEU A CA 1
ATOM 2542 C C . LEU A 1 323 ? -4.531 12.201 32.312 1.00 67.50 323 LEU A C 1
ATOM 2544 O O . LEU A 1 323 ? -3.790 12.163 33.292 1.00 67.50 323 LEU A O 1
ATOM 2548 N N . ASP A 1 324 ? -5.210 13.289 31.975 1.00 64.12 324 ASP A N 1
ATOM 2549 C CA . ASP A 1 324 ? -5.159 14.551 32.687 1.00 64.12 324 ASP A CA 1
ATOM 2550 C C . ASP A 1 324 ? -6.461 15.340 32.511 1.00 64.12 324 ASP A C 1
ATOM 2552 O O . ASP A 1 324 ? -7.242 15.137 31.582 1.00 64.12 324 ASP A O 1
ATOM 2556 N N . SER A 1 325 ? -6.719 16.231 33.460 1.00 58.78 325 SER A N 1
ATOM 2557 C CA . SER A 1 325 ? -7.863 17.134 33.465 1.00 58.78 325 SER A CA 1
ATOM 2558 C C . SER A 1 325 ? -7.404 18.520 33.884 1.00 58.78 325 SER A C 1
ATOM 2560 O O . SER A 1 325 ? -6.616 18.677 34.816 1.00 58.78 325 SER A O 1
ATOM 2562 N N . SER A 1 326 ? -7.956 19.556 33.252 1.00 50.56 326 SER A N 1
ATOM 2563 C CA . SER A 1 326 ? -7.713 20.943 33.662 1.00 50.56 326 SER A CA 1
ATOM 2564 C C . SER A 1 326 ? -8.241 21.261 35.066 1.00 50.56 326 SER A C 1
ATOM 2566 O O . SER A 1 326 ? -7.911 22.313 35.607 1.00 50.56 326 SER A O 1
ATOM 2568 N N . ILE A 1 327 ? -9.090 20.390 35.625 1.00 47.75 327 ILE A N 1
ATOM 2569 C CA . ILE A 1 327 ? -9.715 20.548 36.942 1.00 47.75 327 ILE A CA 1
ATOM 2570 C C . ILE A 1 327 ? -8.944 19.747 37.995 1.00 47.75 327 ILE A C 1
ATOM 2572 O O . ILE A 1 327 ? -8.553 20.296 39.020 1.00 47.75 327 ILE A O 1
ATOM 2576 N N . THR A 1 328 ? -8.705 18.458 37.745 1.00 53.00 328 THR A N 1
ATOM 2577 C CA . THR A 1 328 ? -8.126 17.538 38.743 1.00 53.00 328 THR A CA 1
ATOM 2578 C C . THR A 1 328 ? -6.628 17.291 38.559 1.00 53.00 328 THR A C 1
ATOM 2580 O O . THR A 1 328 ? -6.016 16.630 39.394 1.00 53.00 328 THR A O 1
ATOM 2583 N N . GLY A 1 329 ? -6.019 17.830 37.500 1.00 53.66 329 GLY A N 1
ATOM 2584 C CA . GLY A 1 329 ? -4.627 17.559 37.148 1.00 53.66 329 GLY A CA 1
ATOM 2585 C C . GLY A 1 329 ? -4.444 16.174 36.523 1.00 53.66 329 GLY A C 1
ATOM 2586 O O . GLY A 1 329 ? -5.379 15.607 35.959 1.00 53.66 329 GLY A O 1
ATOM 2587 N N . VAL A 1 330 ? -3.219 15.649 36.590 1.00 60.09 330 VAL A N 1
ATOM 2588 C CA . VAL A 1 330 ? -2.852 14.332 36.040 1.00 60.09 330 VAL A CA 1
ATOM 2589 C C . VAL A 1 330 ? -3.538 13.214 36.827 1.00 60.09 330 VAL A C 1
ATOM 2591 O O . VAL A 1 330 ? -3.503 13.210 38.058 1.00 60.09 330 VAL A O 1
ATOM 2594 N N . ASP A 1 331 ? -4.116 12.241 36.124 1.00 67.31 331 ASP A N 1
ATOM 2595 C CA . ASP A 1 331 ? -4.714 11.064 36.744 1.00 67.31 331 ASP A CA 1
ATOM 2596 C C . ASP A 1 331 ? -3.621 10.110 37.254 1.00 67.31 331 ASP A C 1
ATOM 2598 O O . ASP A 1 331 ? -2.919 9.427 36.499 1.00 67.31 331 ASP A O 1
ATOM 2602 N N . ILE A 1 332 ? -3.455 10.084 38.577 1.00 71.38 332 ILE A N 1
ATOM 2603 C CA . ILE A 1 332 ? -2.410 9.304 39.250 1.00 71.38 332 ILE A CA 1
ATOM 2604 C C . ILE A 1 332 ? -2.646 7.795 39.083 1.00 71.38 332 ILE A C 1
ATOM 2606 O O . ILE A 1 332 ? -1.678 7.033 39.050 1.00 71.38 332 ILE A O 1
ATOM 2610 N N . GLN A 1 333 ? -3.901 7.345 38.956 1.00 74.38 333 GLN A N 1
ATOM 2611 C CA . GLN A 1 333 ? -4.214 5.923 38.799 1.00 74.38 333 GLN A CA 1
ATOM 2612 C C . GLN A 1 333 ? -3.787 5.429 37.417 1.00 74.38 333 GLN A C 1
ATOM 2614 O O . GLN A 1 333 ? -3.145 4.382 37.314 1.00 74.38 333 GLN A O 1
ATOM 2619 N N . THR A 1 334 ? -4.059 6.211 36.372 1.00 76.94 334 THR A N 1
ATOM 2620 C CA . THR A 1 334 ? -3.588 5.932 35.012 1.00 76.94 334 THR A CA 1
ATOM 2621 C C . THR A 1 334 ? -2.074 5.972 34.912 1.00 76.94 334 THR A C 1
ATOM 2623 O O . THR A 1 334 ? -1.472 5.054 34.351 1.00 76.94 334 THR A O 1
ATOM 2626 N N . LEU A 1 335 ? -1.431 6.986 35.497 1.00 73.38 335 LEU A N 1
ATOM 2627 C CA . LEU A 1 335 ? 0.027 7.082 35.493 1.00 73.38 335 LEU A CA 1
ATOM 2628 C C . LEU A 1 335 ? 0.674 5.895 36.225 1.00 73.38 335 LEU A C 1
ATOM 2630 O O . LEU A 1 335 ? 1.629 5.304 35.721 1.00 73.38 335 LEU A O 1
ATOM 2634 N N . GLY A 1 336 ? 0.131 5.509 37.383 1.00 73.38 336 GLY A N 1
ATOM 2635 C CA . GLY A 1 336 ? 0.582 4.345 38.146 1.00 73.38 336 GLY A CA 1
ATOM 2636 C C . GLY A 1 336 ? 0.437 3.039 37.364 1.00 73.38 336 GLY A C 1
ATOM 2637 O O . GLY A 1 336 ? 1.398 2.277 37.266 1.00 73.38 336 GLY A O 1
ATOM 2638 N N . ALA A 1 337 ? -0.719 2.814 36.732 1.00 71.69 337 ALA A N 1
ATOM 2639 C CA . ALA A 1 337 ? -0.969 1.628 35.913 1.00 71.69 337 ALA A CA 1
ATOM 2640 C C . ALA A 1 337 ? -0.051 1.557 34.679 1.00 71.69 337 ALA A C 1
ATOM 2642 O O . ALA A 1 337 ? 0.435 0.480 34.327 1.00 71.69 337 ALA A O 1
ATOM 2643 N N . LEU A 1 338 ? 0.253 2.699 34.049 1.00 72.56 338 LEU A N 1
ATOM 2644 C CA . LEU A 1 338 ? 1.221 2.773 32.952 1.00 72.56 338 LEU A CA 1
ATOM 2645 C C . LEU A 1 338 ? 2.625 2.403 33.425 1.00 72.56 338 LEU A C 1
ATOM 2647 O O . LEU A 1 338 ? 3.260 1.551 32.804 1.00 72.56 338 LEU A O 1
ATOM 2651 N N . ILE A 1 339 ? 3.095 2.978 34.532 1.00 73.38 339 ILE A N 1
ATOM 2652 C CA . ILE A 1 339 ? 4.413 2.661 35.102 1.00 73.38 339 ILE A CA 1
ATOM 2653 C C . ILE A 1 339 ? 4.508 1.173 35.461 1.00 73.38 339 ILE A C 1
ATOM 2655 O O . ILE A 1 339 ? 5.502 0.521 35.137 1.00 73.38 339 ILE A O 1
ATOM 2659 N N . ASP A 1 340 ? 3.470 0.619 36.090 1.00 72.25 340 ASP A N 1
ATOM 2660 C CA . ASP A 1 340 ? 3.427 -0.794 36.464 1.00 72.25 340 ASP A CA 1
ATOM 2661 C C . ASP A 1 340 ? 3.427 -1.714 35.232 1.00 72.25 340 ASP A C 1
ATOM 2663 O O . ASP A 1 340 ? 4.086 -2.756 35.249 1.00 72.25 340 ASP A O 1
ATOM 2667 N N . SER A 1 341 ? 2.772 -1.313 34.136 1.00 70.44 341 SER A N 1
ATOM 2668 C CA . SER A 1 341 ? 2.768 -2.082 32.884 1.00 70.44 341 SER A CA 1
ATOM 2669 C C . SER A 1 341 ? 4.144 -2.172 32.208 1.00 70.44 341 SER A C 1
ATOM 2671 O O . SER A 1 341 ? 4.402 -3.154 31.518 1.00 70.44 341 SER A O 1
ATOM 2673 N N . HIS A 1 342 ? 5.043 -1.208 32.437 1.00 68.88 342 HIS A N 1
ATOM 2674 C CA . HIS A 1 342 ? 6.397 -1.172 31.861 1.00 68.88 342 HIS A CA 1
ATOM 2675 C C . HIS A 1 342 ? 7.460 -1.854 32.740 1.00 68.88 342 HIS A C 1
ATOM 2677 O O . HIS A 1 342 ? 8.652 -1.819 32.427 1.00 68.88 342 HIS A O 1
ATOM 2683 N N . ARG A 1 343 ? 7.064 -2.482 33.855 1.00 73.88 343 ARG A N 1
ATOM 2684 C CA . ARG A 1 343 ? 7.973 -3.332 34.636 1.00 73.88 343 ARG A CA 1
ATOM 2685 C C . ARG A 1 343 ? 8.312 -4.623 33.872 1.00 73.88 343 ARG A C 1
ATOM 2687 O O . ARG A 1 343 ? 7.543 -5.035 33.010 1.00 73.88 343 ARG A O 1
ATOM 2694 N N . PRO A 1 344 ? 9.411 -5.325 34.219 1.00 52.06 344 PRO A N 1
ATOM 2695 C CA . PRO A 1 344 ? 9.862 -6.529 33.504 1.00 52.06 344 PRO A CA 1
ATOM 2696 C C . PRO A 1 344 ? 8.830 -7.666 33.408 1.00 52.06 344 PRO A C 1
ATOM 2698 O O . PRO A 1 344 ? 8.929 -8.510 32.526 1.00 52.06 344 PRO A O 1
ATOM 2701 N N . SER A 1 345 ? 7.858 -7.701 34.322 1.00 62.47 345 SER A N 1
ATOM 2702 C CA . SER A 1 345 ? 6.756 -8.669 34.372 1.00 62.47 345 SER A CA 1
ATOM 2703 C C . SER A 1 345 ? 5.400 -8.086 33.937 1.00 62.47 345 SER A C 1
ATOM 2705 O O . SER A 1 345 ? 4.374 -8.731 34.138 1.00 62.47 345 SER A O 1
ATOM 2707 N N . GLY A 1 346 ? 5.377 -6.857 33.412 1.00 57.41 346 GLY A N 1
ATOM 2708 C CA . GLY A 1 346 ? 4.174 -6.138 32.990 1.00 57.41 346 GLY A CA 1
ATOM 2709 C C . GLY A 1 346 ? 3.837 -6.323 31.505 1.00 57.41 346 GLY A C 1
ATOM 2710 O O . GLY A 1 346 ? 4.624 -6.856 30.727 1.00 57.41 346 GLY A O 1
ATOM 2711 N N . ALA A 1 347 ? 2.644 -5.872 31.110 1.00 59.34 347 ALA A N 1
ATOM 2712 C CA . ALA A 1 347 ? 2.092 -6.059 29.765 1.00 59.34 347 ALA A CA 1
ATOM 2713 C C . ALA A 1 347 ? 2.673 -5.128 28.677 1.00 59.34 347 ALA A C 1
ATOM 2715 O O . ALA A 1 347 ? 2.269 -5.226 27.522 1.00 59.34 347 ALA A O 1
ATOM 2716 N N . ASN A 1 348 ? 3.604 -4.232 29.029 1.00 70.00 348 ASN A N 1
ATOM 2717 C CA . ASN A 1 348 ? 4.250 -3.264 28.136 1.00 70.00 348 ASN A CA 1
ATOM 2718 C C . ASN A 1 348 ? 3.248 -2.478 27.268 1.00 70.00 348 ASN A C 1
ATOM 2720 O O . ASN A 1 348 ? 3.309 -2.484 26.036 1.00 70.00 348 ASN A O 1
ATOM 2724 N N . LEU A 1 349 ? 2.276 -1.846 27.931 1.00 65.25 349 LEU A N 1
ATOM 2725 C CA . LEU A 1 349 ? 1.183 -1.140 27.268 1.00 65.25 349 LEU A CA 1
ATOM 2726 C C . LEU A 1 349 ? 1.673 0.177 26.662 1.00 65.25 349 LEU A C 1
ATOM 2728 O O . LEU A 1 349 ? 2.316 0.979 27.332 1.00 65.25 349 LEU A O 1
ATOM 2732 N N . VAL A 1 350 ? 1.320 0.428 25.402 1.00 58.19 350 VAL A N 1
ATOM 2733 C CA . VAL A 1 350 ? 1.741 1.627 24.667 1.00 58.19 350 VAL A CA 1
ATOM 2734 C C . VAL A 1 350 ? 0.565 2.586 24.520 1.00 58.19 350 VAL A C 1
ATOM 2736 O O . VAL A 1 350 ? -0.492 2.202 24.025 1.00 58.19 350 VAL A O 1
ATOM 2739 N N . VAL A 1 351 ? 0.763 3.852 24.892 1.00 62.31 351 VAL A N 1
ATOM 2740 C CA . VAL A 1 351 ? -0.196 4.923 24.588 1.00 62.31 351 VAL A CA 1
ATOM 2741 C C . VAL A 1 351 ? -0.113 5.232 23.093 1.00 62.31 351 VAL A C 1
ATOM 2743 O O . VAL A 1 351 ? 0.934 5.653 22.596 1.00 62.31 351 VAL A O 1
ATOM 2746 N N . CYS A 1 352 ? -1.195 4.957 22.365 1.00 44.69 352 CYS A N 1
ATOM 2747 C CA . CYS A 1 352 ? -1.240 5.095 20.908 1.00 44.69 352 CYS A CA 1
ATOM 2748 C C . CYS A 1 352 ? -1.610 6.507 20.442 1.00 44.69 352 CYS A C 1
ATOM 2750 O O . CYS A 1 352 ? -1.157 6.908 19.373 1.00 44.69 352 CYS A O 1
ATOM 2752 N N . ASP A 1 353 ? -2.423 7.229 21.218 1.00 47.91 353 ASP A N 1
ATOM 2753 C CA . ASP A 1 353 ? -2.982 8.532 20.849 1.00 47.91 353 ASP A CA 1
ATOM 2754 C C . ASP A 1 353 ? -3.454 9.310 22.096 1.00 47.91 353 ASP A C 1
ATOM 2756 O O . ASP A 1 353 ? -3.620 8.714 23.166 1.00 47.91 353 ASP A O 1
ATOM 2760 N N . GLN A 1 354 ? -3.691 10.620 21.964 1.00 60.38 354 GLN A N 1
ATOM 2761 C CA . GLN A 1 354 ? -4.251 11.478 23.015 1.00 60.38 354 GLN A CA 1
ATOM 2762 C C . GLN A 1 354 ? -5.502 12.207 22.508 1.00 60.38 354 GLN A C 1
ATOM 2764 O O . GLN A 1 354 ? -5.456 12.961 21.538 1.00 60.38 354 GLN A O 1
ATOM 2769 N N . ILE A 1 355 ? -6.625 12.017 23.206 1.00 54.81 355 ILE A N 1
ATOM 2770 C CA . ILE A 1 355 ? -7.911 12.640 22.867 1.00 54.81 355 ILE A CA 1
ATOM 2771 C C . ILE A 1 355 ? -8.102 13.887 23.733 1.00 54.81 355 ILE A C 1
ATOM 2773 O O . ILE A 1 355 ? -8.255 13.781 24.949 1.00 54.81 355 ILE A O 1
ATOM 2777 N N . THR A 1 356 ? -8.138 15.064 23.108 1.00 58.31 356 THR A N 1
ATOM 2778 C CA . THR A 1 356 ? -8.392 16.335 23.804 1.00 58.31 356 THR A CA 1
ATOM 2779 C C . THR A 1 356 ? -9.836 16.771 23.592 1.00 58.31 356 THR A C 1
ATOM 2781 O O . THR A 1 356 ? -10.196 17.252 22.517 1.00 58.31 356 THR A O 1
ATOM 2784 N N . LEU A 1 357 ? -10.663 16.647 24.633 1.00 53.97 357 LEU A N 1
ATOM 2785 C CA . LEU A 1 357 ? -12.036 17.152 24.617 1.00 53.97 357 LEU A CA 1
ATOM 2786 C C . LEU A 1 357 ? -12.045 18.682 24.778 1.00 53.97 357 LEU A C 1
ATOM 2788 O O . LEU A 1 357 ? -11.516 19.222 25.751 1.00 53.97 357 LEU A O 1
ATOM 2792 N N . GLN A 1 358 ? -12.666 19.395 23.835 1.00 49.56 358 GLN A N 1
ATOM 2793 C CA . GLN A 1 358 ? -12.885 20.842 23.943 1.00 49.56 358 GLN A CA 1
ATOM 2794 C C . GLN A 1 358 ? -14.011 21.117 24.959 1.00 49.56 358 GLN A C 1
ATOM 2796 O O . GLN A 1 358 ? -15.110 20.573 24.802 1.00 49.56 358 GLN A O 1
ATOM 2801 N N . PRO A 1 359 ? -13.802 21.966 25.985 1.00 48.03 359 PRO A N 1
ATOM 2802 C CA . PRO A 1 359 ? -14.851 22.274 26.944 1.00 48.03 359 PRO A CA 1
ATOM 2803 C C . PRO A 1 359 ? -15.965 23.073 26.258 1.00 48.03 359 PRO A C 1
ATOM 2805 O O . PRO A 1 359 ? -15.790 24.213 25.828 1.00 48.03 359 PRO A O 1
ATOM 2808 N N . SER A 1 360 ? -17.138 22.461 26.159 1.00 42.94 360 SER A N 1
ATOM 2809 C CA . SER A 1 360 ? -18.364 23.086 25.675 1.00 42.94 360 SER A CA 1
ATOM 2810 C C . SER A 1 360 ? -19.287 23.295 26.864 1.00 42.94 360 SER A C 1
ATOM 2812 O O . SER A 1 360 ? -19.533 22.371 27.641 1.00 42.94 360 SER A O 1
ATOM 2814 N N . TYR A 1 361 ? -19.821 24.502 27.014 1.00 46.62 361 TYR A N 1
ATOM 2815 C CA . TYR A 1 361 ? -20.707 24.836 28.122 1.00 46.62 361 TYR A CA 1
ATOM 2816 C C . TYR A 1 361 ? -22.114 25.101 27.603 1.00 46.62 361 TYR A C 1
ATOM 2818 O O . TYR A 1 361 ? -22.312 25.727 26.558 1.00 46.62 361 TYR A O 1
ATOM 2826 N N . THR A 1 362 ? -23.088 24.624 28.363 1.00 42.78 362 THR A N 1
ATOM 2827 C CA . THR A 1 362 ? -24.504 24.868 28.155 1.00 42.78 362 THR A CA 1
ATOM 2828 C C . THR A 1 362 ? -24.984 25.868 29.191 1.00 42.78 362 THR A C 1
ATOM 2830 O O . THR A 1 362 ? -24.895 25.629 30.394 1.00 42.78 362 THR A O 1
ATOM 2833 N N . VAL A 1 363 ? -25.492 26.996 28.713 1.00 45.38 363 VAL A N 1
ATOM 2834 C CA . VAL A 1 363 ? -26.060 28.055 29.538 1.00 45.38 363 VAL A CA 1
ATOM 2835 C C . VAL A 1 363 ? -27.577 27.883 29.571 1.00 45.38 363 VAL A C 1
ATOM 2837 O O . VAL A 1 363 ? -28.227 27.878 28.522 1.00 45.38 363 VAL A O 1
ATOM 2840 N N . ILE A 1 364 ? -28.137 27.734 30.770 1.00 49.69 364 ILE A N 1
ATOM 2841 C CA . ILE A 1 364 ? -29.569 27.534 31.007 1.00 49.69 364 ILE A CA 1
ATOM 2842 C C . ILE A 1 364 ? -30.145 28.797 31.645 1.00 49.69 364 ILE A C 1
ATOM 2844 O O . ILE A 1 364 ? -29.701 29.217 32.714 1.00 49.69 364 ILE A O 1
ATOM 2848 N N . SER A 1 365 ? -31.155 29.389 31.000 1.00 47.38 365 SER A N 1
ATOM 2849 C CA . SER A 1 365 ? -31.941 30.498 31.556 1.00 47.38 365 SER A CA 1
ATOM 2850 C C . SER A 1 365 ? -33.340 30.014 31.939 1.00 47.38 365 SER A C 1
ATOM 2852 O O . SER A 1 365 ? -34.067 29.468 31.101 1.00 47.38 365 SER A O 1
ATOM 2854 N N . LEU A 1 366 ? -33.713 30.208 33.207 1.00 49.25 366 LEU A N 1
ATOM 2855 C CA . LEU A 1 366 ? -35.015 29.815 33.747 1.00 49.25 366 LEU A CA 1
ATOM 2856 C C . LEU A 1 366 ? -36.002 31.004 33.757 1.00 49.25 366 LEU A C 1
ATOM 2858 O O . LEU A 1 366 ? -35.600 32.145 34.000 1.00 49.25 366 LEU A O 1
ATOM 2862 N N . PRO A 1 367 ? -37.300 30.778 33.479 1.00 48.09 367 PRO A N 1
ATOM 2863 C CA . PRO A 1 367 ? -38.309 31.832 33.509 1.00 48.09 367 PRO A CA 1
ATOM 2864 C C . PRO A 1 367 ? -38.683 32.234 34.946 1.00 48.09 367 PRO A C 1
ATOM 2866 O O . PRO A 1 367 ? -38.775 31.398 35.837 1.00 48.09 367 PRO A O 1
ATOM 2869 N N . LYS A 1 368 ? -39.007 33.522 35.142 1.00 48.25 368 LYS A N 1
ATOM 2870 C CA . LYS A 1 368 ? -39.297 34.187 36.438 1.00 48.25 368 LYS A CA 1
ATOM 2871 C C . LYS A 1 368 ? -40.480 33.639 37.260 1.00 48.25 368 LYS A C 1
ATOM 2873 O O . LYS A 1 368 ? -40.843 34.244 38.268 1.00 48.25 368 LYS A O 1
ATOM 2878 N N . SER A 1 369 ? -41.160 32.578 36.839 1.00 49.88 369 SER A N 1
ATOM 2879 C CA . SER A 1 369 ? -42.308 32.071 37.592 1.00 49.88 369 SER A CA 1
ATOM 2880 C C . SER A 1 369 ? -41.817 31.302 38.815 1.00 49.88 369 SER A C 1
ATOM 2882 O O . SER A 1 369 ? -41.202 30.257 38.647 1.00 49.88 369 SER A O 1
ATOM 2884 N N . GLY A 1 370 ? -42.112 31.801 40.020 1.00 46.38 370 GLY A N 1
ATOM 2885 C CA . GLY A 1 370 ? -41.733 31.226 41.321 1.00 46.38 370 GLY A CA 1
ATOM 2886 C C . GLY A 1 370 ? -42.384 29.878 41.660 1.00 46.38 370 GLY A C 1
ATOM 2887 O O . GLY A 1 370 ? -42.958 29.713 42.731 1.00 46.38 370 GLY A O 1
ATOM 2888 N N . ARG A 1 371 ? -42.331 28.916 40.738 1.00 46.69 371 ARG A N 1
ATOM 2889 C CA . ARG A 1 371 ? -42.543 27.491 40.990 1.00 46.69 371 ARG A CA 1
ATOM 2890 C C . ARG A 1 371 ? -41.352 26.734 40.402 1.00 46.69 371 ARG A C 1
ATOM 2892 O O . ARG A 1 371 ? -40.945 27.084 39.296 1.00 46.69 371 ARG A O 1
ATOM 2899 N N . PRO A 1 372 ? -40.824 25.705 41.084 1.00 45.88 372 PRO A N 1
ATOM 2900 C CA . PRO A 1 372 ? -39.717 24.910 40.567 1.00 45.88 372 PRO A CA 1
ATOM 2901 C C . PRO A 1 372 ? -40.096 24.320 39.202 1.00 45.88 372 PRO A C 1
ATOM 2903 O O . PRO A 1 372 ? -41.070 23.575 39.070 1.00 45.88 372 PRO A O 1
ATOM 2906 N N . VAL A 1 373 ? -39.361 24.718 38.163 1.00 44.56 373 VAL A N 1
ATOM 2907 C CA . VAL A 1 373 ? -39.525 24.213 36.798 1.00 44.56 373 VAL A CA 1
ATOM 2908 C C . VAL A 1 373 ? -38.540 23.053 36.627 1.00 44.56 373 VAL A C 1
ATOM 2910 O O . VAL A 1 373 ? -37.342 23.273 36.791 1.00 44.56 373 VAL A O 1
ATOM 2913 N N . PRO A 1 374 ? -38.992 21.828 36.297 1.00 46.31 374 PRO A N 1
ATOM 2914 C CA . PRO A 1 374 ? -38.087 20.725 35.982 1.00 46.31 374 PRO A CA 1
ATOM 2915 C C . PRO A 1 374 ? -37.106 21.131 34.874 1.00 46.31 374 PRO A C 1
ATOM 2917 O O . PRO A 1 374 ? -37.523 21.778 33.913 1.00 46.31 374 PRO A O 1
ATOM 2920 N N . LEU A 1 375 ? -35.836 20.717 34.958 1.00 40.94 375 LEU A N 1
ATOM 2921 C CA . LEU A 1 375 ? -34.788 21.025 33.963 1.00 40.94 375 LEU A CA 1
ATOM 2922 C C . LEU A 1 375 ? -35.197 20.700 32.512 1.00 40.94 375 LEU A C 1
ATOM 2924 O O . LEU A 1 375 ? -34.759 21.370 31.580 1.00 40.94 375 LEU A O 1
ATOM 2928 N N . THR A 1 376 ? -36.112 19.748 32.310 1.00 43.22 376 THR A N 1
ATOM 2929 C CA . THR A 1 376 ? -36.695 19.400 31.004 1.00 43.22 376 THR A CA 1
ATOM 2930 C C . THR A 1 376 ? -37.574 20.499 30.382 1.00 43.22 376 THR A C 1
ATOM 2932 O O . THR A 1 376 ? -37.927 20.402 29.210 1.00 43.22 376 THR A O 1
ATOM 2935 N N . LYS A 1 377 ? -37.938 21.543 31.138 1.00 37.47 377 LYS A N 1
ATOM 2936 C CA . LYS A 1 377 ? -38.786 22.672 30.712 1.00 37.47 377 LYS A CA 1
ATOM 2937 C C . LYS A 1 377 ? -38.046 24.015 30.657 1.00 37.47 377 LYS A C 1
ATOM 2939 O O . LYS A 1 377 ? -38.698 25.052 30.528 1.00 37.47 377 LYS A O 1
ATOM 2944 N N . ALA A 1 378 ? -36.713 24.020 30.758 1.00 43.91 378 ALA A N 1
ATOM 2945 C CA . ALA A 1 378 ? -35.925 25.237 30.587 1.00 43.91 378 ALA A CA 1
ATOM 2946 C C . ALA A 1 378 ? -36.218 25.886 29.223 1.00 43.91 378 ALA A C 1
ATOM 2948 O O . ALA A 1 378 ? -36.178 25.232 28.182 1.00 43.91 378 ALA A O 1
ATOM 2949 N N . SER A 1 379 ? -36.548 27.179 29.234 1.00 37.66 379 SER A N 1
ATOM 2950 C CA . SER A 1 379 ? -37.084 27.884 28.064 1.00 37.66 379 SER A CA 1
ATOM 2951 C C . SER A 1 379 ? -36.033 28.227 27.006 1.00 37.66 379 SER A C 1
ATOM 2953 O O . SER A 1 379 ? -36.393 28.388 25.841 1.00 37.66 379 SER A O 1
ATOM 2955 N N . THR A 1 380 ? -34.752 28.310 27.385 1.00 37.22 380 THR A N 1
ATOM 2956 C CA . THR A 1 380 ? -33.660 28.631 26.456 1.00 37.22 380 THR A CA 1
ATOM 2957 C C . THR A 1 380 ? -32.377 27.902 26.855 1.00 37.22 380 THR A C 1
ATOM 2959 O O . THR A 1 380 ? -31.856 28.109 27.951 1.00 37.22 380 THR A O 1
ATOM 2962 N N . VAL A 1 381 ? -31.864 27.077 25.940 1.00 37.19 381 VAL A N 1
ATOM 2963 C CA . VAL A 1 381 ? -30.565 26.398 26.029 1.00 37.19 381 VAL A CA 1
ATOM 2964 C C . VAL A 1 381 ? -29.629 27.083 25.038 1.00 37.19 381 VAL A C 1
ATOM 2966 O O . VAL A 1 381 ? -29.879 27.043 23.834 1.00 37.19 381 VAL A O 1
ATOM 2969 N N . ILE A 1 382 ? -28.575 27.736 25.529 1.00 34.84 382 ILE A N 1
ATOM 2970 C CA . ILE A 1 382 ? -27.542 28.337 24.677 1.00 34.84 382 ILE A CA 1
ATOM 2971 C C . ILE A 1 382 ? -26.272 27.504 24.832 1.00 34.84 382 ILE A C 1
ATOM 2973 O O . ILE A 1 382 ? -25.676 27.462 25.906 1.00 34.84 382 ILE A O 1
ATOM 2977 N N . THR A 1 383 ? -25.858 26.828 23.765 1.00 33.88 383 THR A N 1
ATOM 2978 C CA . THR A 1 383 ? -24.595 26.083 23.724 1.00 33.88 383 THR A CA 1
ATOM 2979 C C . THR A 1 383 ? -23.511 26.978 23.137 1.00 33.88 383 THR A C 1
ATOM 2981 O O . THR A 1 383 ? -23.632 27.412 21.990 1.00 33.88 383 THR A O 1
ATOM 2984 N N . THR A 1 384 ? -22.442 27.245 23.883 1.00 34.75 384 THR A N 1
ATOM 2985 C CA . THR A 1 384 ? -21.279 27.987 23.370 1.00 34.75 384 THR A CA 1
ATOM 2986 C C . THR A 1 384 ? -19.996 27.195 23.597 1.00 34.75 384 THR A C 1
ATOM 2988 O O . THR A 1 384 ? -19.738 26.719 24.704 1.00 34.75 384 THR A O 1
ATOM 2991 N N . SER A 1 385 ? -19.175 27.081 22.550 1.00 32.84 385 SER A N 1
ATOM 2992 C CA . SER A 1 385 ? -17.789 26.612 22.651 1.00 32.84 385 SER A CA 1
ATOM 2993 C C . SER A 1 385 ? -16.955 27.734 23.268 1.00 32.84 385 SER A C 1
ATOM 2995 O O . SER A 1 385 ? -16.779 28.774 22.636 1.00 32.84 385 SER A O 1
ATOM 2997 N N . LEU A 1 386 ? -16.502 27.576 24.513 1.00 36.38 386 LEU A N 1
ATOM 2998 C CA . LEU A 1 386 ? -15.743 28.611 25.222 1.00 36.38 386 LEU A CA 1
ATOM 2999 C C . LEU A 1 386 ? -14.324 28.109 25.476 1.00 36.38 386 LEU A C 1
ATOM 3001 O O . LEU A 1 386 ? -14.064 27.377 26.430 1.00 36.38 386 LEU A O 1
ATOM 3005 N N . THR A 1 387 ? -13.381 28.543 24.646 1.00 30.83 387 THR A N 1
ATOM 3006 C CA . THR A 1 387 ? -11.952 28.375 24.917 1.00 30.83 387 THR A CA 1
ATOM 3007 C C . THR A 1 387 ? -11.429 29.532 25.780 1.00 30.83 387 THR A C 1
ATOM 3009 O O . THR A 1 387 ? -11.520 30.692 25.385 1.00 30.83 387 THR A O 1
ATOM 3012 N N . SER A 1 388 ? -10.779 29.196 26.904 1.00 33.28 388 SER A N 1
ATOM 3013 C CA . SER A 1 388 ? -9.881 30.047 27.716 1.00 33.28 388 SER A CA 1
ATOM 3014 C C . SER A 1 388 ? -10.484 31.127 28.648 1.00 33.28 388 SER A C 1
ATOM 3016 O O . SER A 1 388 ? -11.564 31.677 28.435 1.00 33.28 388 SER A O 1
ATOM 3018 N N . LYS A 1 389 ? -9.691 31.461 29.690 1.00 32.94 389 LYS A N 1
ATOM 3019 C CA . LYS A 1 389 ? -9.860 32.477 30.762 1.00 32.94 389 LYS A CA 1
ATOM 3020 C C . LYS A 1 389 ? -10.420 33.836 30.305 1.00 32.94 389 LYS A C 1
ATOM 3022 O O . LYS A 1 389 ? -10.957 34.559 31.139 1.00 32.94 389 LYS A O 1
ATOM 3027 N N . TYR A 1 390 ? -10.308 34.175 29.021 1.00 30.22 390 TYR A N 1
ATOM 3028 C CA . TYR A 1 390 ? -10.769 35.436 28.430 1.00 30.22 390 TYR A CA 1
ATOM 3029 C C . TYR A 1 390 ? -12.298 35.627 28.521 1.00 30.22 390 TYR A C 1
ATOM 3031 O O . TYR A 1 390 ? -12.774 36.749 28.667 1.00 30.22 390 TYR A O 1
ATOM 3039 N N . CYS A 1 391 ? -13.080 34.539 28.538 1.00 35.53 391 CYS A N 1
ATOM 3040 C CA . CYS A 1 391 ? -14.547 34.617 28.586 1.00 35.53 391 CYS A CA 1
ATOM 3041 C C . CYS A 1 391 ? -15.129 34.868 29.989 1.00 35.53 391 CYS A C 1
ATOM 3043 O O . CYS A 1 391 ? -16.263 35.335 30.088 1.00 35.53 391 CYS A O 1
ATOM 3045 N N . ARG A 1 392 ? -14.364 34.628 31.074 1.00 40.00 392 ARG A N 1
ATOM 3046 C CA . ARG A 1 392 ? -14.804 34.976 32.445 1.00 40.00 392 ARG A CA 1
ATOM 3047 C C . ARG A 1 392 ? -15.140 36.466 32.575 1.00 40.00 392 ARG A C 1
ATOM 3049 O O . ARG A 1 392 ? -15.964 36.805 33.410 1.00 40.00 392 ARG A O 1
ATOM 3056 N N . ALA A 1 393 ? -14.519 37.315 31.752 1.00 36.97 393 ALA A N 1
ATOM 3057 C CA . ALA A 1 393 ? -14.714 38.761 31.757 1.00 36.97 393 ALA A CA 1
ATOM 3058 C C . ALA A 1 393 ? -15.867 39.241 30.851 1.00 36.97 393 ALA A C 1
ATOM 3060 O O . ALA A 1 393 ? -16.536 40.205 31.195 1.00 36.97 393 ALA A O 1
ATOM 3061 N N . GLN A 1 394 ? -16.140 38.579 29.718 1.00 35.94 394 GLN A N 1
ATOM 3062 C CA . GLN A 1 394 ? -17.127 39.075 28.741 1.00 35.94 394 GLN A CA 1
ATOM 3063 C C . GLN A 1 394 ? -18.590 38.759 29.094 1.00 35.94 394 GLN A C 1
ATOM 3065 O O . GLN A 1 394 ? -19.473 39.536 28.748 1.00 35.94 394 GLN A O 1
ATOM 3070 N N . ILE A 1 395 ? -18.882 37.647 29.784 1.00 38.88 395 ILE A N 1
ATOM 3071 C CA . ILE A 1 395 ? -20.275 37.299 30.147 1.00 38.88 395 ILE A CA 1
ATOM 3072 C C . ILE A 1 395 ? -20.688 37.953 31.482 1.00 38.88 395 ILE A C 1
ATOM 3074 O O . ILE A 1 395 ? -21.866 38.232 31.697 1.00 38.88 395 ILE A O 1
ATOM 3078 N N . SER A 1 396 ? -19.728 38.303 32.350 1.00 42.53 396 SER A N 1
ATOM 3079 C CA . SER A 1 396 ? -19.993 39.077 33.575 1.00 42.53 396 SER A CA 1
ATOM 3080 C C . SER A 1 396 ? -20.481 40.510 33.319 1.00 42.53 396 SER A C 1
ATOM 3082 O O . SER A 1 396 ? -20.906 41.178 34.257 1.00 42.53 396 SER A O 1
ATOM 3084 N N . GLU A 1 397 ? -20.427 40.991 32.073 1.00 37.50 397 GLU A N 1
ATOM 3085 C CA . GLU A 1 397 ? -20.809 42.356 31.692 1.00 37.50 397 GLU A CA 1
ATOM 3086 C C . GLU A 1 397 ? -22.267 42.492 31.211 1.00 37.50 397 GLU A C 1
ATOM 3088 O O . GLU A 1 397 ? -22.701 43.602 30.904 1.00 37.50 397 GLU A O 1
ATOM 3093 N N . VAL A 1 398 ? -23.064 41.413 31.171 1.00 40.84 398 VAL A N 1
ATOM 3094 C CA . VAL A 1 398 ? -24.487 41.507 30.790 1.00 40.84 398 VAL A CA 1
ATOM 3095 C C . VAL A 1 398 ? -25.318 42.045 31.970 1.00 40.84 398 VAL A C 1
ATOM 3097 O O . VAL A 1 398 ? -25.432 41.368 32.997 1.00 40.84 398 VAL A O 1
ATOM 3100 N N . PRO A 1 399 ? -25.945 43.235 31.863 1.00 35.56 399 PRO A N 1
ATOM 3101 C CA . PRO A 1 399 ? -26.654 43.844 32.985 1.00 35.56 399 PRO A CA 1
ATOM 3102 C C . PRO A 1 399 ? -27.841 42.985 33.446 1.00 35.56 399 PRO A C 1
ATOM 3104 O O . PRO A 1 399 ? -28.773 42.735 32.683 1.00 35.56 399 PRO A O 1
ATOM 3107 N N . GLY A 1 400 ? -27.834 42.571 34.717 1.00 43.00 400 GLY A N 1
ATOM 3108 C CA . GLY A 1 400 ? -28.951 41.866 35.360 1.00 43.00 400 GLY A CA 1
ATOM 3109 C C . GLY A 1 400 ? -28.857 40.337 35.402 1.00 43.00 400 GLY A C 1
ATOM 3110 O O . GLY 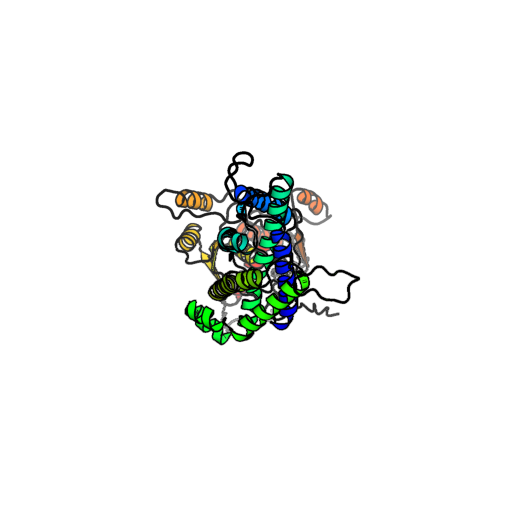A 1 400 ? -29.815 39.711 35.852 1.00 43.00 400 GLY A O 1
ATOM 3111 N N . ILE A 1 401 ? -27.735 39.742 34.980 1.00 44.38 401 ILE A N 1
ATOM 3112 C CA . ILE A 1 401 ? -27.483 38.295 35.047 1.00 44.38 401 ILE A CA 1
ATOM 3113 C C . ILE A 1 401 ? -26.382 38.017 36.081 1.00 44.38 401 ILE A C 1
ATOM 3115 O O . ILE A 1 401 ? -25.260 38.495 35.936 1.00 44.38 401 ILE A O 1
ATOM 3119 N N . LYS A 1 402 ? -26.687 37.232 37.122 1.00 43.78 402 LYS A N 1
ATOM 3120 C CA . LYS A 1 402 ? -25.678 36.661 38.029 1.00 43.78 402 LYS A CA 1
ATOM 3121 C C . LYS A 1 402 ? -25.314 35.260 37.542 1.00 43.78 402 LYS A C 1
ATOM 3123 O O . LYS A 1 402 ? -26.193 34.412 37.406 1.00 43.78 402 LYS A O 1
ATOM 3128 N N . LEU A 1 403 ? -24.031 35.038 37.268 1.00 46.03 403 LEU A N 1
ATOM 3129 C CA . LEU A 1 403 ? -23.479 33.742 36.869 1.00 46.03 403 LEU A CA 1
ATOM 3130 C C . LEU A 1 403 ? -22.756 33.110 38.053 1.00 46.03 403 LEU A C 1
ATOM 3132 O O . LEU A 1 403 ? -21.897 33.748 38.662 1.00 46.03 403 LEU A O 1
ATOM 3136 N N . GLN A 1 404 ? -23.059 31.846 38.328 1.00 48.47 404 GLN A N 1
ATOM 3137 C CA . GLN A 1 404 ? -22.318 31.030 39.284 1.00 48.47 404 GLN A CA 1
ATOM 3138 C C . GLN A 1 404 ? -21.794 29.782 38.578 1.00 48.47 404 GLN A C 1
ATOM 3140 O O . GLN A 1 404 ? -22.541 29.046 37.936 1.00 48.47 404 GLN A O 1
ATOM 3145 N N . LEU A 1 405 ? -20.481 29.586 38.674 1.00 47.53 405 LEU A N 1
ATOM 3146 C CA . LEU A 1 405 ? -19.765 28.424 38.160 1.00 47.53 405 LEU A CA 1
ATOM 3147 C C . LEU A 1 405 ? -19.435 27.517 39.348 1.00 47.53 405 LEU A C 1
ATOM 3149 O O . LEU A 1 405 ? -18.999 28.011 40.389 1.00 47.53 405 LEU A O 1
ATOM 3153 N N . SER A 1 406 ? -19.655 26.214 39.197 1.00 44.00 406 SER A N 1
ATOM 3154 C CA . SER A 1 406 ? -19.288 25.200 40.189 1.00 44.00 406 SER A CA 1
ATOM 3155 C C . SER A 1 406 ? -18.318 24.200 39.565 1.00 44.00 406 SER A C 1
ATOM 3157 O O . SER A 1 406 ? -18.450 23.872 38.385 1.00 44.00 406 SER A O 1
ATOM 3159 N N . ASP A 1 407 ? -17.344 23.742 40.354 1.00 41.34 407 ASP A N 1
ATOM 3160 C CA . ASP A 1 407 ? -16.175 22.995 39.874 1.00 41.34 407 ASP A CA 1
ATOM 3161 C C . ASP A 1 407 ? -16.358 21.461 39.928 1.00 41.34 407 ASP A C 1
ATOM 3163 O O . ASP A 1 407 ? -15.542 20.727 39.370 1.00 41.34 407 ASP A O 1
ATOM 3167 N N . THR A 1 408 ? -17.434 20.951 40.547 1.00 43.41 408 THR A N 1
ATOM 3168 C CA . THR A 1 408 ? -17.717 19.504 40.660 1.00 43.41 408 THR A CA 1
ATOM 3169 C C . THR A 1 408 ? -19.190 19.165 40.389 1.00 43.41 408 THR A C 1
ATOM 3171 O O . THR A 1 408 ? -20.064 19.997 40.607 1.00 43.41 408 THR A O 1
ATOM 3174 N N . TYR A 1 409 ? -19.488 17.946 39.906 1.00 41.69 409 TYR A N 1
ATOM 3175 C CA . TYR A 1 409 ? -20.846 17.512 39.511 1.00 41.69 409 TYR A CA 1
ATOM 3176 C C . TYR A 1 409 ? -21.876 17.617 40.648 1.00 41.69 409 TYR A C 1
ATOM 3178 O O . TYR A 1 409 ? -22.922 18.237 40.469 1.00 41.69 409 TYR A O 1
ATOM 3186 N N . PHE A 1 410 ? -21.578 17.045 41.820 1.00 40.12 410 PHE A N 1
ATOM 3187 C CA . PHE A 1 410 ? -22.518 17.022 42.945 1.00 40.12 410 PHE A CA 1
ATOM 3188 C C . PHE A 1 410 ? -22.723 18.415 43.544 1.00 40.12 410 PHE A C 1
ATOM 3190 O O . PHE A 1 410 ? -23.864 18.835 43.715 1.00 40.12 410 PHE A O 1
ATOM 3197 N N . GLU A 1 411 ? -21.649 19.188 43.731 1.00 46.59 411 GLU A N 1
ATOM 3198 C CA . GLU A 1 411 ? -21.776 20.572 44.196 1.00 46.59 411 GLU A CA 1
ATOM 3199 C C . GLU A 1 411 ? -22.435 21.468 43.147 1.00 46.59 411 GLU A C 1
ATOM 3201 O O . GLU A 1 411 ? -23.080 22.442 43.507 1.00 46.59 411 GLU A O 1
ATOM 3206 N N . ALA A 1 412 ? -22.264 21.201 41.846 1.00 48.72 412 ALA A N 1
ATOM 3207 C CA . ALA A 1 412 ? -22.926 21.965 40.792 1.00 48.72 412 ALA A CA 1
ATOM 3208 C C . ALA A 1 412 ? -24.435 21.769 40.830 1.00 48.72 412 ALA A C 1
ATOM 3210 O O . ALA A 1 412 ? -25.143 22.756 40.688 1.00 48.72 412 ALA A O 1
ATOM 3211 N N . VAL A 1 413 ? -24.910 20.536 41.037 1.00 43.91 413 VAL A N 1
ATOM 3212 C CA . VAL A 1 413 ? -26.341 20.219 41.138 1.00 43.91 413 VAL A CA 1
ATOM 3213 C C . VAL A 1 413 ? -26.935 20.755 42.442 1.00 43.91 413 VAL A C 1
ATOM 3215 O O . VAL A 1 413 ? -27.983 21.392 42.392 1.00 43.91 413 VAL A O 1
ATOM 3218 N N . GLU A 1 414 ? -26.264 20.572 43.582 1.00 48.34 414 GLU A N 1
ATOM 3219 C CA . GLU A 1 414 ? -26.722 21.118 44.869 1.00 48.34 414 GLU A CA 1
ATOM 3220 C C . GLU A 1 414 ? -26.732 22.650 44.858 1.00 48.34 414 GLU A C 1
ATOM 3222 O O . GLU A 1 414 ? -27.767 23.249 45.139 1.00 48.34 414 GLU A O 1
ATOM 3227 N N . LYS A 1 415 ? -25.650 23.296 44.396 1.00 51.53 415 LYS A N 1
ATOM 3228 C CA . LYS A 1 415 ? -25.638 24.755 44.213 1.00 51.53 415 LYS A CA 1
ATOM 3229 C C . LYS A 1 415 ? -26.673 25.204 43.197 1.00 51.53 415 LYS A C 1
ATOM 3231 O O . LYS A 1 415 ? -27.258 26.255 43.380 1.00 51.53 415 LYS A O 1
ATOM 3236 N N . LEU A 1 416 ? -26.920 24.461 42.118 1.00 47.78 416 LEU A N 1
ATOM 3237 C CA . LEU A 1 416 ? -27.980 24.795 41.160 1.00 47.78 416 LEU A CA 1
ATOM 3238 C C . LEU A 1 416 ? -29.346 24.847 41.839 1.00 47.78 416 LEU A C 1
ATOM 3240 O O . LEU A 1 416 ? -30.107 25.771 41.575 1.00 47.78 416 LEU A O 1
ATOM 3244 N N . ILE A 1 417 ? -29.644 23.870 42.694 1.00 47.69 417 ILE A N 1
ATOM 3245 C CA . ILE A 1 417 ? -30.891 23.824 43.460 1.00 47.69 417 ILE A CA 1
ATOM 3246 C C . ILE A 1 417 ? -30.949 25.020 44.417 1.00 47.69 417 ILE A C 1
ATOM 3248 O O . ILE A 1 417 ? -31.907 25.784 44.347 1.00 47.69 417 ILE A O 1
ATOM 3252 N N . GLU A 1 418 ? -29.894 25.260 45.201 1.00 52.16 418 GLU A N 1
ATOM 3253 C CA . GLU A 1 418 ? -29.805 26.401 46.126 1.00 52.16 418 GLU A CA 1
ATOM 3254 C C . GLU A 1 418 ? -29.953 27.756 45.406 1.00 52.16 418 GLU A C 1
ATOM 3256 O O . GLU A 1 418 ? -30.734 28.611 45.811 1.00 52.16 418 GLU A O 1
ATOM 3261 N N . ILE A 1 419 ? -29.257 27.953 44.284 1.00 51.19 419 ILE A N 1
ATOM 3262 C CA . ILE A 1 419 ? -29.242 29.211 43.524 1.00 51.19 419 ILE A CA 1
ATOM 3263 C C . ILE A 1 419 ? -30.594 29.478 42.858 1.00 51.19 419 ILE A C 1
ATOM 3265 O O . ILE A 1 419 ? -31.031 30.626 42.788 1.00 51.19 419 ILE A O 1
ATOM 3269 N N . VAL A 1 420 ? -31.262 28.437 42.352 1.00 49.00 420 VAL A N 1
ATOM 3270 C CA . VAL A 1 420 ? -32.601 28.558 41.755 1.00 49.00 420 VAL A CA 1
ATOM 3271 C C . VAL A 1 420 ? -33.659 28.829 42.825 1.00 49.00 420 VAL A C 1
ATOM 3273 O O . VAL A 1 420 ? -34.624 29.547 42.551 1.00 49.00 420 VAL A O 1
ATOM 3276 N N . GLU A 1 421 ? -33.475 28.298 44.035 1.00 50.66 421 GLU A N 1
A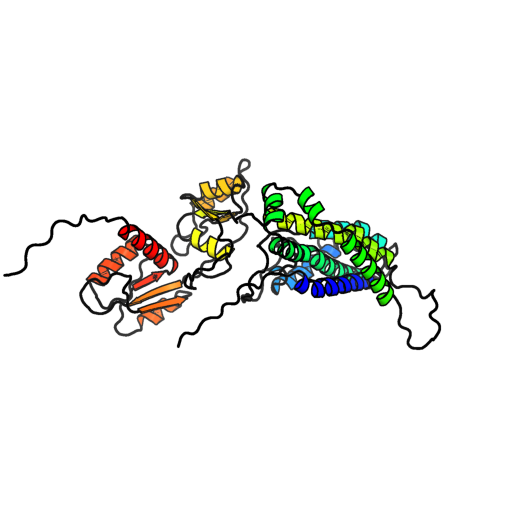TOM 3277 C CA . GLU A 1 421 ? -34.310 28.621 45.193 1.00 50.66 421 GLU A CA 1
ATOM 3278 C C . GLU A 1 421 ? -34.091 30.065 45.684 1.00 50.66 421 GLU A C 1
ATOM 3280 O O . GLU A 1 421 ? -35.064 30.735 46.040 1.00 50.66 421 GLU A O 1
ATOM 3285 N N . GLU A 1 422 ? -32.858 30.583 45.641 1.00 53.94 422 GLU A N 1
ATOM 3286 C CA . GLU A 1 422 ? -32.512 31.932 46.116 1.00 53.94 422 GLU A CA 1
ATOM 3287 C C . GLU A 1 422 ? -32.756 33.067 45.098 1.00 53.94 422 GLU A C 1
ATOM 3289 O O . GLU A 1 422 ? -33.198 34.154 45.487 1.00 53.94 422 GLU A O 1
ATOM 3294 N N . ASP A 1 423 ? -32.487 32.865 43.801 1.00 53.16 423 ASP A N 1
ATOM 3295 C CA . ASP A 1 423 ? -32.685 33.876 42.749 1.00 53.16 423 ASP A CA 1
ATOM 3296 C C . ASP A 1 423 ? -33.295 33.271 41.465 1.00 53.16 423 ASP A C 1
ATOM 3298 O O . ASP A 1 423 ? -32.577 32.793 40.580 1.00 53.16 423 ASP A O 1
ATOM 3302 N N . PRO A 1 424 ? -34.624 33.376 41.269 1.00 51.91 424 PRO A N 1
ATOM 3303 C CA . PRO A 1 424 ? -35.309 32.842 40.089 1.00 51.91 424 PRO A CA 1
ATOM 3304 C C . PRO A 1 424 ? -34.954 33.543 38.760 1.00 51.91 424 PRO A C 1
ATOM 3306 O O . PRO A 1 424 ? -35.572 33.259 37.732 1.00 51.91 424 PRO A O 1
ATOM 3309 N N . LYS A 1 425 ? -33.998 34.485 38.747 1.00 48.22 425 LYS A N 1
ATOM 3310 C CA . LYS A 1 425 ? -33.413 35.086 37.532 1.00 48.22 425 LYS A CA 1
ATOM 3311 C C . LYS A 1 425 ? -32.003 34.567 37.214 1.00 48.22 425 LYS A C 1
ATOM 3313 O O . LYS A 1 425 ? -31.402 35.052 36.251 1.00 48.22 425 LYS A O 1
ATOM 3318 N N . ALA A 1 426 ? -31.462 33.638 38.000 1.00 50.19 426 ALA A N 1
ATOM 3319 C CA . ALA A 1 426 ? -30.112 33.122 37.825 1.00 50.19 426 ALA A CA 1
ATOM 3320 C C . ALA A 1 426 ? -29.946 32.332 36.515 1.00 50.19 426 ALA A C 1
ATOM 3322 O O . ALA A 1 426 ? -30.862 31.661 36.030 1.00 50.19 426 ALA A O 1
ATOM 3323 N N . VAL A 1 427 ? -28.749 32.427 35.934 1.00 50.00 427 VAL A N 1
ATOM 3324 C CA . VAL A 1 427 ? -28.349 31.694 34.731 1.00 50.00 427 VAL A CA 1
ATOM 3325 C C . VAL A 1 427 ? -27.253 30.716 35.124 1.00 50.00 427 VAL A C 1
ATOM 3327 O O . VAL A 1 427 ? -26.214 31.119 35.648 1.00 50.00 427 VAL A O 1
ATOM 3330 N N . ALA A 1 428 ? -27.485 29.432 34.866 1.00 52.75 428 ALA A N 1
ATOM 3331 C CA . ALA A 1 428 ? -26.548 28.377 35.216 1.00 52.75 428 ALA A CA 1
ATOM 3332 C C . ALA A 1 428 ? -25.747 27.923 34.002 1.00 52.75 428 ALA A C 1
ATOM 3334 O O . ALA A 1 428 ? -26.269 27.843 32.890 1.00 52.75 428 ALA A O 1
ATOM 3335 N N . VAL A 1 429 ? -24.477 27.602 34.228 1.00 49.31 429 VAL A N 1
ATOM 3336 C CA . VAL A 1 429 ? -23.566 27.116 33.194 1.00 49.31 429 VAL A CA 1
ATOM 3337 C C . VAL A 1 429 ? -23.152 25.699 33.559 1.00 49.31 429 VAL A C 1
ATOM 3339 O O . VAL A 1 429 ? -22.459 25.490 34.549 1.00 49.31 429 VAL A O 1
ATOM 3342 N N . ILE A 1 430 ? -23.583 24.729 32.758 1.00 51.62 430 ILE A N 1
ATOM 3343 C CA . ILE A 1 430 ? -23.289 23.309 32.960 1.00 51.62 430 ILE A CA 1
ATOM 3344 C C . ILE A 1 430 ? -22.398 22.844 31.808 1.00 51.62 430 ILE A C 1
ATOM 3346 O O . ILE A 1 430 ? -22.718 23.124 30.650 1.00 51.62 430 ILE A O 1
ATOM 3350 N N . PRO A 1 431 ? -21.286 22.138 32.057 1.00 50.75 431 PRO A N 1
ATOM 3351 C CA . PRO A 1 431 ? -20.516 21.571 30.964 1.00 50.75 431 PRO A CA 1
ATOM 3352 C C . PRO A 1 431 ? -21.348 20.514 30.211 1.00 50.75 431 PRO A C 1
ATOM 3354 O O . PRO A 1 431 ? -21.970 19.632 30.799 1.00 50.75 431 PRO A O 1
ATOM 3357 N N . THR A 1 432 ? -21.372 20.627 28.883 1.00 44.94 432 THR A N 1
ATOM 3358 C CA . THR A 1 432 ? -22.279 19.915 27.958 1.00 44.94 432 THR A CA 1
ATOM 3359 C C . THR A 1 432 ? -22.235 18.381 28.065 1.00 44.94 432 THR A C 1
ATOM 3361 O O . THR A 1 432 ? -23.306 17.774 28.009 1.00 44.94 432 THR A O 1
ATOM 3364 N N . PRO A 1 433 ? -21.077 17.723 28.297 1.00 45.72 433 PRO A N 1
ATOM 3365 C CA . PRO A 1 433 ? -21.027 16.270 28.501 1.00 45.72 433 PRO A CA 1
ATOM 3366 C C . PRO A 1 433 ? -21.846 15.795 29.712 1.00 45.72 433 PRO A C 1
ATOM 3368 O O . PRO A 1 433 ? -22.453 14.729 29.668 1.00 45.72 433 PRO A O 1
ATOM 3371 N N . TYR A 1 434 ? -21.914 16.607 30.771 1.00 47.03 434 TYR A N 1
ATOM 3372 C CA . TYR A 1 434 ? -22.606 16.263 32.016 1.00 47.03 434 TYR A CA 1
ATOM 3373 C C . TYR A 1 434 ? -24.121 16.474 31.930 1.00 47.03 434 TYR A C 1
ATOM 3375 O O . TYR A 1 434 ? -24.880 15.819 32.640 1.00 47.03 434 TYR A O 1
ATOM 3383 N N . LEU A 1 435 ? -24.579 17.348 31.024 1.00 44.06 435 LEU A N 1
ATOM 3384 C CA . LEU A 1 435 ? -26.005 17.563 30.780 1.00 44.06 435 LEU A CA 1
ATOM 3385 C C . LEU A 1 435 ? -26.676 16.295 30.225 1.00 44.06 435 LEU A C 1
ATOM 3387 O O . LEU A 1 435 ? -27.787 15.959 30.627 1.00 44.06 435 LEU A O 1
ATOM 3391 N N . TYR A 1 436 ? -25.990 15.572 29.335 1.00 40.94 436 TYR A N 1
ATOM 3392 C CA . TYR A 1 436 ? -26.494 14.324 28.757 1.00 40.94 436 TYR A CA 1
ATOM 3393 C C . TYR A 1 436 ? -26.620 13.206 29.798 1.00 40.94 436 TYR A C 1
ATOM 3395 O O . TYR A 1 436 ? -27.624 12.500 29.811 1.00 40.94 436 TYR A O 1
ATOM 3403 N N . GLU A 1 437 ? -25.642 13.076 30.696 1.00 43.38 437 GLU A N 1
ATOM 3404 C CA . GLU A 1 437 ? -25.660 12.075 31.770 1.00 43.38 437 GLU A CA 1
ATOM 3405 C C . GLU A 1 437 ? -26.762 12.377 32.801 1.00 43.38 437 GLU A C 1
ATOM 3407 O O . GLU A 1 437 ? -27.484 11.478 33.233 1.00 43.38 437 GLU A O 1
ATOM 3412 N N . MET A 1 438 ? -26.980 13.661 33.106 1.00 42.03 438 MET A N 1
ATOM 3413 C CA . MET A 1 438 ? -28.113 14.122 33.908 1.00 42.03 438 MET A CA 1
ATOM 3414 C C . MET A 1 438 ? -29.454 13.797 33.234 1.00 42.03 438 MET A C 1
ATOM 3416 O O . MET A 1 438 ? -30.350 13.294 33.904 1.00 42.03 438 MET A O 1
ATOM 3420 N N . MET A 1 439 ? -29.595 14.035 31.923 1.00 37.72 439 MET A N 1
ATOM 3421 C CA . MET A 1 439 ? -30.819 13.721 31.172 1.00 37.72 439 MET A CA 1
ATOM 3422 C C . MET A 1 439 ? -31.098 12.211 31.099 1.00 37.72 439 MET A C 1
ATOM 3424 O O . MET A 1 439 ? -32.249 11.813 31.251 1.00 37.72 439 MET A O 1
ATOM 3428 N N . GLU A 1 440 ? -30.078 11.366 30.907 1.00 40.09 440 GLU A N 1
ATOM 3429 C CA . GLU A 1 440 ? -30.242 9.902 30.885 1.00 40.09 440 GLU A CA 1
ATOM 3430 C C . GLU A 1 440 ? -30.571 9.309 32.263 1.00 40.09 440 GLU A C 1
ATOM 3432 O O . GLU A 1 440 ? -31.364 8.368 32.343 1.00 40.09 440 GLU A O 1
ATOM 3437 N N . ASN A 1 441 ? -29.986 9.835 33.345 1.00 41.34 441 ASN A N 1
ATOM 3438 C CA . ASN A 1 441 ? -30.262 9.353 34.701 1.00 41.34 441 ASN A CA 1
ATOM 3439 C C . ASN A 1 441 ? -31.635 9.824 35.207 1.00 41.34 441 ASN A C 1
ATOM 3441 O O . ASN A 1 441 ? -32.384 9.016 35.755 1.00 41.34 441 ASN A O 1
ATOM 3445 N N . TYR A 1 442 ? -32.038 11.068 34.915 1.00 40.12 442 TYR A N 1
ATOM 3446 C CA . TYR A 1 442 ? -33.383 11.556 35.258 1.00 40.12 442 TYR A CA 1
ATOM 3447 C C . TYR A 1 442 ? -34.503 10.758 34.570 1.00 40.12 442 TYR A C 1
ATOM 3449 O O . TYR A 1 442 ? -35.560 10.536 35.159 1.00 40.12 442 TYR A O 1
ATOM 3457 N N . ASP A 1 443 ? -34.283 10.309 33.329 1.00 32.78 443 ASP A N 1
ATOM 3458 C CA . ASP A 1 443 ? -35.269 9.531 32.562 1.00 32.78 443 ASP A CA 1
ATOM 3459 C C . ASP A 1 443 ? -35.362 8.060 33.037 1.00 32.78 443 ASP A C 1
ATOM 3461 O O . ASP A 1 443 ? -36.355 7.370 32.779 1.00 32.78 443 ASP A O 1
ATOM 3465 N N . LYS A 1 444 ? -34.350 7.572 33.775 1.00 36.53 444 LYS A N 1
ATOM 3466 C CA . LYS A 1 444 ? -34.356 6.255 34.437 1.00 36.53 444 LYS A CA 1
ATOM 3467 C C . LYS A 1 444 ? -35.044 6.287 35.801 1.00 36.53 444 LYS A C 1
ATOM 3469 O O . LYS A 1 444 ? -35.819 5.373 36.084 1.00 36.53 444 LYS A O 1
ATOM 3474 N N . ASP A 1 445 ? -34.840 7.339 36.590 1.00 33.38 445 ASP A N 1
ATOM 3475 C CA . ASP A 1 445 ? -35.436 7.464 37.930 1.00 33.38 445 ASP A CA 1
ATOM 3476 C C . ASP A 1 445 ? -36.956 7.709 37.900 1.00 33.38 445 ASP A C 1
ATOM 3478 O O . ASP A 1 445 ? -37.661 7.382 38.852 1.00 33.38 445 ASP A O 1
ATOM 3482 N N . PHE A 1 446 ? -37.509 8.189 36.779 1.00 30.39 446 PHE A N 1
ATOM 3483 C CA . PHE A 1 446 ? -38.963 8.322 36.605 1.00 30.39 446 PHE A CA 1
ATOM 3484 C C . PHE A 1 446 ? -39.663 7.060 36.078 1.00 30.39 446 PHE A C 1
ATOM 3486 O O . PHE A 1 446 ? -40.881 6.937 36.219 1.00 30.39 446 PHE A O 1
ATOM 3493 N N . LYS A 1 447 ? -38.935 6.099 35.490 1.00 31.38 447 LYS A N 1
ATOM 3494 C CA . LYS A 1 447 ? -39.531 4.858 34.952 1.00 31.38 447 LYS A CA 1
ATOM 3495 C C . LYS A 1 447 ? -39.708 3.746 35.991 1.00 31.38 447 LYS A C 1
ATOM 3497 O O . LYS A 1 447 ? -40.255 2.700 35.648 1.00 31.38 447 LYS A O 1
ATOM 3502 N N . SER A 1 448 ? -39.305 3.958 37.244 1.00 32.44 448 SER A N 1
ATOM 3503 C CA . SER A 1 448 ? -39.398 2.955 38.317 1.00 32.44 448 SER A CA 1
ATOM 3504 C C . SER A 1 448 ? -40.287 3.343 39.505 1.00 32.44 448 SER A C 1
ATOM 3506 O O . SER A 1 448 ? -40.484 2.512 40.391 1.00 32.44 448 SER A O 1
ATOM 3508 N N . ILE A 1 449 ? -40.920 4.522 39.518 1.00 26.70 449 ILE A N 1
ATOM 3509 C CA . ILE A 1 449 ? -41.910 4.848 40.556 1.00 26.70 449 ILE A CA 1
ATOM 3510 C C . ILE A 1 449 ? -43.307 4.445 40.073 1.00 26.70 449 ILE A C 1
ATOM 3512 O O . ILE A 1 449 ? -44.088 5.243 39.560 1.00 26.70 449 ILE A O 1
ATOM 3516 N N . ASN A 1 450 ? -43.620 3.164 40.250 1.00 30.11 450 ASN A N 1
ATOM 3517 C CA . ASN A 1 450 ? -44.982 2.655 40.166 1.00 30.11 450 ASN A CA 1
ATOM 3518 C C . ASN A 1 450 ? -45.716 3.087 41.451 1.00 30.11 450 ASN A C 1
ATOM 3520 O O . ASN A 1 450 ? -45.697 2.373 42.452 1.00 30.11 450 ASN A O 1
ATOM 3524 N N . ILE A 1 451 ? -46.287 4.296 41.464 1.00 27.20 451 ILE A N 1
ATOM 3525 C CA . ILE A 1 451 ? -47.181 4.728 42.548 1.00 27.20 451 ILE A CA 1
ATOM 3526 C C . ILE A 1 451 ? -48.509 3.979 42.356 1.00 27.20 451 ILE A C 1
ATOM 3528 O O . ILE A 1 451 ? -49.110 4.102 41.285 1.00 27.20 451 ILE A O 1
ATOM 3532 N N . PRO A 1 452 ? -48.988 3.193 43.337 1.00 28.08 452 PRO A N 1
ATOM 3533 C CA . PRO A 1 452 ? -50.305 2.578 43.258 1.00 28.08 452 PRO A CA 1
ATOM 3534 C C . PRO A 1 452 ? -51.383 3.656 43.114 1.00 28.08 452 PRO A C 1
ATOM 3536 O O . PRO A 1 452 ? -51.454 4.588 43.912 1.00 28.08 452 PRO A O 1
ATOM 3539 N N . ASN A 1 453 ? -52.244 3.508 42.106 1.00 32.50 453 ASN A N 1
ATOM 3540 C CA . ASN A 1 453 ? -53.486 4.269 41.974 1.00 32.50 453 ASN A CA 1
ATOM 3541 C C . ASN A 1 453 ? -54.474 3.844 43.071 1.00 32.50 453 ASN A C 1
ATOM 3543 O O . ASN A 1 453 ? -55.393 3.067 42.821 1.00 32.50 453 ASN A O 1
ATOM 3547 N N . SER A 1 454 ? -54.287 4.339 44.287 1.00 37.59 454 SER A N 1
ATOM 3548 C CA . SER A 1 454 ? -55.332 4.392 45.307 1.00 37.59 454 SER A CA 1
ATOM 3549 C C . SER A 1 454 ? -54.909 5.367 46.398 1.00 37.59 454 SER A C 1
ATOM 3551 O O . SER A 1 454 ? -53.829 5.208 46.951 1.00 37.59 454 SER A O 1
ATOM 3553 N N . GLU A 1 455 ? -55.805 6.302 46.720 1.00 34.19 455 GLU A N 1
ATOM 3554 C CA . GLU A 1 455 ? -55.725 7.296 47.806 1.00 34.19 455 GLU A CA 1
ATOM 3555 C C . GLU A 1 455 ? -55.108 8.657 47.445 1.00 34.19 455 GLU A C 1
ATOM 3557 O O . GLU A 1 455 ? -54.004 8.995 47.851 1.00 34.19 455 GLU A O 1
ATOM 3562 N N . LEU A 1 456 ? -55.884 9.476 46.721 1.00 28.58 456 LEU A N 1
ATOM 3563 C CA . LEU A 1 456 ? -56.109 10.899 47.048 1.00 28.58 456 LEU A CA 1
ATOM 3564 C C . LEU A 1 456 ? -57.293 11.455 46.228 1.00 28.58 456 LEU A C 1
ATOM 3566 O O . LEU A 1 456 ? -57.205 12.475 45.550 1.00 28.58 456 LEU A O 1
ATOM 3570 N N . ASP A 1 457 ? -58.427 10.756 46.312 1.00 32.94 457 ASP A N 1
ATOM 3571 C CA . ASP A 1 457 ? -59.745 11.392 46.261 1.00 32.94 457 ASP A CA 1
ATOM 3572 C C . ASP A 1 457 ? -60.151 11.667 47.717 1.00 32.94 457 ASP A C 1
ATOM 3574 O O . ASP A 1 457 ? -60.116 10.739 48.522 1.00 32.94 457 ASP A O 1
ATOM 3578 N N . GLN A 1 458 ? -60.556 12.914 48.008 1.00 31.48 458 GLN A N 1
ATOM 3579 C CA . GLN A 1 458 ? -60.829 13.575 49.311 1.00 31.48 458 GLN A CA 1
ATOM 3580 C C . GLN A 1 458 ? -59.678 14.542 49.656 1.00 31.48 458 GLN A C 1
ATOM 3582 O O . GLN A 1 458 ? -58.603 14.119 50.042 1.00 31.48 458 GLN A O 1
ATOM 3587 N N . VAL A 1 459 ? -59.771 15.866 49.495 1.00 25.88 459 VAL A N 1
ATOM 3588 C CA . VAL A 1 459 ? -60.848 16.785 49.889 1.00 25.88 459 VAL A CA 1
ATOM 3589 C C . VAL A 1 459 ? -60.840 18.020 48.968 1.00 25.88 459 VAL A C 1
ATOM 3591 O O . VAL A 1 459 ? -59.851 18.745 48.882 1.00 25.88 459 VAL A O 1
ATOM 3594 N N . LYS A 1 460 ? -61.972 18.289 48.306 1.00 27.59 460 LYS A N 1
ATOM 3595 C CA . LYS A 1 460 ? -62.403 19.642 47.912 1.00 27.59 460 LYS A CA 1
ATOM 3596 C C . LYS A 1 460 ? -63.362 20.153 48.996 1.00 27.59 460 LYS A C 1
ATOM 3598 O O . LYS A 1 460 ? -64.174 19.362 49.462 1.00 27.59 460 LYS A O 1
ATOM 3603 N N . LEU A 1 461 ? -63.321 21.467 49.252 1.00 26.53 461 LEU A N 1
ATOM 3604 C CA . LEU A 1 461 ? -64.243 22.296 50.063 1.00 26.53 461 LEU A CA 1
ATOM 3605 C C . LEU A 1 461 ? -64.020 22.296 51.590 1.00 26.53 461 LEU A C 1
ATOM 3607 O O . LEU A 1 461 ? -64.652 21.527 52.305 1.00 26.53 461 LEU A O 1
ATOM 3611 N N . GLN A 1 462 ? -63.209 23.231 52.098 1.00 25.84 462 GLN A N 1
ATOM 3612 C CA . GLN A 1 462 ? -63.634 24.522 52.675 1.00 25.84 462 GLN A CA 1
ATOM 3613 C C . GLN A 1 462 ? -62.420 25.413 52.943 1.00 25.84 462 GLN A C 1
ATOM 3615 O O . GLN A 1 462 ? -61.358 24.853 53.291 1.00 25.84 462 GLN A O 1
#

Radius of gyration: 30.66 Å; chains: 1; bounding box: 92×64×96 Å

pLDDT: mean 70.18, std 23.14, range [22.72, 98.06]